Protein AF-A0A0D2A4B2-F1 (afdb_monomer)

Mean predicted aligned error: 13.34 Å

Secondary structure (DSSP, 8-state):
-----HHHHHHHHHHHHHHH-SGGG-PPPP-S-EEHHHHHHHHHHTT---S-GGGTGGGGTT--TT---EE--TTTTS-HHHHHHHHHHTT------GGGG-TTT-HHHHHHHHHHHS---GGGSHHHHHHHHHHHHHHHHHHHHHHHHHHHHS-EEEETTTTEEEEEPPPHHHHHHHHHHTT-S-SS--HHHHHHHHHHHHHHHHHHH-S-----GGGSGGGHHHHHS-TTT---EEETTEEEEE-STTEEEEEEPP--TT---GGGSTTS-EEE-SS--TTTTS-EEETTTEEEEEE---SS--EEEEEPPHHHHHHHHHHHHTTSEEEEETTBTTSPPP-HHHHHHTTSSTTGGGG-EEEEEEPHHHHHHHHTS-HHHHHHHHT-TT-TTSEEEEEEGGGTEEEEE-TTTS-GGGGG-EEEEEEPP-TT-TTT----EE----TTGGGS--

Organism: NCBI:txid253628

Radius of gyration: 26.8 Å; Cα contacts (8 Å, |Δi|>4): 603; chains: 1; bounding box: 68×49×84 Å

InterPro domains:
  IPR011063 tRNA(Ile)-lysidine/2-thiocytidine synthase, N-terminal [PF01171] (1-113)
  IPR012094 tRNA(Ile)-lysidine synthase [PTHR43033] (1-363)
  IPR014729 Rossmann-like alpha/beta/alpha sandwich fold [G3DSA:3.40.50.620] (1-144)

Solvent-accessible surface area (backbone atoms only — not comparable to full-atom values): 26196 Å² total; per-residue (Å²): 112,47,84,49,26,36,59,55,43,45,39,49,34,55,43,30,55,75,73,58,84,47,78,84,59,36,50,60,77,69,57,62,70,40,43,51,70,60,51,54,58,51,40,57,72,70,71,50,86,66,70,60,77,75,59,64,51,60,76,55,76,73,77,60,88,80,78,76,50,57,50,35,29,87,40,38,87,38,46,66,67,59,52,52,53,50,29,60,77,67,71,50,87,83,80,84,68,70,71,68,73,41,48,84,79,38,71,53,33,36,44,51,48,46,65,75,75,44,91,68,58,71,77,71,30,65,67,46,45,50,52,49,16,51,52,47,44,53,53,52,50,52,38,52,51,49,24,48,53,54,54,72,73,36,60,71,48,75,39,78,50,56,39,29,33,40,33,44,65,81,52,70,68,57,54,53,51,52,41,53,77,68,65,52,95,47,102,63,76,51,70,70,55,52,22,48,29,51,41,52,35,52,43,59,56,18,56,71,28,23,60,54,90,69,67,58,76,83,63,25,64,81,44,49,60,44,73,69,39,58,88,94,55,60,52,65,46,76,50,36,59,11,31,37,35,76,52,74,92,62,24,29,38,35,25,47,46,76,80,51,92,91,53,80,62,74,84,64,67,68,70,46,68,47,78,38,62,29,66,95,45,87,65,48,81,40,72,41,76,45,68,63,43,32,38,36,30,51,49,58,66,37,84,75,43,40,34,35,38,28,65,39,52,75,65,55,52,54,54,51,53,51,38,46,72,71,62,47,32,46,35,30,42,66,80,40,76,87,55,74,69,53,59,63,65,66,54,50,64,69,66,51,66,86,71,43,62,49,51,28,49,27,35,27,42,41,42,61,70,52,56,57,51,42,72,73,43,54,76,68,51,29,56,53,54,74,49,46,91,75,62,84,85,45,61,48,79,45,31,30,60,57,74,41,30,33,53,43,47,50,73,93,70,33,63,76,46,58,82,65,51,46,61,42,38,35,55,61,86,52,88,94,38,64,94,78,56,70,84,64,62,47,62,61,74,58,90,72,71,81,78,76,82,128

pLDDT: mean 71.82, std 18.84, range [23.39, 95.88]

Structure (mmCIF, N/CA/C/O backbone):
data_AF-A0A0D2A4B2-F1
#
_entry.id   AF-A0A0D2A4B2-F1
#
loop_
_atom_site.group_PDB
_atom_site.id
_atom_site.type_symbol
_atom_site.label_atom_id
_atom_site.label_alt_id
_atom_site.label_comp_id
_atom_site.label_asym_id
_atom_site.label_entity_id
_atom_site.label_seq_id
_atom_site.pdbx_PDB_ins_code
_atom_site.Cartn_x
_atom_site.Cartn_y
_atom_site.Cartn_z
_atom_site.occupancy
_atom_site.B_iso_or_equiv
_atom_site.auth_seq_id
_atom_site.auth_comp_id
_atom_site.auth_asym_id
_atom_site.auth_atom_id
_atom_site.pdbx_PDB_model_num
ATOM 1 N N . MET A 1 1 ? -4.769 -6.432 -26.652 1.00 75.56 1 MET A N 1
ATOM 2 C CA . MET A 1 1 ? -3.417 -6.394 -27.272 1.00 75.56 1 MET A CA 1
ATOM 3 C C . MET A 1 1 ? -3.278 -5.084 -28.040 1.00 75.56 1 MET A C 1
ATOM 5 O O . MET A 1 1 ? -4.304 -4.481 -28.311 1.00 75.56 1 MET A O 1
ATOM 9 N N . THR A 1 2 ? -2.067 -4.615 -28.356 1.00 83.19 2 THR A N 1
ATOM 10 C CA . THR A 1 2 ? -1.865 -3.367 -29.131 1.00 83.19 2 THR A CA 1
ATOM 11 C C . THR A 1 2 ? -0.816 -3.545 -30.224 1.00 83.19 2 THR A C 1
ATOM 13 O O . THR A 1 2 ? 0.095 -4.359 -30.070 1.00 83.19 2 THR A O 1
ATOM 16 N N . ALA A 1 3 ? -0.929 -2.749 -31.287 1.00 87.12 3 ALA A N 1
ATOM 17 C CA . ALA A 1 3 ? -0.077 -2.794 -32.476 1.00 87.12 3 ALA A CA 1
ATOM 18 C C . ALA A 1 3 ? 1.183 -1.910 -32.377 1.00 87.12 3 ALA A C 1
ATOM 20 O O . ALA A 1 3 ? 1.708 -1.475 -33.395 1.00 87.12 3 ALA A O 1
ATOM 21 N N . HIS A 1 4 ? 1.669 -1.639 -31.160 1.00 86.75 4 HIS A N 1
ATOM 22 C CA . HIS A 1 4 ? 2.892 -0.856 -30.980 1.00 86.75 4 HIS A CA 1
ATOM 23 C C . HIS A 1 4 ? 4.079 -1.537 -31.670 1.00 86.75 4 HIS A C 1
ATOM 25 O O . HIS A 1 4 ? 4.302 -2.733 -31.459 1.00 86.75 4 HIS A O 1
ATOM 31 N N . HIS A 1 5 ? 4.850 -0.762 -32.426 1.00 89.44 5 HIS A N 1
ATOM 32 C CA . HIS A 1 5 ? 5.982 -1.217 -33.230 1.00 89.44 5 HIS A CA 1
ATOM 33 C C . HIS A 1 5 ? 7.301 -0.534 -32.830 1.00 89.44 5 HIS A C 1
ATOM 35 O O . HIS A 1 5 ? 7.344 0.320 -31.941 1.00 89.44 5 HIS A O 1
ATOM 41 N N . LEU A 1 6 ? 8.405 -0.876 -33.500 1.00 86.00 6 LEU A N 1
ATOM 42 C CA . LEU A 1 6 ? 9.746 -0.377 -33.162 1.00 86.00 6 LEU A CA 1
ATOM 43 C C . LEU A 1 6 ? 9.868 1.155 -33.265 1.00 86.00 6 LEU A C 1
ATOM 45 O O . LEU A 1 6 ? 10.568 1.783 -32.474 1.00 86.00 6 LEU A O 1
ATOM 49 N N . GLY A 1 7 ? 9.163 1.775 -34.216 1.00 85.62 7 GLY A N 1
ATOM 50 C CA . GLY A 1 7 ? 9.056 3.239 -34.302 1.00 85.62 7 GLY A CA 1
ATOM 51 C C . GLY A 1 7 ? 8.417 3.882 -33.061 1.00 85.62 7 GLY A C 1
ATOM 52 O O . GLY A 1 7 ? 8.935 4.873 -32.554 1.00 85.62 7 GLY A O 1
ATOM 53 N N . ASP A 1 8 ? 7.368 3.275 -32.492 1.00 86.12 8 ASP A N 1
ATOM 54 C CA . ASP A 1 8 ? 6.698 3.809 -31.300 1.00 86.12 8 ASP A CA 1
ATOM 55 C C . ASP A 1 8 ? 7.595 3.753 -30.059 1.00 86.12 8 ASP A C 1
ATOM 57 O O . ASP A 1 8 ? 7.512 4.630 -29.195 1.00 86.12 8 ASP A O 1
ATOM 61 N N . GLN A 1 9 ? 8.460 2.733 -29.961 1.00 83.25 9 GLN A N 1
ATOM 62 C CA . GLN A 1 9 ? 9.495 2.647 -28.924 1.00 83.25 9 GLN A CA 1
ATOM 63 C C . GLN A 1 9 ? 10.410 3.867 -28.977 1.00 83.25 9 GLN A C 1
ATOM 65 O O . GLN A 1 9 ? 10.580 4.560 -27.974 1.00 83.25 9 GLN A O 1
ATOM 70 N N . TYR A 1 10 ? 10.962 4.142 -30.158 1.00 87.56 10 TYR A N 1
ATOM 71 C CA . TYR A 1 10 ? 11.892 5.241 -30.375 1.00 87.56 10 TYR A CA 1
ATOM 72 C C . TYR A 1 10 ? 11.258 6.602 -30.074 1.00 87.56 10 TYR A C 1
ATOM 74 O O . TYR A 1 10 ? 11.793 7.365 -29.269 1.00 87.56 10 TYR A O 1
ATOM 82 N N . GLU A 1 11 ? 10.077 6.869 -30.636 1.00 87.81 11 GLU A N 1
ATOM 83 C CA . GLU A 1 11 ? 9.338 8.114 -30.399 1.00 87.81 11 GLU A CA 1
ATOM 84 C C . GLU A 1 11 ? 9.016 8.301 -28.914 1.00 87.81 11 GLU A C 1
ATOM 86 O O . GLU A 1 11 ? 9.139 9.399 -28.377 1.00 87.81 11 GLU A O 1
ATOM 91 N N . THR A 1 12 ? 8.649 7.221 -28.219 1.00 83.31 12 THR A N 1
ATOM 92 C CA . THR A 1 12 ? 8.354 7.264 -26.782 1.00 83.31 12 THR A CA 1
ATOM 93 C C . THR A 1 12 ? 9.599 7.541 -25.950 1.00 83.31 12 THR A C 1
ATOM 95 O O . THR A 1 12 ? 9.526 8.335 -25.015 1.00 83.31 12 THR A O 1
ATOM 98 N N . ILE A 1 13 ? 10.736 6.918 -26.268 1.00 82.19 13 ILE A N 1
ATOM 99 C CA . ILE A 1 13 ? 12.001 7.159 -25.563 1.00 82.19 13 ILE A CA 1
ATOM 100 C C . ILE A 1 13 ? 12.433 8.617 -25.741 1.00 82.19 13 ILE A C 1
ATOM 102 O O . ILE A 1 13 ? 12.726 9.291 -24.755 1.00 82.19 13 ILE A O 1
ATOM 106 N N . LEU A 1 14 ? 12.411 9.118 -26.977 1.00 84.75 14 LEU A N 1
ATOM 107 C CA . LEU A 1 14 ? 12.810 10.487 -27.293 1.00 84.75 14 LEU A CA 1
ATOM 108 C C . LEU A 1 14 ? 11.870 11.522 -26.655 1.00 84.75 14 LEU A C 1
ATOM 110 O O . LEU A 1 14 ? 12.329 12.488 -26.051 1.00 84.75 14 LEU A O 1
ATOM 114 N N . MET A 1 15 ? 10.558 11.277 -26.694 1.00 83.19 15 MET A N 1
ATOM 115 C CA . MET A 1 15 ? 9.564 12.100 -26.001 1.00 83.19 15 MET A CA 1
ATOM 116 C C . MET A 1 15 ? 9.812 12.134 -24.486 1.00 83.19 15 MET A C 1
ATOM 118 O O . MET A 1 15 ? 9.797 13.200 -23.879 1.00 83.19 15 MET A O 1
ATOM 122 N N . ARG A 1 16 ? 10.083 10.983 -23.857 1.00 76.50 16 ARG A N 1
ATOM 123 C CA . ARG A 1 16 ? 10.357 10.916 -22.412 1.00 76.50 16 ARG A CA 1
ATOM 124 C C . ARG A 1 16 ? 11.670 11.596 -22.032 1.00 76.50 16 ARG A C 1
ATOM 126 O O . ARG A 1 16 ? 11.723 12.225 -20.980 1.00 76.50 16 ARG A O 1
ATOM 133 N N . LEU A 1 17 ? 12.697 11.511 -22.877 1.00 77.69 17 LEU A N 1
ATOM 134 C CA . LEU A 1 17 ? 13.942 12.264 -22.703 1.00 77.69 17 LEU A CA 1
ATOM 135 C C . LEU A 1 17 ? 13.684 13.774 -22.710 1.00 77.69 17 LEU A C 1
ATOM 137 O O . LEU A 1 17 ? 14.167 14.471 -21.822 1.00 77.69 17 LEU A O 1
ATOM 141 N N . ALA A 1 18 ? 12.881 14.257 -23.662 1.00 75.56 18 ALA A N 1
ATOM 142 C CA . ALA A 1 18 ? 12.536 15.672 -23.777 1.00 75.56 18 ALA A CA 1
ATOM 143 C C . ALA A 1 18 ? 11.670 16.179 -22.609 1.00 75.56 18 ALA A C 1
ATOM 145 O O . ALA A 1 18 ? 11.812 17.325 -22.195 1.00 75.56 18 ALA A O 1
ATOM 146 N N . MET A 1 19 ? 10.782 15.336 -22.070 1.00 68.94 19 MET A N 1
ATOM 147 C CA . MET A 1 19 ? 9.834 15.738 -21.024 1.00 68.94 19 MET A CA 1
ATOM 148 C C . MET A 1 19 ? 10.351 15.559 -19.591 1.00 68.94 19 MET A C 1
ATOM 150 O O . MET A 1 19 ? 9.946 16.313 -18.713 1.00 68.94 19 MET A O 1
ATOM 154 N N . ALA A 1 20 ? 11.179 14.544 -19.311 1.00 59.41 20 ALA A N 1
ATOM 155 C CA . ALA A 1 20 ? 11.341 14.046 -17.939 1.00 59.41 20 ALA A CA 1
ATOM 156 C C . ALA A 1 20 ? 12.742 14.191 -17.319 1.00 59.41 20 ALA A C 1
ATOM 158 O O . ALA A 1 20 ? 12.931 13.732 -16.190 1.00 59.41 20 ALA A O 1
ATOM 159 N N . GLY A 1 21 ? 13.720 14.788 -18.013 1.00 50.84 21 GLY A N 1
ATOM 160 C CA . GLY A 1 21 ? 15.025 15.206 -17.459 1.00 50.84 21 GLY A CA 1
ATOM 161 C C . GLY A 1 21 ? 15.862 14.143 -16.720 1.00 50.84 21 GLY A C 1
ATOM 162 O O . GLY A 1 21 ? 16.898 14.470 -16.151 1.00 50.84 21 GLY A O 1
ATOM 163 N N . SER A 1 22 ? 15.437 12.876 -16.677 1.00 51.53 22 SER A N 1
ATOM 164 C CA . SER A 1 22 ? 16.025 11.828 -15.840 1.00 51.53 22 SER A CA 1
ATOM 165 C C . SER A 1 22 ? 15.973 10.461 -16.520 1.00 51.53 22 SER A C 1
ATOM 167 O O . SER A 1 22 ? 14.977 10.060 -17.128 1.00 51.53 22 SER A O 1
ATOM 169 N N . SER A 1 23 ? 17.062 9.712 -16.354 1.00 47.91 23 SER A N 1
ATOM 170 C CA . SER A 1 23 ? 17.318 8.383 -16.923 1.00 47.91 23 SER A CA 1
ATOM 171 C C . SER A 1 23 ? 16.309 7.301 -16.509 1.00 47.91 23 SER A C 1
ATOM 173 O O . SER A 1 23 ? 16.189 6.284 -17.189 1.00 47.91 23 SER A O 1
ATOM 175 N N . PHE A 1 24 ? 15.529 7.516 -15.443 1.00 46.38 24 PHE A N 1
ATOM 176 C CA . PHE A 1 24 ? 14.510 6.571 -14.970 1.00 46.38 24 PHE A CA 1
ATOM 177 C C . PHE A 1 24 ? 13.314 6.434 -15.923 1.00 46.38 24 PHE A C 1
ATOM 179 O O . PHE A 1 24 ? 12.699 5.369 -16.003 1.00 46.38 24 PHE A O 1
ATOM 186 N N . HIS A 1 25 ? 13.003 7.495 -16.670 1.00 51.84 25 HIS A N 1
ATOM 187 C CA . HIS A 1 25 ? 11.890 7.513 -17.618 1.00 51.84 25 HIS A CA 1
ATOM 188 C C . HIS A 1 25 ? 12.276 6.938 -18.986 1.00 51.84 25 HIS A C 1
ATOM 190 O O . HIS A 1 25 ? 11.410 6.661 -19.812 1.00 51.84 25 HIS A O 1
ATOM 196 N N . VAL A 1 26 ? 13.557 6.654 -19.222 1.00 57.16 26 VAL A N 1
ATOM 197 C CA . VAL A 1 26 ? 14.047 6.045 -20.466 1.00 57.16 26 VAL A CA 1
ATOM 198 C C . VAL A 1 26 ? 13.942 4.519 -20.394 1.00 57.16 26 VAL A C 1
ATOM 200 O O . VAL A 1 26 ? 14.909 3.784 -20.573 1.00 57.16 26 VAL A O 1
ATOM 203 N N . ARG A 1 27 ? 12.749 4.018 -20.072 1.00 59.28 27 ARG A N 1
ATOM 204 C CA . ARG A 1 27 ? 12.439 2.591 -20.194 1.00 59.28 27 ARG A CA 1
ATOM 205 C C . ARG A 1 27 ? 11.837 2.320 -21.561 1.00 59.28 27 ARG A C 1
ATOM 207 O O . ARG A 1 27 ? 10.981 3.082 -22.016 1.00 59.28 27 ARG A O 1
ATOM 214 N N . GLU A 1 28 ? 12.237 1.207 -22.167 1.00 55.91 28 GLU A N 1
ATOM 215 C CA . GLU A 1 28 ? 11.538 0.656 -23.324 1.00 55.91 28 GLU A CA 1
ATOM 216 C C . GLU A 1 28 ? 10.050 0.467 -23.012 1.00 55.91 28 GLU A C 1
ATOM 218 O O . GLU A 1 28 ? 9.631 0.225 -21.870 1.00 55.91 28 GLU A O 1
ATOM 223 N N . ILE A 1 29 ? 9.236 0.536 -24.058 1.00 56.31 29 ILE A N 1
ATOM 224 C CA . ILE A 1 29 ? 7.890 -0.012 -23.993 1.00 56.31 29 ILE A CA 1
ATOM 225 C C . ILE A 1 29 ? 8.046 -1.522 -23.747 1.00 56.31 29 ILE A C 1
ATOM 227 O O . ILE A 1 29 ? 8.731 -2.219 -24.488 1.00 56.31 29 ILE A O 1
ATOM 231 N N . SER A 1 30 ? 7.444 -2.052 -22.683 1.00 49.69 30 SER A N 1
ATOM 232 C CA . SER A 1 30 ? 7.612 -3.472 -22.354 1.00 49.69 30 SER A CA 1
ATOM 233 C C . SER A 1 30 ? 6.727 -4.368 -23.224 1.00 49.69 30 SER A C 1
ATOM 235 O O . SER A 1 30 ? 5.540 -4.079 -23.419 1.00 49.69 30 SER A O 1
ATOM 237 N N . GLN A 1 31 ? 7.307 -5.468 -23.714 1.00 45.09 31 GLN A N 1
ATOM 238 C CA . GLN A 1 31 ? 6.591 -6.564 -24.385 1.00 45.09 31 GLN A CA 1
ATOM 239 C C . GLN A 1 31 ? 5.907 -7.512 -23.399 1.00 45.09 31 GLN A C 1
ATOM 241 O O . GLN A 1 31 ? 4.945 -8.185 -23.771 1.00 45.09 31 GLN A O 1
ATOM 246 N N . ALA A 1 32 ? 6.394 -7.558 -22.154 1.00 39.66 32 ALA A N 1
ATOM 247 C CA . ALA A 1 32 ? 5.854 -8.431 -21.128 1.00 39.66 32 ALA A CA 1
ATOM 248 C C . ALA A 1 32 ? 4.408 -8.028 -20.785 1.00 39.66 32 ALA A C 1
ATOM 250 O O . ALA A 1 32 ? 4.104 -6.828 -20.753 1.00 39.66 32 ALA A O 1
ATOM 251 N N . PRO A 1 33 ? 3.517 -9.003 -20.520 1.00 33.53 33 PRO A N 1
ATOM 252 C CA . PRO A 1 33 ? 2.171 -8.716 -20.049 1.00 33.53 33 PRO A CA 1
ATOM 253 C C . PRO A 1 33 ? 2.261 -7.907 -18.751 1.00 33.53 33 PRO A C 1
ATOM 255 O O . PRO A 1 33 ? 2.729 -8.400 -17.730 1.00 33.53 33 PRO A O 1
ATOM 258 N N . ARG A 1 34 ? 1.849 -6.638 -18.803 1.00 45.41 34 ARG A N 1
ATOM 259 C CA . ARG A 1 34 ? 1.698 -5.793 -17.613 1.00 45.41 34 ARG A CA 1
ATOM 260 C C . ARG A 1 34 ? 0.231 -5.765 -17.221 1.00 45.41 34 ARG A C 1
ATOM 262 O O . ARG A 1 34 ? -0.619 -5.629 -18.107 1.00 45.41 34 ARG A O 1
ATOM 269 N N . SER A 1 35 ? -0.051 -5.862 -15.922 1.00 41.22 35 SER A N 1
ATOM 270 C CA . SER A 1 35 ? -1.400 -5.616 -15.416 1.00 41.22 35 SER A CA 1
ATOM 271 C C . SER A 1 35 ? -1.818 -4.182 -15.763 1.00 41.22 35 SER A C 1
ATOM 273 O O . SER A 1 35 ? -1.002 -3.253 -15.710 1.00 41.22 35 SER A O 1
ATOM 275 N N . LEU A 1 36 ? -3.081 -3.982 -16.144 1.00 41.16 36 LEU A N 1
ATOM 276 C CA . LEU A 1 36 ? -3.606 -2.653 -16.482 1.00 41.16 36 LEU A CA 1
ATOM 277 C C . LEU A 1 36 ? -3.425 -1.655 -15.328 1.00 41.16 36 LEU A C 1
ATOM 279 O O . LEU A 1 36 ? -3.154 -0.485 -15.573 1.00 41.16 36 LEU A O 1
ATOM 283 N N . ASN A 1 37 ? -3.474 -2.136 -14.082 1.00 39.06 37 ASN A N 1
ATOM 284 C CA . ASN A 1 37 ? -3.226 -1.345 -12.875 1.00 39.06 37 ASN A CA 1
ATOM 285 C C . ASN A 1 37 ? -1.795 -0.787 -12.825 1.00 39.06 37 ASN A C 1
ATOM 287 O O . ASN A 1 37 ? -1.593 0.363 -12.436 1.00 39.06 37 ASN A O 1
ATOM 291 N N . HIS A 1 38 ? -0.799 -1.563 -13.262 1.00 41.84 38 HIS A N 1
ATOM 292 C CA . HIS A 1 38 ? 0.582 -1.091 -13.377 1.00 41.84 38 HIS A CA 1
ATOM 293 C C . HIS A 1 38 ? 0.724 -0.060 -14.507 1.00 41.84 38 HIS A C 1
ATOM 295 O O . HIS A 1 38 ? 1.379 0.965 -14.334 1.00 41.84 38 HIS A O 1
ATOM 301 N N . PHE A 1 39 ? 0.056 -0.291 -15.643 1.00 39.25 39 PHE A N 1
ATOM 302 C CA . PHE A 1 39 ? 0.048 0.638 -16.776 1.00 39.25 39 PHE A CA 1
ATOM 303 C C . PHE A 1 39 ? -0.638 1.975 -16.442 1.00 39.25 39 PHE A C 1
ATOM 305 O O . PHE A 1 39 ? -0.089 3.026 -16.753 1.00 39.25 39 PHE A O 1
ATOM 312 N N . ALA A 1 40 ? -1.790 1.957 -15.765 1.00 38.22 40 ALA A N 1
ATOM 313 C CA . ALA A 1 40 ? -2.512 3.160 -15.349 1.00 38.22 40 ALA A CA 1
ATOM 314 C C . ALA A 1 40 ? -1.688 4.008 -14.365 1.00 38.22 40 ALA A C 1
ATOM 316 O O . ALA A 1 40 ? -1.565 5.220 -14.547 1.00 38.22 40 ALA A O 1
ATOM 317 N N . LYS A 1 41 ? -1.043 3.368 -13.377 1.00 39.59 41 LYS A N 1
ATOM 318 C CA . LYS A 1 41 ? -0.138 4.041 -12.428 1.00 39.59 41 LYS A CA 1
ATOM 319 C C . LYS A 1 41 ? 1.079 4.668 -13.121 1.00 39.59 41 LYS A C 1
ATOM 321 O O . LYS A 1 41 ? 1.511 5.748 -12.735 1.00 39.59 41 LYS A O 1
ATOM 326 N N . GLU A 1 42 ? 1.634 4.026 -14.147 1.00 37.66 42 GLU A N 1
ATOM 327 C CA . GLU A 1 42 ? 2.791 4.536 -14.899 1.00 37.66 42 GLU A CA 1
ATOM 328 C C . GLU A 1 42 ? 2.411 5.673 -15.869 1.00 37.66 42 GLU A C 1
ATOM 330 O O . GLU A 1 42 ? 3.144 6.654 -15.977 1.00 37.66 42 GLU A O 1
ATOM 335 N N . SER A 1 43 ? 1.236 5.606 -16.504 1.00 34.72 43 SER A N 1
ATOM 336 C CA . SER A 1 43 ? 0.701 6.677 -17.360 1.00 34.72 43 SER A CA 1
ATOM 337 C C . SER A 1 43 ? 0.392 7.959 -16.578 1.00 34.72 43 SER A C 1
ATOM 339 O O . SER A 1 43 ? 0.740 9.048 -17.038 1.00 34.72 43 SER A O 1
ATOM 341 N N . LEU A 1 44 ? -0.174 7.835 -15.368 1.00 36.06 44 LEU A N 1
ATOM 342 C CA . LEU A 1 44 ? -0.411 8.966 -14.459 1.00 36.06 44 LEU A CA 1
ATOM 343 C C . LEU A 1 44 ? 0.901 9.653 -14.036 1.00 36.06 44 LEU A C 1
ATOM 345 O O . LEU A 1 44 ? 0.961 10.878 -13.979 1.00 36.06 44 LEU A O 1
ATOM 349 N N . ARG A 1 45 ? 1.981 8.888 -13.806 1.00 36.56 45 ARG A N 1
ATOM 350 C CA . ARG A 1 45 ? 3.312 9.449 -13.489 1.00 36.56 45 ARG A CA 1
ATOM 351 C C . ARG A 1 45 ? 3.938 10.225 -14.641 1.00 36.56 45 ARG A C 1
ATOM 353 O O . ARG A 1 45 ? 4.706 11.147 -14.398 1.00 36.56 45 ARG A O 1
ATOM 360 N N . CYS A 1 46 ? 3.658 9.838 -15.882 1.00 33.91 46 CYS A N 1
ATOM 361 C CA . CYS A 1 46 ? 4.215 10.494 -17.062 1.00 33.91 46 CYS A CA 1
ATOM 362 C C . CYS A 1 46 ? 3.394 11.709 -17.529 1.00 33.91 46 CYS A C 1
ATOM 364 O O . CYS A 1 46 ? 3.647 12.203 -18.626 1.00 33.91 46 CYS A O 1
ATOM 366 N N . GLY A 1 47 ? 2.416 12.174 -16.740 1.00 26.69 47 GLY A N 1
ATOM 367 C CA . GLY A 1 47 ? 1.613 13.357 -17.064 1.00 26.69 47 GLY A CA 1
ATOM 368 C C . GLY A 1 47 ? 0.668 13.163 -18.251 1.00 26.69 47 GLY A C 1
ATOM 369 O O . GLY A 1 47 ? 0.291 14.138 -18.895 1.00 26.69 47 GLY A O 1
ATOM 370 N N . TRP A 1 48 ? 0.302 11.919 -18.575 1.00 31.00 48 TRP A N 1
ATOM 371 C CA . TRP A 1 48 ? -0.696 11.662 -19.609 1.00 31.00 48 TRP A CA 1
ATOM 372 C C . TRP A 1 48 ? -2.079 11.978 -19.047 1.00 31.00 48 TRP A C 1
ATOM 374 O O . TRP A 1 48 ? -2.434 11.496 -17.970 1.00 31.00 48 TRP A O 1
ATOM 384 N N . SER A 1 49 ? -2.866 12.749 -19.797 1.00 28.86 49 SER A N 1
ATOM 385 C CA . SER A 1 49 ? -4.286 12.973 -19.540 1.00 28.86 49 SER A CA 1
ATOM 386 C C . SER A 1 49 ? -5.034 11.646 -19.686 1.00 28.86 49 SER A C 1
ATOM 388 O O . SER A 1 49 ? -5.528 11.300 -20.756 1.00 28.86 49 SER A O 1
ATOM 390 N N . VAL A 1 50 ? -5.088 10.859 -18.616 1.00 33.69 50 VAL A N 1
ATOM 391 C CA . VAL A 1 50 ? -6.138 9.851 -18.469 1.00 33.69 50 VAL A CA 1
ATOM 392 C C . VAL A 1 50 ? -7.441 10.647 -18.308 1.00 33.69 50 VAL A C 1
ATOM 394 O O . VAL A 1 50 ? -7.415 11.683 -17.629 1.00 33.69 50 VAL A O 1
ATOM 397 N N . PRO A 1 51 ? -8.574 10.242 -18.917 1.00 26.08 51 PRO A N 1
ATOM 398 C CA . PRO A 1 51 ? -9.851 10.866 -18.589 1.00 26.08 51 PRO A CA 1
ATOM 399 C C . PRO A 1 51 ? -10.015 10.825 -17.064 1.00 26.08 51 PRO A C 1
ATOM 401 O O . PRO A 1 51 ? -9.456 9.935 -16.425 1.00 26.08 51 PRO A O 1
ATOM 404 N N . SER A 1 52 ? -10.703 11.811 -16.481 1.00 30.09 52 SER A N 1
ATOM 405 C CA . SER A 1 52 ? -10.778 12.064 -15.028 1.00 30.09 52 SER A CA 1
ATOM 406 C C . SER A 1 52 ? -10.773 10.792 -14.151 1.00 30.09 52 SER A C 1
ATOM 408 O O . SER A 1 52 ? -11.280 9.768 -14.608 1.00 30.09 52 SER A O 1
ATOM 410 N N . PRO A 1 53 ? -10.298 10.832 -12.889 1.00 36.09 53 PRO A N 1
ATOM 411 C CA . PRO A 1 53 ? -10.254 9.672 -11.982 1.00 36.09 53 PRO A CA 1
ATOM 412 C C . PRO A 1 53 ? -11.530 8.797 -11.954 1.00 36.09 53 PRO A C 1
ATOM 414 O O . PRO A 1 53 ? -11.425 7.591 -11.748 1.00 36.09 53 PRO A O 1
ATOM 417 N N . LYS A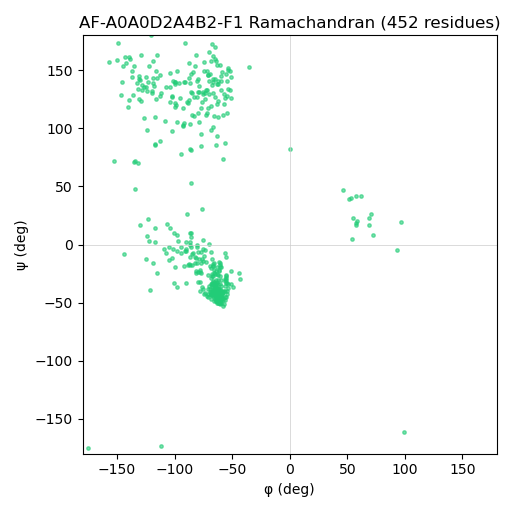 1 54 ? -12.696 9.357 -12.311 1.00 30.86 54 LYS A N 1
ATOM 418 C CA . LYS A 1 54 ? -13.965 8.646 -12.558 1.00 30.86 54 LYS A CA 1
ATOM 419 C C . LYS A 1 54 ? -13.941 7.582 -13.673 1.00 30.86 54 LYS A C 1
ATOM 421 O O . LYS A 1 54 ? -14.808 6.724 -13.717 1.00 30.86 54 LYS A O 1
ATOM 426 N N . SER A 1 55 ? -12.979 7.610 -14.594 1.00 30.69 55 SER A N 1
ATOM 427 C CA . SER A 1 55 ? -12.846 6.621 -15.680 1.00 30.69 55 SER A CA 1
ATOM 428 C C . SER A 1 55 ? -11.935 5.444 -15.319 1.00 30.69 55 SER A C 1
ATOM 430 O O . SER A 1 55 ? -12.024 4.379 -15.926 1.00 30.69 55 SER A O 1
ATOM 432 N N . VAL A 1 56 ? -11.095 5.600 -14.289 1.00 36.22 56 VAL A N 1
ATOM 433 C CA . VAL A 1 56 ? -10.342 4.487 -13.688 1.00 36.22 56 VAL A CA 1
ATOM 434 C C . VAL A 1 56 ? -11.235 3.721 -12.701 1.00 36.22 56 VAL A C 1
ATOM 436 O O . VAL A 1 56 ? -11.074 2.512 -12.546 1.00 36.22 56 VAL A O 1
ATOM 439 N N . GLU A 1 57 ? -12.264 4.377 -12.146 1.00 33.81 57 GLU A N 1
ATOM 440 C CA . GLU A 1 57 ? -13.380 3.715 -11.450 1.00 33.81 57 GLU A CA 1
ATOM 441 C C . GLU A 1 57 ? -14.180 2.769 -12.369 1.00 33.81 57 GLU A C 1
ATOM 443 O O . GLU A 1 57 ? -14.763 1.799 -11.884 1.00 33.81 57 GLU A O 1
ATOM 448 N N . CYS A 1 58 ? -14.144 2.946 -13.699 1.00 30.30 58 CYS A N 1
ATOM 449 C CA . CYS A 1 58 ? -14.842 2.052 -14.632 1.00 30.30 58 CYS A CA 1
ATOM 450 C C . CYS A 1 58 ? -14.268 0.623 -14.689 1.00 30.30 58 CYS A C 1
ATOM 452 O O . CYS A 1 58 ? -14.932 -0.269 -15.209 1.00 30.30 58 CYS A O 1
ATOM 454 N N . PHE A 1 59 ? -13.086 0.351 -14.126 1.00 35.28 59 PHE A N 1
ATOM 455 C CA . PHE A 1 59 ? -12.595 -1.030 -13.986 1.00 35.28 59 PHE A CA 1
ATOM 456 C C . PHE A 1 59 ? -13.007 -1.693 -12.662 1.00 35.28 59 PHE A C 1
ATOM 458 O O . PHE A 1 59 ? -12.803 -2.893 -12.494 1.00 35.28 59 PHE A O 1
ATOM 465 N N . GLY A 1 60 ? -13.672 -0.950 -11.771 1.00 32.88 60 GLY A N 1
ATOM 466 C CA . GLY A 1 60 ? -14.418 -1.485 -10.629 1.00 32.88 60 GLY A CA 1
ATOM 467 C C . GLY A 1 60 ? -15.821 -1.999 -10.986 1.00 32.88 60 GLY A C 1
ATOM 468 O O . GLY A 1 60 ? -16.512 -2.510 -10.110 1.00 32.88 60 GLY A O 1
ATOM 469 N N . VAL A 1 61 ? -16.244 -1.912 -12.258 1.00 33.84 61 VAL A N 1
ATOM 470 C CA . VAL A 1 61 ? -17.612 -2.247 -12.718 1.00 33.84 61 VAL A CA 1
ATOM 471 C C . VAL A 1 61 ? -18.012 -3.711 -12.476 1.00 33.84 61 VAL A C 1
ATOM 473 O O . VAL A 1 61 ? -19.200 -4.013 -12.481 1.00 33.84 61 VAL A O 1
ATOM 476 N N . LEU A 1 62 ? -17.074 -4.617 -12.183 1.00 35.59 62 LEU A N 1
ATOM 477 C CA . LEU A 1 62 ? -17.405 -6.019 -11.896 1.00 35.59 62 LEU A CA 1
ATOM 478 C C . LEU A 1 62 ? -17.276 -6.432 -10.426 1.00 35.59 62 LEU A C 1
ATOM 480 O O . LEU A 1 62 ? -17.665 -7.545 -10.100 1.00 35.59 62 LEU A O 1
ATOM 484 N N . GLY A 1 63 ? -16.746 -5.592 -9.528 1.00 36.47 63 GLY A N 1
ATOM 485 C CA . GLY A 1 63 ? -16.587 -5.984 -8.118 1.00 36.47 63 GLY A CA 1
ATOM 486 C C . GLY A 1 63 ? -15.738 -7.248 -7.899 1.00 36.47 63 GLY A C 1
ATOM 487 O O . GLY A 1 63 ? -15.824 -7.851 -6.835 1.00 36.47 63 GLY A O 1
ATOM 488 N N . ILE A 1 64 ? -14.932 -7.657 -8.889 1.00 36.56 64 ILE A N 1
ATOM 489 C CA . ILE A 1 64 ? -14.062 -8.834 -8.810 1.00 36.56 64 ILE A CA 1
ATOM 490 C C . ILE A 1 64 ? -12.684 -8.371 -8.324 1.00 36.56 64 ILE A C 1
ATOM 492 O O . ILE A 1 64 ? -11.912 -7.826 -9.126 1.00 36.56 64 ILE A O 1
ATOM 496 N N . PRO A 1 65 ? -12.330 -8.574 -7.042 1.00 35.34 65 PRO A N 1
ATOM 497 C CA . PRO A 1 65 ? -10.934 -8.505 -6.643 1.00 35.34 65 PRO A CA 1
ATOM 498 C C . PRO A 1 65 ? -10.163 -9.515 -7.507 1.00 35.34 65 PRO A C 1
ATOM 500 O O . PRO A 1 65 ? -10.544 -10.678 -7.581 1.00 35.34 65 PRO A O 1
ATOM 503 N N . ASN A 1 66 ? -9.099 -9.059 -8.183 1.00 42.72 66 ASN A N 1
ATOM 504 C CA . ASN A 1 66 ? -8.143 -9.861 -8.978 1.00 42.72 66 ASN A CA 1
ATOM 505 C C . ASN A 1 66 ? -8.346 -9.976 -10.508 1.00 42.72 66 ASN A C 1
ATOM 507 O O . ASN A 1 66 ? -7.718 -10.837 -11.128 1.00 42.72 66 ASN A O 1
ATOM 511 N N . LEU A 1 67 ? -9.103 -9.094 -11.179 1.00 41.72 67 LEU A N 1
ATOM 512 C CA . LEU A 1 67 ? -9.107 -9.087 -12.655 1.00 41.72 67 LEU A CA 1
ATOM 513 C C . LEU A 1 67 ? -7.733 -8.662 -13.231 1.00 41.72 67 LEU A C 1
ATOM 515 O O . LEU A 1 67 ? -7.392 -7.479 -13.309 1.00 41.72 67 LEU A O 1
ATOM 519 N N . ARG A 1 68 ? -6.932 -9.638 -13.680 1.00 49.38 68 ARG A N 1
ATOM 520 C CA . ARG A 1 68 ? -5.607 -9.423 -14.290 1.00 49.38 68 ARG A CA 1
ATOM 521 C C . ARG A 1 68 ? -5.714 -9.167 -15.796 1.00 49.38 68 ARG A C 1
ATOM 523 O O . ARG A 1 68 ? -5.485 -10.059 -16.610 1.00 49.38 68 ARG A O 1
ATOM 530 N N . ILE A 1 69 ? -6.005 -7.930 -16.203 1.00 57.81 69 ILE A N 1
ATOM 531 C CA . ILE A 1 69 ? -5.936 -7.561 -17.630 1.00 57.81 69 ILE A CA 1
ATOM 532 C C . ILE A 1 69 ? -4.471 -7.356 -18.033 1.00 57.81 69 ILE A C 1
ATOM 534 O O . ILE A 1 69 ? -3.802 -6.457 -17.526 1.00 57.81 69 ILE A O 1
ATOM 538 N N . SER A 1 70 ? -3.987 -8.176 -18.966 1.00 57.72 70 SER A N 1
ATOM 539 C CA . SER A 1 70 ? -2.610 -8.135 -19.471 1.00 57.72 70 SER A CA 1
ATOM 540 C C . SER A 1 70 ? -2.503 -7.411 -20.815 1.00 57.72 70 SER A C 1
ATOM 542 O O . SER A 1 70 ? -3.027 -7.871 -21.833 1.00 57.72 70 SER A O 1
ATOM 544 N N . LEU A 1 71 ? -1.754 -6.308 -20.860 1.00 66.88 71 LEU A N 1
ATOM 545 C CA . LEU A 1 71 ? -1.489 -5.586 -22.107 1.00 66.88 71 LEU A CA 1
ATOM 546 C C . LEU A 1 71 ? -0.293 -6.198 -22.857 1.00 66.88 71 LEU A C 1
ATOM 548 O O . LEU A 1 71 ? 0.844 -6.080 -22.407 1.00 66.88 71 LEU A O 1
ATOM 552 N N . ARG A 1 72 ? -0.541 -6.824 -24.017 1.00 74.38 72 ARG A N 1
ATOM 553 C CA . ARG A 1 72 ? 0.504 -7.409 -24.887 1.00 74.38 72 ARG A CA 1
ATOM 554 C C . ARG A 1 72 ? 0.804 -6.558 -26.125 1.00 74.38 72 ARG A C 1
ATOM 556 O O . ARG A 1 72 ? -0.103 -5.916 -26.668 1.00 74.38 72 ARG A O 1
ATOM 563 N N . ARG A 1 73 ? 2.070 -6.588 -26.570 1.00 82.06 73 ARG A N 1
ATOM 564 C CA . ARG A 1 73 ? 2.627 -5.800 -27.692 1.00 82.06 73 ARG A CA 1
ATOM 565 C C . ARG A 1 73 ? 3.497 -6.665 -28.625 1.00 82.06 73 ARG A C 1
ATOM 567 O O . ARG A 1 73 ? 4.718 -6.542 -28.594 1.00 82.06 73 ARG A O 1
ATOM 574 N N . PRO A 1 74 ? 2.899 -7.567 -29.420 1.00 87.31 74 PRO A N 1
ATOM 575 C CA . PRO A 1 74 ? 3.655 -8.528 -30.230 1.00 87.31 74 PRO A CA 1
ATOM 576 C C . PRO A 1 74 ? 4.459 -7.880 -31.368 1.00 87.31 74 PRO A C 1
ATOM 578 O O . PRO A 1 74 ? 5.477 -8.425 -31.779 1.00 87.31 74 PRO A O 1
ATOM 581 N N . LEU A 1 75 ? 4.042 -6.706 -31.858 1.00 90.50 75 LEU A N 1
ATOM 582 C CA . LEU A 1 75 ? 4.658 -6.064 -33.026 1.00 90.50 75 LEU A CA 1
ATOM 583 C C . LEU A 1 75 ? 5.878 -5.188 -32.695 1.00 90.50 75 LEU A C 1
ATOM 585 O O . LEU A 1 75 ? 6.480 -4.587 -33.581 1.00 90.50 75 LEU A O 1
ATOM 589 N N . LEU A 1 76 ? 6.281 -5.133 -31.426 1.00 85.56 76 LEU A N 1
ATOM 590 C CA . LEU A 1 76 ? 7.195 -4.112 -30.916 1.00 85.56 76 LEU A CA 1
ATOM 591 C C . LEU A 1 76 ? 8.633 -4.217 -31.449 1.00 85.56 76 LEU A C 1
ATOM 593 O O . LEU A 1 76 ? 9.371 -3.236 -31.409 1.00 85.56 76 LEU A O 1
ATOM 597 N N . ASN A 1 77 ? 9.022 -5.393 -31.946 1.00 86.12 77 ASN A N 1
ATOM 598 C CA . ASN A 1 77 ? 10.335 -5.646 -32.548 1.00 86.12 77 ASN A CA 1
ATOM 599 C C . ASN A 1 77 ? 10.379 -5.387 -34.061 1.00 86.12 77 ASN A C 1
ATOM 601 O O . ASN A 1 77 ? 11.450 -5.483 -34.654 1.00 86.12 77 ASN A O 1
ATOM 605 N N . PHE A 1 78 ? 9.246 -5.081 -34.695 1.00 91.06 78 PHE A N 1
ATOM 606 C CA . PHE A 1 78 ? 9.167 -4.907 -36.143 1.00 91.06 78 PHE A CA 1
ATOM 607 C C . PHE A 1 78 ? 9.142 -3.424 -36.508 1.00 91.06 78 PHE A C 1
ATOM 609 O O . PHE A 1 78 ? 8.519 -2.613 -35.820 1.00 91.06 78 PHE A O 1
ATOM 616 N N . SER A 1 79 ? 9.831 -3.058 -37.588 1.00 90.44 79 SER A N 1
ATOM 617 C CA . SER A 1 79 ? 9.750 -1.706 -38.142 1.00 90.44 79 SER A CA 1
ATOM 618 C C . SER A 1 79 ? 8.417 -1.501 -38.866 1.00 90.44 79 SER A C 1
ATOM 620 O O . SER A 1 79 ? 7.790 -2.470 -39.308 1.00 90.44 79 SER A O 1
ATOM 622 N N . LYS A 1 80 ? 7.982 -0.244 -39.014 1.00 89.62 80 LYS A N 1
ATOM 623 C CA . LYS A 1 80 ? 6.740 0.070 -39.736 1.00 89.62 80 LYS A CA 1
ATOM 624 C C . LYS A 1 80 ? 6.829 -0.405 -41.190 1.00 89.62 80 LYS A C 1
ATOM 626 O O . LYS A 1 80 ? 5.880 -0.976 -41.711 1.00 89.62 80 LYS A O 1
ATOM 631 N N . GLU A 1 81 ? 7.994 -0.248 -41.807 1.00 91.00 81 GLU A N 1
ATOM 632 C CA . GLU A 1 81 ? 8.279 -0.642 -43.188 1.00 91.00 81 GLU A CA 1
ATOM 633 C C . GLU A 1 81 ? 8.146 -2.157 -43.363 1.00 91.00 81 GLU A C 1
ATOM 635 O O . GLU A 1 81 ? 7.526 -2.617 -44.318 1.00 91.00 81 GLU A O 1
ATOM 640 N N . ARG A 1 82 ? 8.654 -2.951 -42.407 1.00 93.62 82 ARG A N 1
ATOM 641 C CA . ARG A 1 82 ? 8.492 -4.410 -42.437 1.00 93.62 82 ARG A CA 1
ATOM 642 C C . ARG A 1 82 ? 7.028 -4.824 -42.284 1.00 93.62 82 ARG A C 1
ATOM 644 O O . ARG A 1 82 ? 6.604 -5.772 -42.946 1.00 93.62 82 ARG A O 1
ATOM 651 N N . LEU A 1 83 ? 6.270 -4.140 -41.426 1.00 93.69 83 LEU A N 1
ATOM 652 C CA . LEU A 1 83 ? 4.838 -4.400 -41.249 1.00 93.69 83 LEU A CA 1
ATOM 653 C C . LEU A 1 83 ? 4.060 -4.080 -42.534 1.00 93.69 83 LEU A C 1
ATOM 655 O O . LEU A 1 83 ? 3.311 -4.931 -43.002 1.00 93.69 83 LEU A O 1
ATOM 659 N N . ILE A 1 84 ? 4.318 -2.927 -43.160 1.00 91.75 84 ILE A N 1
ATOM 660 C CA . ILE A 1 84 ? 3.724 -2.540 -44.451 1.00 91.75 84 ILE A CA 1
ATOM 661 C C . ILE A 1 84 ? 4.076 -3.557 -45.545 1.00 91.75 84 ILE A C 1
ATOM 663 O O . ILE A 1 84 ? 3.190 -4.032 -46.250 1.00 91.75 84 ILE A O 1
ATOM 667 N N . ALA A 1 85 ? 5.347 -3.957 -45.655 1.00 93.38 85 ALA A N 1
ATOM 668 C CA . ALA A 1 85 ? 5.780 -4.966 -46.622 1.00 93.38 85 ALA A CA 1
ATOM 669 C C . ALA A 1 85 ? 5.073 -6.317 -46.414 1.00 93.38 85 ALA A C 1
ATOM 671 O O . ALA A 1 85 ? 4.748 -7.004 -47.379 1.00 93.38 85 ALA A O 1
ATOM 672 N N . THR A 1 86 ? 4.802 -6.683 -45.158 1.00 94.69 86 THR A N 1
ATOM 673 C CA . THR A 1 86 ? 4.047 -7.898 -44.822 1.00 94.69 86 THR A CA 1
ATOM 674 C C . THR A 1 86 ? 2.585 -7.774 -45.254 1.00 94.69 86 THR A C 1
ATOM 676 O O . THR A 1 86 ? 2.058 -8.710 -45.851 1.00 94.69 86 THR A O 1
ATOM 679 N N . CYS A 1 87 ? 1.945 -6.621 -45.026 1.00 93.94 87 CYS A N 1
ATOM 680 C CA . CYS A 1 87 ? 0.586 -6.360 -45.506 1.00 93.94 87 CYS A CA 1
ATOM 681 C C . CYS A 1 87 ? 0.503 -6.430 -47.035 1.00 93.94 87 CYS A C 1
ATOM 683 O O . CYS A 1 87 ? -0.379 -7.103 -47.557 1.00 93.94 87 CYS A O 1
ATOM 685 N N . HIS A 1 88 ? 1.453 -5.821 -47.751 1.00 94.50 88 HIS A N 1
ATOM 686 C CA . HIS A 1 88 ? 1.527 -5.914 -49.210 1.00 94.50 88 HIS A CA 1
ATOM 687 C C . HIS A 1 88 ? 1.677 -7.354 -49.703 1.00 94.50 88 HIS A C 1
ATOM 689 O O . HIS A 1 88 ? 0.931 -7.775 -50.582 1.00 94.50 88 HIS A O 1
ATOM 695 N N . ALA A 1 89 ? 2.611 -8.120 -49.130 1.00 95.88 89 ALA A N 1
ATOM 696 C CA . ALA A 1 89 ? 2.852 -9.506 -49.528 1.00 95.88 89 ALA A CA 1
ATOM 697 C C . ALA A 1 89 ? 1.637 -10.415 -49.270 1.00 95.88 89 ALA A C 1
ATOM 699 O O . ALA A 1 89 ? 1.398 -11.353 -50.024 1.00 95.88 89 ALA A O 1
ATOM 700 N N . ALA A 1 90 ? 0.866 -10.126 -48.221 1.00 95.62 90 ALA A N 1
ATOM 701 C CA . ALA A 1 90 ? -0.355 -10.848 -47.876 1.00 95.62 90 ALA A CA 1
ATOM 702 C C . ALA A 1 90 ? -1.624 -10.265 -48.531 1.00 95.62 90 ALA A C 1
ATOM 704 O O . ALA A 1 90 ? -2.719 -10.753 -48.262 1.00 95.62 90 ALA A O 1
ATOM 705 N N . ASN A 1 91 ? -1.493 -9.224 -49.361 1.00 95.75 91 ASN A N 1
ATOM 706 C CA . ASN A 1 91 ? -2.600 -8.472 -49.956 1.00 95.75 91 ASN A CA 1
ATOM 707 C C . ASN A 1 91 ? -3.648 -7.992 -48.925 1.00 95.75 91 ASN A C 1
ATOM 709 O O . ASN A 1 91 ? -4.855 -8.038 -49.160 1.00 95.75 91 ASN A O 1
ATOM 713 N N . ILE A 1 92 ? -3.176 -7.554 -47.754 1.00 95.50 92 ILE A N 1
ATOM 714 C CA . ILE A 1 92 ? -4.007 -7.033 -46.667 1.00 95.50 92 ILE A CA 1
ATOM 715 C C . ILE A 1 92 ? -4.111 -5.510 -46.822 1.00 95.50 92 ILE A C 1
ATOM 717 O O . ILE A 1 92 ? -3.087 -4.826 -46.723 1.00 95.50 92 ILE A O 1
ATOM 721 N N . PRO A 1 93 ? -5.316 -4.949 -47.030 1.00 90.62 93 PRO A N 1
ATOM 722 C CA . PRO A 1 93 ? -5.500 -3.504 -47.076 1.00 90.62 93 PRO A CA 1
ATOM 723 C C . PRO A 1 93 ? -5.284 -2.885 -45.689 1.00 90.62 93 PRO A C 1
ATOM 725 O O . PRO A 1 93 ? -5.627 -3.479 -44.665 1.00 90.62 93 PRO A O 1
ATOM 728 N N . TRP A 1 94 ? -4.749 -1.665 -45.645 1.00 85.69 94 TRP A N 1
ATOM 729 C CA . TRP A 1 94 ? -4.648 -0.878 -44.415 1.00 85.69 94 TRP A CA 1
ATOM 730 C C . TRP A 1 94 ? -4.989 0.590 -44.685 1.00 85.69 94 TRP A C 1
ATOM 732 O O . TRP A 1 94 ? -4.928 1.058 -45.819 1.00 85.69 94 TRP A O 1
ATOM 742 N N . VAL A 1 95 ? -5.340 1.311 -43.621 1.00 87.56 95 VAL A N 1
ATOM 743 C CA . VAL A 1 95 ? -5.649 2.745 -43.649 1.00 87.56 95 VAL A CA 1
ATOM 744 C C . VAL A 1 95 ? -4.644 3.469 -42.760 1.00 87.56 95 VAL A C 1
ATOM 746 O O . VAL A 1 95 ? -4.325 2.992 -41.668 1.00 87.56 95 VAL A O 1
ATOM 749 N N . GLU A 1 96 ? -4.122 4.605 -43.222 1.00 83.50 96 GLU A N 1
ATOM 750 C CA . GLU A 1 96 ? -3.365 5.509 -42.356 1.00 83.50 96 GLU A CA 1
ATOM 751 C C . GLU A 1 96 ? -4.321 6.480 -41.663 1.00 83.50 96 GLU A C 1
ATOM 753 O O . GLU A 1 96 ? -5.083 7.188 -42.311 1.00 83.50 96 GLU A O 1
ATOM 758 N N . ASP A 1 97 ? -4.277 6.507 -40.334 1.00 83.25 97 ASP A N 1
ATOM 759 C CA . ASP A 1 97 ? -5.061 7.445 -39.534 1.00 83.25 97 ASP A CA 1
ATOM 760 C C . ASP A 1 97 ? -4.541 8.879 -39.740 1.00 83.25 97 ASP A C 1
ATOM 762 O O . ASP A 1 97 ? -3.376 9.180 -39.448 1.00 83.25 97 ASP A O 1
ATOM 766 N N . GLU A 1 98 ? -5.417 9.750 -40.245 1.00 81.62 98 GLU A N 1
ATOM 767 C CA . GLU A 1 98 ? -5.143 11.146 -40.601 1.00 81.62 98 GLU A CA 1
ATOM 768 C C . GLU A 1 98 ? -4.685 11.988 -39.401 1.00 81.62 98 GLU A C 1
ATOM 770 O O . GLU A 1 98 ? -3.892 12.921 -39.558 1.00 81.62 98 GLU A O 1
ATOM 775 N N . SER A 1 99 ? -5.089 11.622 -38.178 1.00 80.50 99 SER A N 1
ATOM 776 C CA . SER A 1 99 ? -4.677 12.312 -36.949 1.00 80.50 99 SER A CA 1
ATOM 777 C C . SER A 1 99 ? -3.163 12.238 -36.698 1.00 80.50 99 SER A C 1
ATOM 779 O O . SER A 1 99 ? -2.596 13.082 -35.999 1.00 80.50 99 SER A O 1
ATOM 781 N N . ASN A 1 100 ? -2.463 11.282 -37.324 1.00 76.25 100 ASN A N 1
ATOM 782 C CA . ASN A 1 100 ? -1.003 11.176 -37.261 1.00 76.25 100 ASN A CA 1
ATOM 783 C C . ASN A 1 100 ? -0.275 12.336 -37.960 1.00 76.25 100 ASN A C 1
ATOM 785 O O . ASN A 1 100 ? 0.920 12.530 -37.714 1.00 76.25 100 ASN A O 1
ATOM 789 N N . ALA A 1 101 ? -0.955 13.076 -38.842 1.00 75.88 101 ALA A N 1
ATOM 790 C CA . ALA A 1 101 ? -0.390 14.228 -39.538 1.00 75.88 101 ALA A CA 1
ATOM 791 C C . ALA A 1 101 ? -0.408 15.506 -38.681 1.00 75.88 101 ALA A C 1
ATOM 793 O O . ALA A 1 101 ? 0.412 16.404 -38.902 1.00 75.88 101 ALA A O 1
ATOM 794 N N . ASP A 1 102 ? -1.293 15.592 -37.681 1.00 85.94 102 ASP A N 1
ATOM 795 C CA . ASP A 1 102 ? -1.388 16.770 -36.822 1.00 85.94 102 ASP A CA 1
ATOM 796 C C . ASP A 1 102 ? -0.287 16.780 -35.751 1.00 85.94 102 ASP A C 1
ATOM 798 O O . ASP A 1 102 ? -0.336 16.081 -34.734 1.00 85.94 102 ASP A O 1
ATOM 802 N N . ARG A 1 103 ? 0.714 17.640 -35.966 1.00 83.81 103 ARG A N 1
ATOM 803 C CA . ARG A 1 103 ? 1.842 17.861 -35.048 1.00 83.81 103 ARG A CA 1
ATOM 804 C C . ARG A 1 103 ? 1.450 18.487 -33.706 1.00 83.81 103 ARG A C 1
ATOM 806 O O . ARG A 1 103 ? 2.234 18.389 -32.768 1.00 83.81 103 ARG A O 1
ATOM 813 N N . LYS A 1 104 ? 0.303 19.168 -33.615 1.00 84.81 104 LYS A N 1
ATOM 814 C CA . LYS A 1 104 ? -0.150 19.849 -32.389 1.00 84.81 104 LYS A CA 1
ATOM 815 C C . LYS A 1 104 ? -0.959 18.928 -31.480 1.00 84.81 104 LYS A C 1
ATOM 817 O O . LYS A 1 104 ? -1.104 19.233 -30.301 1.00 84.81 104 LYS A O 1
ATOM 822 N N . LEU A 1 105 ? -1.451 17.810 -32.016 1.00 81.69 105 LEU A N 1
ATOM 823 C CA . LEU A 1 105 ? -2.366 16.918 -31.314 1.00 81.69 105 LEU A CA 1
ATOM 824 C C . LEU A 1 105 ? -1.714 16.208 -30.121 1.00 81.69 105 LEU A C 1
ATOM 826 O O . LEU A 1 105 ? -2.325 16.093 -29.063 1.00 81.69 105 LEU A O 1
ATOM 830 N N . THR A 1 106 ? -0.472 15.729 -30.265 1.00 80.50 106 THR A N 1
ATOM 831 C CA . THR A 1 106 ? 0.250 15.053 -29.174 1.00 80.50 106 THR A CA 1
ATOM 832 C C . THR A 1 106 ? 1.752 15.358 -29.190 1.00 80.50 106 THR A C 1
ATOM 834 O O . THR A 1 106 ? 2.327 15.558 -30.266 1.00 80.50 106 THR A O 1
ATOM 837 N N . PRO A 1 107 ? 2.443 15.296 -28.029 1.00 79.62 107 PRO A N 1
ATOM 838 C CA . PRO A 1 107 ? 3.906 15.378 -27.980 1.00 79.62 107 PRO A CA 1
ATOM 839 C C . PRO A 1 107 ? 4.591 14.325 -28.862 1.00 79.62 107 PRO A C 1
ATOM 841 O O . PRO A 1 107 ? 5.634 14.590 -29.454 1.00 79.62 107 PRO A O 1
ATOM 844 N N . ARG A 1 108 ? 3.987 13.137 -29.003 1.00 79.06 108 ARG A N 1
ATOM 845 C CA . ARG A 1 108 ? 4.502 12.064 -29.862 1.00 79.06 108 ARG A CA 1
ATOM 846 C C . ARG A 1 108 ? 4.439 12.439 -31.348 1.00 79.06 108 ARG A C 1
ATOM 848 O O . ARG A 1 108 ? 5.421 12.218 -32.051 1.00 79.06 108 ARG A O 1
ATOM 855 N N . ASN A 1 109 ? 3.350 13.056 -31.815 1.00 84.81 109 ASN A N 1
ATOM 856 C CA . ASN A 1 109 ? 3.246 13.536 -33.200 1.00 84.81 109 ASN A CA 1
ATOM 857 C C . ASN A 1 109 ? 4.271 14.640 -33.490 1.00 84.81 109 ASN A C 1
ATOM 859 O O . ASN A 1 109 ? 4.897 14.638 -34.552 1.00 84.81 109 ASN A O 1
ATOM 863 N N . ALA A 1 110 ? 4.500 15.542 -32.530 1.00 85.62 110 ALA A N 1
ATOM 864 C CA . ALA A 1 110 ? 5.553 16.550 -32.631 1.00 85.62 110 ALA A CA 1
ATOM 865 C C . ALA A 1 110 ? 6.947 15.905 -32.754 1.00 85.62 110 ALA A C 1
ATOM 867 O O . ALA A 1 110 ? 7.705 16.246 -33.662 1.00 85.62 110 ALA A O 1
ATOM 868 N N . VAL A 1 111 ? 7.264 14.917 -31.908 1.00 86.00 111 VAL A N 1
ATOM 869 C CA . VAL A 1 111 ? 8.526 14.158 -31.976 1.00 86.00 111 VAL A CA 1
ATOM 870 C C . VAL A 1 111 ? 8.678 13.438 -33.318 1.00 86.00 111 VAL A C 1
ATOM 872 O O . VAL A 1 111 ? 9.722 13.555 -33.956 1.00 86.00 111 VAL A O 1
ATOM 875 N N . ARG A 1 112 ? 7.634 12.750 -33.794 1.00 86.69 112 ARG A N 1
ATOM 876 C CA . ARG A 1 112 ? 7.624 12.066 -35.097 1.00 86.69 112 ARG A CA 1
ATOM 877 C C . ARG A 1 112 ? 7.896 13.031 -36.252 1.00 86.69 112 ARG A C 1
ATOM 879 O O . ARG A 1 112 ? 8.636 12.694 -37.175 1.00 86.69 112 ARG A O 1
ATOM 886 N N . HIS A 1 113 ? 7.324 14.234 -36.203 1.00 87.88 113 HIS A N 1
ATOM 887 C CA . HIS A 1 113 ? 7.594 15.279 -37.188 1.00 87.88 113 HIS A CA 1
ATOM 888 C C . HIS A 1 113 ? 9.062 15.723 -37.153 1.00 87.88 113 HIS A C 1
ATOM 890 O O . HIS A 1 113 ? 9.694 15.797 -38.206 1.00 87.88 113 HIS A O 1
ATOM 896 N N . ILE A 1 114 ? 9.615 15.952 -35.956 1.00 87.31 114 ILE A N 1
ATOM 897 C CA . ILE A 1 114 ? 11.010 16.377 -35.779 1.00 87.31 114 ILE A CA 1
ATOM 898 C C . ILE A 1 114 ? 11.974 15.334 -36.345 1.00 87.31 114 ILE A C 1
ATOM 900 O O . ILE A 1 114 ? 12.826 15.671 -37.161 1.00 87.31 114 ILE A O 1
ATOM 904 N N . VAL A 1 115 ? 11.791 14.067 -35.967 1.00 86.56 115 VAL A N 1
ATOM 905 C CA . VAL A 1 115 ? 12.611 12.935 -36.426 1.00 86.56 115 VAL A CA 1
ATOM 906 C C . VAL A 1 115 ? 12.629 12.826 -37.952 1.00 86.56 115 VAL A C 1
ATOM 908 O O . VAL A 1 115 ? 13.661 12.518 -38.535 1.00 86.56 115 VAL A O 1
ATOM 911 N N . ARG A 1 116 ? 11.488 13.062 -38.613 1.00 86.06 116 ARG A N 1
ATOM 912 C CA . ARG A 1 116 ? 11.378 12.952 -40.077 1.00 86.06 116 ARG A CA 1
ATOM 913 C C . ARG A 1 116 ? 11.957 14.149 -40.824 1.00 86.06 116 ARG A C 1
ATOM 915 O O . ARG A 1 116 ? 12.385 13.992 -41.962 1.00 86.06 116 ARG A O 1
ATOM 922 N N . LYS A 1 117 ? 11.876 15.351 -40.245 1.00 87.69 117 LYS A N 1
ATOM 923 C CA . LYS A 1 117 ? 12.223 16.608 -40.928 1.00 87.69 117 LYS A CA 1
ATOM 924 C C . LYS A 1 117 ? 13.613 17.134 -40.588 1.00 87.69 117 LYS A C 1
ATOM 926 O O . LYS A 1 117 ? 14.137 17.935 -41.355 1.00 87.69 117 LYS A O 1
ATOM 931 N N . HIS A 1 118 ? 14.210 16.692 -39.485 1.00 86.69 118 HIS A N 1
ATOM 932 C CA . HIS A 1 118 ? 15.512 17.165 -39.031 1.00 86.69 118 HIS A CA 1
ATOM 933 C C . HIS A 1 118 ? 16.498 16.012 -38.868 1.00 86.69 118 HIS A C 1
ATOM 935 O O . HIS A 1 118 ? 16.161 14.951 -38.347 1.00 86.69 118 HIS A O 1
ATOM 941 N N . ALA A 1 119 ? 17.747 16.251 -39.267 1.00 85.38 119 ALA A N 1
ATOM 942 C CA . ALA A 1 119 ? 18.848 15.356 -38.951 1.00 85.38 119 ALA A CA 1
ATOM 943 C C . ALA A 1 119 ? 19.184 15.493 -37.461 1.00 85.38 119 ALA A C 1
ATOM 945 O O . ALA A 1 119 ? 19.656 16.538 -37.010 1.00 85.38 119 ALA A O 1
ATOM 946 N N . LEU A 1 120 ? 18.907 14.444 -36.692 1.00 87.12 120 LEU A N 1
ATOM 947 C CA . LEU A 1 120 ? 19.253 14.398 -35.277 1.00 87.12 120 LEU A CA 1
ATOM 948 C C . LEU A 1 120 ? 20.712 13.945 -35.096 1.00 87.12 120 LEU A C 1
ATOM 950 O O . LEU A 1 120 ? 21.200 13.133 -35.885 1.00 87.12 120 LEU A O 1
ATOM 954 N N . PRO A 1 121 ? 21.413 14.422 -34.049 1.00 89.81 121 PRO A N 1
ATOM 955 C CA . PRO A 1 121 ? 22.740 13.924 -33.702 1.00 89.81 121 PRO A CA 1
ATOM 956 C C . PRO A 1 121 ? 22.747 12.402 -33.528 1.00 89.81 121 PRO A C 1
ATOM 958 O O . PRO A 1 121 ? 21.767 11.829 -33.049 1.00 89.81 121 PRO A O 1
ATOM 961 N N . GLY A 1 122 ? 23.877 11.750 -33.821 1.00 88.69 122 GLY A N 1
ATOM 962 C CA . GLY A 1 122 ? 24.006 10.288 -33.732 1.00 88.69 122 GLY A CA 1
ATOM 963 C C . GLY A 1 122 ? 23.596 9.703 -32.373 1.00 88.69 122 GLY A C 1
ATOM 964 O O . GLY A 1 122 ? 22.972 8.647 -32.327 1.00 88.69 122 GLY A O 1
ATOM 965 N N . ALA A 1 123 ? 23.830 10.430 -31.275 1.00 86.88 123 ALA A N 1
ATOM 966 C CA . ALA A 1 123 ? 23.411 10.034 -29.927 1.00 86.88 123 ALA A CA 1
ATOM 967 C C . ALA A 1 123 ? 21.880 9.923 -29.747 1.00 86.88 123 ALA A C 1
ATOM 969 O O . ALA A 1 123 ? 21.414 9.182 -28.885 1.00 86.88 123 ALA A O 1
ATOM 970 N N . LEU A 1 124 ? 21.098 10.639 -30.561 1.00 88.06 124 LEU A N 1
ATOM 971 C CA . LEU A 1 124 ? 19.632 10.597 -30.584 1.00 88.06 124 LEU A CA 1
ATOM 972 C C . LEU A 1 124 ? 19.090 9.722 -31.724 1.00 88.06 124 LEU A C 1
ATOM 974 O O . LEU A 1 124 ? 17.886 9.729 -31.986 1.00 88.06 124 LEU A O 1
ATOM 978 N N . SER A 1 125 ? 19.956 8.968 -32.405 1.00 89.25 125 SER A N 1
ATOM 979 C CA . SER A 1 125 ? 19.542 8.010 -33.427 1.00 89.25 125 SER A CA 1
ATOM 980 C C . SER A 1 125 ? 18.702 6.876 -32.831 1.00 89.25 125 SER A C 1
ATOM 982 O O . SER A 1 125 ? 18.766 6.571 -31.634 1.00 89.25 125 SER A O 1
ATOM 984 N N . GLN A 1 126 ? 17.913 6.217 -33.681 1.00 86.81 126 GLN A N 1
ATOM 985 C CA . GLN A 1 126 ? 17.075 5.097 -33.261 1.00 86.81 126 GLN A CA 1
ATOM 986 C C . GLN A 1 126 ? 17.891 3.949 -32.657 1.00 86.81 126 GLN A C 1
ATOM 988 O O . GLN A 1 126 ? 17.495 3.406 -31.628 1.00 86.81 126 GLN A O 1
ATOM 993 N N . SER A 1 127 ? 19.039 3.601 -33.244 1.00 87.06 127 SER A N 1
ATOM 994 C CA . SER A 1 127 ? 19.913 2.544 -32.727 1.00 87.06 127 SER A CA 1
ATOM 995 C C . SER A 1 127 ? 20.479 2.897 -31.352 1.00 87.06 127 SER A C 1
ATOM 997 O O . SER A 1 127 ? 20.335 2.095 -30.429 1.00 87.06 127 SER A O 1
ATOM 999 N N . SER A 1 128 ? 21.032 4.104 -31.182 1.00 88.25 128 SER A N 1
ATOM 1000 C CA . SER A 1 128 ? 21.623 4.544 -29.912 1.00 88.25 128 SER A CA 1
ATOM 1001 C C . SER A 1 128 ? 20.598 4.613 -28.779 1.00 88.25 128 SER A C 1
ATOM 1003 O O . SER A 1 128 ? 20.861 4.121 -27.681 1.00 88.25 128 SER A O 1
ATOM 1005 N N . LEU A 1 129 ? 19.404 5.165 -29.031 1.00 85.38 129 LEU A N 1
ATOM 1006 C CA . LEU A 1 129 ? 18.368 5.264 -27.998 1.00 85.38 129 LEU A CA 1
ATOM 1007 C C . LEU A 1 129 ? 17.791 3.902 -27.609 1.00 85.38 129 LEU A C 1
ATOM 1009 O O . LEU A 1 129 ? 17.538 3.668 -26.427 1.00 85.38 129 LEU A O 1
ATOM 1013 N N . LEU A 1 130 ? 17.599 2.997 -28.573 1.00 85.38 130 LEU A N 1
ATOM 1014 C CA . LEU A 1 130 ? 17.148 1.637 -28.281 1.00 85.38 130 LEU A CA 1
ATOM 1015 C C . LEU A 1 130 ? 18.218 0.852 -27.519 1.00 85.38 130 LEU A C 1
ATOM 1017 O O . LEU A 1 130 ? 17.900 0.179 -26.545 1.00 85.38 130 LEU A O 1
ATOM 1021 N N . GLU A 1 131 ? 19.491 0.950 -27.904 1.00 85.75 131 GLU A N 1
ATOM 1022 C CA . GLU A 1 131 ? 20.585 0.304 -27.173 1.00 85.75 131 GLU A CA 1
ATOM 1023 C C . GLU A 1 131 ? 20.691 0.818 -25.732 1.00 85.75 131 GLU A C 1
ATOM 1025 O O . GLU A 1 131 ? 20.747 0.019 -24.791 1.00 85.75 131 GLU A O 1
ATOM 1030 N N . MET A 1 132 ? 20.610 2.137 -25.542 1.00 83.31 132 MET A N 1
ATOM 1031 C CA . MET A 1 132 ? 20.551 2.754 -24.219 1.00 83.31 132 MET A CA 1
ATOM 1032 C C . MET A 1 132 ? 19.353 2.239 -23.413 1.00 83.31 132 MET A C 1
ATOM 1034 O O . MET A 1 132 ? 19.514 1.836 -22.260 1.00 83.31 132 MET A O 1
ATOM 1038 N N . ALA A 1 133 ? 18.157 2.206 -24.003 1.00 79.69 133 ALA A N 1
ATOM 1039 C CA . ALA A 1 133 ? 16.952 1.749 -23.319 1.00 79.69 133 ALA A CA 1
ATOM 1040 C C . ALA A 1 133 ? 17.031 0.259 -22.939 1.00 79.69 133 ALA A C 1
ATOM 1042 O O . ALA A 1 133 ? 16.639 -0.106 -21.826 1.00 79.69 133 ALA A O 1
ATOM 1043 N N . ARG A 1 134 ? 17.627 -0.594 -23.786 1.00 81.94 134 ARG A N 1
ATOM 1044 C CA . ARG A 1 134 ? 17.942 -1.995 -23.446 1.00 81.94 134 ARG A CA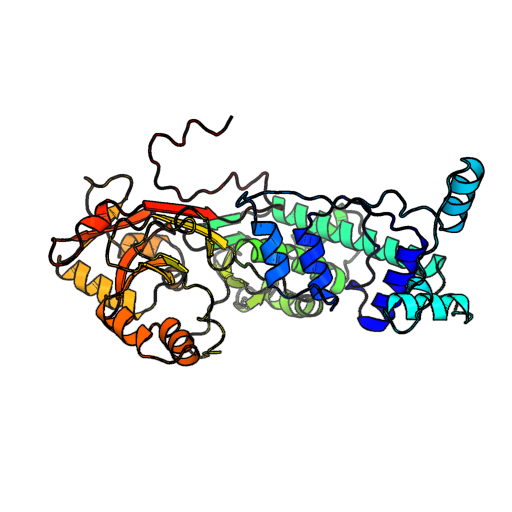 1
ATOM 1045 C C . ARG A 1 134 ? 18.922 -2.084 -22.288 1.00 81.94 134 ARG A C 1
ATOM 1047 O O . ARG A 1 134 ? 18.707 -2.879 -21.376 1.00 81.94 134 ARG A O 1
ATOM 1054 N N . HIS A 1 135 ? 19.984 -1.280 -22.296 1.00 80.31 135 HIS A N 1
ATOM 1055 C CA . HIS A 1 135 ? 20.968 -1.258 -21.215 1.00 80.31 135 HIS A CA 1
ATOM 1056 C C . HIS A 1 135 ? 20.322 -0.852 -19.878 1.00 80.31 135 HIS A C 1
ATOM 1058 O O . HIS A 1 135 ? 20.472 -1.551 -18.872 1.00 80.31 135 HIS A O 1
ATOM 1064 N N . VAL A 1 136 ? 19.519 0.218 -19.876 1.00 76.12 136 VAL A N 1
ATOM 1065 C CA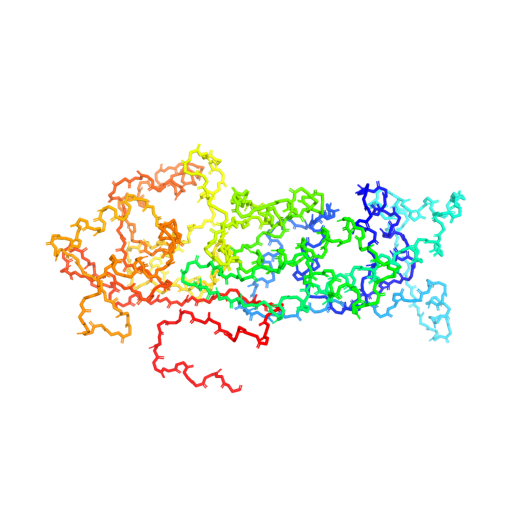 . VAL A 1 136 ? 18.733 0.665 -18.711 1.00 76.12 136 VAL A CA 1
ATOM 1066 C C . VAL A 1 136 ? 17.734 -0.410 -18.270 1.00 76.12 136 VAL A C 1
ATOM 1068 O O . VAL A 1 136 ? 17.582 -0.655 -17.069 1.00 76.12 136 VAL A O 1
ATOM 1071 N N . GLY A 1 137 ? 17.084 -1.087 -19.219 1.00 76.25 137 GLY A N 1
ATOM 1072 C CA . GLY A 1 137 ? 16.161 -2.193 -18.974 1.00 76.25 137 GLY A CA 1
ATOM 1073 C C . GLY A 1 137 ? 16.831 -3.375 -18.273 1.00 76.25 137 GLY A C 1
ATOM 1074 O O . GLY A 1 137 ? 16.362 -3.796 -17.215 1.00 76.25 137 GLY A O 1
ATOM 1075 N N . ARG A 1 138 ? 17.970 -3.856 -18.793 1.00 79.00 138 ARG A N 1
ATOM 1076 C CA . ARG A 1 138 ? 18.763 -4.935 -18.173 1.00 79.00 138 ARG A CA 1
ATOM 1077 C C . ARG A 1 138 ? 19.211 -4.559 -16.766 1.00 79.00 138 ARG A C 1
ATOM 1079 O O . ARG A 1 138 ? 19.024 -5.342 -15.839 1.00 79.00 138 ARG A O 1
ATOM 1086 N N . ARG A 1 139 ? 19.734 -3.341 -16.581 1.00 76.81 139 ARG A N 1
ATOM 1087 C CA . ARG A 1 139 ? 20.172 -2.857 -15.264 1.00 76.81 139 ARG A CA 1
ATOM 1088 C C . ARG A 1 139 ? 19.011 -2.779 -14.272 1.00 76.81 139 ARG A C 1
ATOM 1090 O O . ARG A 1 139 ? 19.148 -3.213 -13.133 1.00 76.81 139 ARG A O 1
ATOM 1097 N N . THR A 1 140 ? 17.855 -2.286 -14.716 1.00 76.81 140 THR A N 1
ATOM 1098 C CA . THR A 1 140 ? 16.627 -2.244 -13.908 1.00 76.81 140 THR A CA 1
ATOM 1099 C C . THR A 1 140 ? 16.183 -3.646 -13.501 1.00 76.81 140 THR A C 1
ATOM 1101 O O . THR A 1 140 ? 15.868 -3.861 -12.332 1.00 76.81 140 THR A O 1
ATOM 1104 N N . ALA A 1 141 ? 16.156 -4.593 -14.441 1.00 77.44 141 ALA A N 1
ATOM 1105 C CA . ALA A 1 141 ? 15.760 -5.973 -14.178 1.00 77.44 141 ALA A CA 1
ATOM 1106 C C . ALA A 1 141 ? 16.713 -6.659 -13.189 1.00 77.44 141 ALA A C 1
ATOM 1108 O O . ALA A 1 141 ? 16.255 -7.312 -12.255 1.00 77.44 141 ALA A O 1
ATOM 1109 N N . ALA A 1 142 ? 18.022 -6.442 -13.336 1.00 80.94 142 ALA A N 1
ATOM 1110 C CA . ALA A 1 142 ? 19.025 -6.967 -12.417 1.00 80.94 142 ALA A CA 1
ATOM 1111 C C . ALA A 1 142 ? 18.842 -6.407 -10.995 1.00 80.94 142 ALA A C 1
ATOM 1113 O O . ALA A 1 142 ? 18.819 -7.171 -10.034 1.00 80.94 142 ALA A O 1
ATOM 1114 N N . VAL A 1 143 ? 18.604 -5.096 -10.853 1.00 80.56 143 VAL A N 1
ATOM 1115 C CA . VAL A 1 143 ? 18.302 -4.472 -9.552 1.00 80.56 143 VAL A CA 1
ATOM 1116 C C . VAL A 1 143 ? 17.040 -5.059 -8.914 1.00 80.56 143 VAL A C 1
ATOM 1118 O O . VAL A 1 143 ? 17.059 -5.382 -7.728 1.00 80.56 143 VAL A O 1
ATOM 1121 N N . HIS A 1 144 ? 15.957 -5.237 -9.680 1.00 81.38 144 HIS A N 1
ATOM 1122 C CA . HIS A 1 144 ? 14.731 -5.853 -9.155 1.00 81.38 144 HIS A CA 1
ATOM 1123 C C . HIS A 1 144 ? 14.961 -7.310 -8.749 1.00 81.38 144 HIS A C 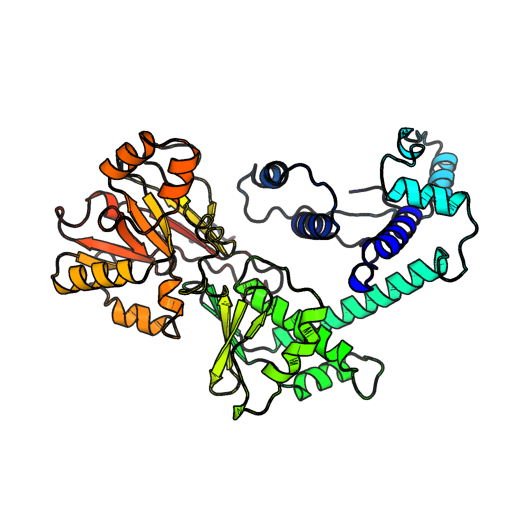1
ATOM 1125 O O . HIS A 1 144 ? 14.489 -7.724 -7.695 1.00 81.38 144 HIS A O 1
ATOM 1131 N N . SER A 1 145 ? 15.713 -8.078 -9.541 1.00 83.31 145 SER A N 1
ATOM 1132 C CA . SER A 1 145 ? 16.043 -9.470 -9.222 1.00 83.31 145 SER A CA 1
ATOM 1133 C C . SER A 1 145 ? 16.835 -9.580 -7.916 1.00 83.31 145 SER A C 1
ATOM 1135 O O . SER A 1 145 ? 16.479 -10.378 -7.053 1.00 83.31 145 SER A O 1
ATOM 1137 N N . ILE A 1 146 ? 17.851 -8.735 -7.722 1.00 86.31 146 ILE A N 1
ATOM 1138 C CA . ILE A 1 146 ? 18.641 -8.698 -6.483 1.00 86.31 146 ILE A CA 1
ATOM 1139 C C . ILE A 1 146 ? 17.771 -8.279 -5.298 1.00 86.31 146 ILE A C 1
ATOM 1141 O O . ILE A 1 146 ? 17.760 -8.957 -4.275 1.00 86.31 146 ILE A O 1
ATOM 1145 N N . SER A 1 147 ? 16.995 -7.203 -5.452 1.00 86.00 147 SER A N 1
ATOM 1146 C CA . SER A 1 147 ? 16.044 -6.748 -4.434 1.00 86.00 147 SER A CA 1
ATOM 1147 C C . SER A 1 147 ? 15.076 -7.863 -4.028 1.00 86.00 147 SER A C 1
ATOM 1149 O O . SER A 1 147 ? 14.826 -8.051 -2.840 1.00 86.00 147 SER A O 1
ATOM 1151 N N . LYS A 1 148 ? 14.566 -8.636 -4.996 1.00 84.25 148 LYS A N 1
ATOM 1152 C CA . LYS A 1 148 ? 13.678 -9.777 -4.747 1.00 84.25 148 LYS A CA 1
ATOM 1153 C C . LYS A 1 148 ? 14.384 -10.887 -3.964 1.00 84.25 148 LYS A C 1
ATOM 1155 O O . LYS A 1 148 ? 13.811 -11.384 -3.003 1.00 84.25 148 LYS A O 1
ATOM 1160 N N . LYS A 1 149 ? 15.630 -11.233 -4.307 1.00 86.88 149 LYS A N 1
ATOM 1161 C CA . LYS A 1 149 ? 16.426 -12.224 -3.554 1.00 86.88 149 LYS A CA 1
ATOM 1162 C C . LYS A 1 149 ? 16.663 -11.792 -2.103 1.00 86.88 149 LYS A C 1
ATOM 1164 O O . LYS A 1 149 ? 16.477 -12.588 -1.189 1.00 86.88 149 LYS A O 1
ATOM 1169 N N . ILE A 1 150 ? 17.017 -10.522 -1.884 1.00 88.44 150 ILE A N 1
ATOM 1170 C CA . ILE A 1 150 ? 17.193 -9.955 -0.535 1.00 88.44 150 ILE A CA 1
ATOM 1171 C C . ILE A 1 150 ? 15.880 -10.038 0.254 1.00 88.44 150 ILE A C 1
ATOM 1173 O O . ILE A 1 150 ? 15.866 -10.446 1.414 1.00 88.44 150 ILE A O 1
ATOM 1177 N N . LEU A 1 151 ? 14.761 -9.692 -0.383 1.00 86.38 151 LEU A N 1
ATOM 1178 C CA . LEU A 1 151 ? 13.434 -9.754 0.223 1.00 86.38 151 LEU A CA 1
ATOM 1179 C C . LEU A 1 151 ? 13.009 -11.185 0.580 1.00 86.38 151 LEU A C 1
ATOM 1181 O O . LEU A 1 151 ? 12.446 -11.407 1.649 1.00 86.38 151 LEU A O 1
ATOM 1185 N N . GLN A 1 152 ? 13.322 -12.164 -0.269 1.00 84.38 152 GLN A N 1
ATOM 1186 C CA . GLN A 1 152 ? 13.075 -13.584 0.003 1.00 84.38 152 GLN A CA 1
ATOM 1187 C C . GLN A 1 152 ? 13.884 -14.095 1.206 1.00 84.38 152 GLN A C 1
ATOM 1189 O O . GLN A 1 152 ? 13.361 -14.875 1.995 1.00 84.38 152 GLN A O 1
ATOM 1194 N N . GLY A 1 153 ? 15.119 -13.614 1.385 1.00 86.00 153 GLY A N 1
ATOM 1195 C CA . GLY A 1 153 ? 15.954 -13.922 2.553 1.00 86.00 153 GLY A CA 1
ATOM 1196 C C . GLY A 1 153 ? 15.629 -13.109 3.813 1.00 86.00 153 GLY A C 1
ATOM 1197 O O . GLY A 1 153 ? 16.190 -13.374 4.871 1.00 86.00 153 GLY A O 1
ATOM 1198 N N . THR A 1 154 ? 14.740 -12.115 3.725 1.00 88.00 154 THR A N 1
ATOM 1199 C CA . THR A 1 154 ? 14.362 -11.269 4.865 1.00 88.00 154 THR A CA 1
ATOM 1200 C C . THR A 1 154 ? 13.363 -12.003 5.764 1.00 88.00 154 THR A C 1
ATOM 1202 O O . THR A 1 154 ? 12.346 -12.511 5.278 1.00 88.00 154 THR A O 1
ATOM 1205 N N . ASP A 1 155 ? 13.623 -12.016 7.075 1.00 88.75 155 ASP A N 1
ATOM 1206 C CA . ASP A 1 155 ? 12.611 -12.341 8.086 1.00 88.75 155 ASP A CA 1
ATOM 1207 C C . ASP A 1 155 ? 11.615 -11.182 8.175 1.00 88.75 155 ASP A C 1
ATOM 1209 O O . ASP A 1 155 ? 11.986 -10.061 8.540 1.00 88.75 155 ASP A O 1
ATOM 1213 N N . LEU A 1 156 ? 10.373 -11.445 7.776 1.00 87.38 156 LEU A N 1
ATOM 1214 C CA . LEU A 1 156 ? 9.323 -10.450 7.626 1.00 87.38 156 LEU A CA 1
ATOM 1215 C C . LEU A 1 156 ? 8.024 -10.981 8.224 1.00 87.38 156 LEU A C 1
ATOM 1217 O O . LEU A 1 156 ? 7.555 -12.057 7.862 1.00 87.38 156 LEU A O 1
ATOM 1221 N N . LYS A 1 157 ? 7.407 -10.183 9.097 1.00 87.62 157 LYS A N 1
ATOM 1222 C CA . LYS A 1 157 ? 6.123 -10.485 9.729 1.00 87.62 157 LYS A CA 1
ATOM 1223 C C . LYS A 1 157 ? 5.147 -9.334 9.521 1.00 87.62 157 LYS A C 1
ATOM 1225 O O . LYS A 1 157 ? 5.308 -8.271 10.120 1.00 87.62 157 LYS A O 1
ATOM 1230 N N . LEU A 1 158 ? 4.140 -9.560 8.681 1.00 85.81 158 LEU A N 1
ATOM 1231 C CA . LEU A 1 158 ? 3.031 -8.634 8.456 1.00 85.81 158 LEU A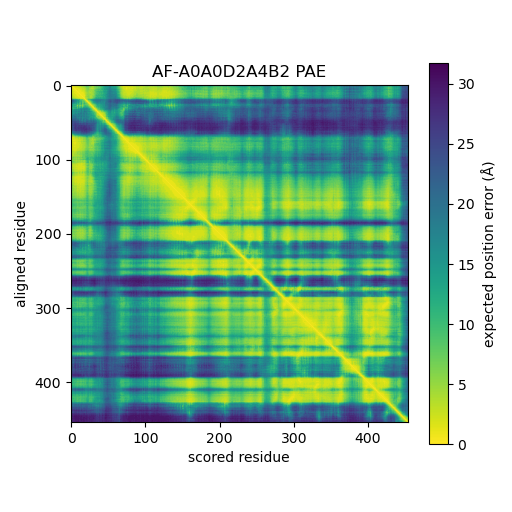 CA 1
ATOM 1232 C C . LEU A 1 158 ? 1.967 -8.820 9.546 1.00 85.81 158 LEU A C 1
ATOM 1234 O O . LEU A 1 158 ? 1.473 -9.925 9.762 1.00 85.81 158 LEU A O 1
ATOM 1238 N N . ASP A 1 159 ? 1.591 -7.732 10.209 1.00 85.31 159 ASP A N 1
ATOM 1239 C CA . ASP A 1 159 ? 0.411 -7.666 11.061 1.00 85.31 159 ASP A CA 1
ATOM 1240 C C . ASP A 1 159 ? -0.714 -6.950 10.307 1.00 85.31 159 ASP A C 1
ATOM 1242 O O . ASP A 1 159 ? -0.786 -5.719 10.256 1.00 85.31 159 ASP A O 1
ATOM 1246 N N . VAL A 1 160 ? -1.615 -7.736 9.719 1.00 83.81 160 VAL A N 1
ATOM 1247 C CA . VAL A 1 160 ? -2.777 -7.228 8.970 1.00 83.81 160 VAL A CA 1
ATOM 1248 C C . VAL A 1 160 ? -3.785 -6.490 9.847 1.00 83.81 160 VAL A C 1
ATOM 1250 O O . VAL A 1 160 ? -4.605 -5.738 9.319 1.00 83.81 160 VAL A O 1
ATOM 1253 N N . ARG A 1 161 ? -3.717 -6.653 11.177 1.00 84.19 161 ARG A N 1
ATOM 1254 C CA . ARG A 1 161 ? -4.644 -6.002 12.111 1.00 84.19 161 ARG A CA 1
ATOM 1255 C C . ARG A 1 161 ? -4.379 -4.502 12.198 1.00 84.19 161 ARG A C 1
ATOM 1257 O O . ARG A 1 161 ? -5.309 -3.703 12.276 1.00 84.19 161 ARG A O 1
ATOM 1264 N N . THR A 1 162 ? -3.098 -4.138 12.168 1.00 82.44 162 THR A N 1
ATOM 1265 C CA . THR A 1 162 ? -2.598 -2.753 12.213 1.00 82.44 162 THR A CA 1
ATOM 1266 C C . THR A 1 162 ? -2.101 -2.262 10.849 1.00 82.44 162 THR A C 1
ATOM 1268 O O . THR A 1 162 ? -1.884 -1.065 10.642 1.00 82.44 162 THR A O 1
ATOM 1271 N N . GLY A 1 163 ? -1.915 -3.182 9.900 1.00 83.19 163 GLY A N 1
ATOM 1272 C CA . GLY A 1 163 ? -1.309 -2.914 8.603 1.00 83.19 163 GLY A CA 1
ATOM 1273 C C . GLY A 1 163 ? 0.135 -2.437 8.748 1.00 83.19 163 GLY A C 1
ATOM 1274 O O . GLY A 1 163 ? 0.524 -1.477 8.080 1.00 83.19 163 GLY A O 1
ATOM 1275 N N . SER A 1 164 ? 0.884 -3.072 9.652 1.00 86.81 164 SER A N 1
ATOM 1276 C CA . SER A 1 164 ? 2.304 -2.823 9.911 1.00 86.81 164 SER A CA 1
ATOM 1277 C C . SER A 1 164 ? 3.126 -4.078 9.644 1.00 86.81 164 SER A C 1
ATOM 1279 O O . SER A 1 164 ? 2.605 -5.189 9.651 1.00 86.81 164 SER A O 1
ATOM 1281 N N . VAL A 1 165 ? 4.420 -3.915 9.401 1.00 88.94 165 VAL A N 1
ATOM 1282 C CA . VAL A 1 165 ? 5.333 -5.021 9.128 1.00 88.94 165 VAL A CA 1
ATOM 1283 C C . VAL A 1 165 ? 6.577 -4.878 9.978 1.00 88.94 165 VAL A C 1
ATOM 1285 O O . VAL A 1 165 ? 7.154 -3.798 10.064 1.00 88.94 165 VAL A O 1
ATOM 1288 N N . VAL A 1 166 ? 7.002 -5.971 10.601 1.00 89.75 166 VAL A N 1
ATOM 1289 C CA . VAL A 1 166 ? 8.305 -6.052 11.256 1.00 89.75 166 VAL A CA 1
ATOM 1290 C C . VAL A 1 166 ? 9.240 -6.834 10.351 1.00 89.75 166 VAL A C 1
ATOM 1292 O O . VAL A 1 166 ? 8.906 -7.945 9.950 1.00 89.75 166 VAL A O 1
ATOM 1295 N N . ALA A 1 167 ? 10.397 -6.264 10.032 1.00 90.62 167 ALA A N 1
ATOM 1296 C CA . ALA A 1 167 ? 11.390 -6.892 9.174 1.00 90.62 167 ALA A CA 1
ATOM 1297 C C . ALA A 1 167 ? 12.803 -6.716 9.731 1.00 90.62 167 ALA A C 1
ATOM 1299 O O . ALA A 1 167 ? 13.136 -5.667 10.285 1.00 90.62 167 ALA A O 1
ATOM 1300 N N . THR A 1 168 ? 13.646 -7.729 9.556 1.00 90.62 168 THR A N 1
ATOM 1301 C CA . THR A 1 168 ? 15.089 -7.613 9.801 1.00 90.62 168 THR A CA 1
ATOM 1302 C C . THR A 1 168 ? 15.745 -7.087 8.531 1.00 90.62 168 THR A C 1
ATOM 1304 O O . THR A 1 168 ? 15.861 -7.817 7.549 1.00 90.62 168 THR A O 1
ATOM 1307 N N . LEU A 1 169 ? 16.118 -5.805 8.513 1.00 88.31 169 LEU A N 1
ATOM 1308 C CA . LEU A 1 169 ? 16.669 -5.190 7.303 1.00 88.31 169 LEU A CA 1
ATOM 1309 C C . LEU A 1 169 ? 18.083 -5.735 7.020 1.00 88.31 169 LEU A C 1
ATOM 1311 O O . LEU A 1 169 ? 18.824 -6.024 7.964 1.00 88.31 169 LEU A O 1
ATOM 1315 N N . PRO A 1 170 ? 18.476 -5.892 5.741 1.00 87.62 170 PRO A N 1
ATOM 1316 C CA . PRO A 1 170 ? 19.783 -6.428 5.376 1.00 87.62 170 PRO A CA 1
ATOM 1317 C C . PRO A 1 170 ? 20.900 -5.514 5.878 1.00 87.62 170 PRO A C 1
ATOM 1319 O O . PRO A 1 170 ? 20.702 -4.309 6.013 1.00 87.62 170 PRO A O 1
ATOM 1322 N N . THR A 1 171 ? 22.087 -6.074 6.101 1.00 86.50 171 THR A N 1
ATOM 1323 C CA . THR A 1 171 ? 23.308 -5.287 6.319 1.00 86.50 171 THR A CA 1
ATOM 1324 C C . THR A 1 171 ? 23.903 -4.837 4.985 1.00 86.50 171 THR A C 1
ATOM 1326 O O . THR A 1 171 ? 23.587 -5.407 3.937 1.00 86.50 171 THR A O 1
ATOM 1329 N N . LEU A 1 172 ? 24.797 -3.844 5.011 1.00 83.75 172 LEU A N 1
ATOM 1330 C CA . LEU A 1 172 ? 25.525 -3.416 3.812 1.00 83.75 172 LEU A CA 1
ATOM 1331 C C . LEU A 1 172 ? 26.277 -4.593 3.164 1.00 83.75 172 LEU A C 1
ATOM 1333 O O . LEU A 1 172 ? 26.116 -4.834 1.971 1.00 83.75 172 LEU A O 1
ATOM 1337 N N . GLU A 1 173 ? 26.967 -5.393 3.978 1.00 84.81 173 GLU A N 1
ATOM 1338 C CA . GLU A 1 173 ? 27.683 -6.605 3.558 1.00 84.81 173 GLU A CA 1
ATOM 1339 C C . GLU A 1 173 ? 26.766 -7.620 2.852 1.00 84.81 173 GLU A C 1
ATOM 1341 O O . GLU A 1 173 ? 27.135 -8.204 1.831 1.00 84.81 173 GLU A O 1
ATOM 1346 N N . THR A 1 174 ? 25.530 -7.788 3.340 1.00 86.00 174 THR A N 1
ATOM 1347 C CA . THR A 1 174 ? 24.538 -8.671 2.703 1.00 86.00 174 THR A CA 1
ATOM 1348 C C . THR A 1 174 ? 24.198 -8.183 1.292 1.00 86.00 174 THR A C 1
ATOM 1350 O O . THR A 1 174 ? 24.122 -8.975 0.350 1.00 86.00 174 THR A O 1
ATOM 1353 N N . VAL A 1 175 ? 23.992 -6.872 1.128 1.00 86.88 175 VAL A N 1
ATOM 1354 C CA . VAL A 1 175 ? 23.648 -6.269 -0.169 1.00 86.88 175 VAL A CA 1
ATOM 1355 C C . VAL A 1 175 ? 24.829 -6.350 -1.138 1.00 86.88 175 VAL A C 1
ATOM 1357 O O . VAL A 1 175 ? 24.638 -6.706 -2.302 1.00 86.88 175 VAL A O 1
ATOM 1360 N N . GLU A 1 176 ? 26.042 -6.059 -0.668 1.00 85.19 176 GLU A N 1
ATOM 1361 C CA . GLU A 1 176 ? 27.277 -6.142 -1.456 1.00 85.19 176 GLU A CA 1
ATOM 1362 C C . GLU A 1 176 ? 27.543 -7.572 -1.929 1.00 85.19 176 GLU A C 1
ATOM 1364 O O . GLU A 1 176 ? 27.738 -7.801 -3.124 1.00 85.19 176 GLU A O 1
ATOM 1369 N N . THR A 1 177 ? 27.427 -8.556 -1.035 1.00 86.25 177 THR A N 1
ATOM 1370 C CA . THR A 1 177 ? 27.569 -9.980 -1.376 1.00 86.25 177 THR A CA 1
ATOM 1371 C C . THR A 1 177 ? 26.586 -10.391 -2.476 1.00 86.25 177 THR A C 1
ATOM 1373 O O . THR A 1 177 ? 26.971 -11.021 -3.463 1.00 86.25 177 THR A O 1
ATOM 1376 N N . MET A 1 178 ? 25.318 -9.980 -2.374 1.00 85.12 178 MET A N 1
ATOM 1377 C CA . MET A 1 178 ? 24.297 -10.286 -3.386 1.00 85.12 178 MET A CA 1
ATOM 1378 C C . MET A 1 178 ? 24.570 -9.622 -4.743 1.00 85.12 178 MET A C 1
ATOM 1380 O O . MET A 1 178 ? 24.249 -10.199 -5.790 1.00 85.12 178 MET A O 1
ATOM 1384 N N . LEU A 1 179 ? 25.163 -8.424 -4.739 1.00 82.88 179 LEU A N 1
ATOM 1385 C CA . LEU A 1 179 ? 25.600 -7.727 -5.949 1.00 82.88 179 LEU A CA 1
ATOM 1386 C C . LEU A 1 179 ? 26.752 -8.468 -6.636 1.00 82.88 179 LEU A C 1
ATOM 1388 O O . LEU A 1 179 ? 26.687 -8.673 -7.850 1.00 82.88 179 LEU A O 1
ATOM 1392 N N . HIS A 1 180 ? 27.741 -8.934 -5.869 1.00 81.06 180 HIS A N 1
ATOM 1393 C CA . HIS A 1 180 ? 28.860 -9.725 -6.385 1.00 81.06 180 HIS A CA 1
ATOM 1394 C C . HIS A 1 180 ? 28.399 -11.052 -6.996 1.00 81.06 180 HIS A C 1
ATOM 1396 O O . HIS A 1 180 ? 28.716 -11.344 -8.149 1.00 81.06 180 HIS A O 1
ATOM 1402 N N . VAL A 1 181 ? 27.584 -11.822 -6.268 1.00 80.62 181 VAL A N 1
ATOM 1403 C CA . VAL A 1 181 ? 27.073 -13.125 -6.733 1.00 80.62 181 VAL A CA 1
ATOM 1404 C C . VAL A 1 181 ? 26.209 -12.989 -7.992 1.00 80.62 181 VAL A C 1
ATOM 1406 O O . VAL A 1 181 ? 26.173 -13.889 -8.826 1.00 80.62 181 VAL A O 1
ATOM 1409 N N . SER A 1 182 ? 25.519 -11.860 -8.169 1.00 75.25 182 SER A N 1
ATOM 1410 C CA . SER A 1 182 ? 24.640 -11.633 -9.324 1.00 75.25 182 SER A CA 1
ATOM 1411 C C . SER A 1 182 ? 25.365 -11.085 -10.564 1.00 75.25 182 SER A C 1
ATOM 1413 O O . SER A 1 182 ? 24.699 -10.693 -11.522 1.00 75.25 182 SER A O 1
ATOM 1415 N N . GLY A 1 183 ? 26.704 -11.052 -10.566 1.00 66.81 183 GLY A N 1
ATOM 1416 C CA . GLY A 1 183 ? 27.503 -10.682 -11.737 1.00 66.81 183 GLY A CA 1
ATOM 1417 C C . GLY A 1 183 ? 27.431 -9.198 -12.106 1.00 66.81 183 GLY A C 1
ATOM 1418 O O . GLY A 1 183 ? 27.609 -8.850 -13.274 1.00 66.81 183 GLY A O 1
ATOM 1419 N N . PHE A 1 184 ? 27.152 -8.308 -11.142 1.00 67.88 184 PHE A N 1
ATOM 1420 C CA . PHE A 1 184 ? 27.302 -6.874 -11.391 1.00 67.88 184 PHE A CA 1
ATOM 1421 C C . PHE A 1 184 ? 28.792 -6.559 -11.628 1.00 67.88 184 PHE A C 1
ATOM 1423 O O . PHE A 1 184 ? 29.623 -6.922 -10.797 1.00 67.88 184 PHE A O 1
ATOM 1430 N N . PRO A 1 185 ? 29.156 -5.895 -12.742 1.00 52.19 185 PRO A N 1
ATOM 1431 C CA . PRO A 1 185 ? 30.532 -5.846 -13.248 1.00 52.19 185 PRO A CA 1
ATOM 1432 C C . PRO A 1 185 ? 31.479 -4.897 -12.485 1.00 52.19 185 PRO A C 1
ATOM 1434 O O . PRO A 1 185 ? 32.407 -4.358 -13.080 1.00 52.19 185 PRO A O 1
ATOM 1437 N N . SER A 1 186 ? 31.289 -4.667 -11.183 1.00 55.31 186 SER A N 1
ATOM 1438 C CA . SER A 1 186 ? 32.232 -3.875 -10.387 1.00 55.31 186 SER A CA 1
ATOM 1439 C C . SER A 1 186 ? 32.670 -4.594 -9.108 1.00 55.31 186 SER A C 1
ATOM 1441 O O . SER A 1 186 ? 31.852 -5.094 -8.343 1.00 55.31 186 SER A O 1
ATOM 1443 N N . LEU A 1 187 ? 33.988 -4.591 -8.860 1.00 46.22 187 LEU A N 1
ATOM 1444 C CA . LEU A 1 187 ? 34.629 -5.043 -7.611 1.00 46.22 187 LEU A CA 1
ATOM 1445 C C . LEU A 1 187 ? 34.167 -4.245 -6.378 1.00 46.22 187 LEU A C 1
ATOM 1447 O O . LEU A 1 187 ? 34.379 -4.688 -5.257 1.00 46.22 187 LEU A O 1
ATOM 1451 N N . GLN A 1 188 ? 33.537 -3.085 -6.590 1.00 58.19 188 GLN A N 1
ATOM 1452 C CA . GLN A 1 188 ? 32.865 -2.268 -5.583 1.00 58.19 188 GLN A CA 1
ATOM 1453 C C . GLN A 1 188 ? 31.580 -1.702 -6.206 1.00 58.19 188 GLN A C 1
ATOM 1455 O O . GLN A 1 188 ? 31.659 -1.006 -7.229 1.00 58.19 188 GLN A O 1
ATOM 1460 N N . PRO A 1 189 ? 30.380 -2.010 -5.694 1.00 62.56 189 PRO A N 1
ATOM 1461 C CA . PRO A 1 189 ? 29.156 -1.440 -6.235 1.00 62.56 189 PRO A CA 1
ATOM 1462 C C . PRO A 1 189 ? 29.123 0.069 -5.976 1.00 62.56 189 PRO A C 1
ATOM 1464 O O . PRO A 1 189 ? 29.328 0.531 -4.858 1.00 62.56 189 PRO A O 1
ATOM 1467 N N . SER A 1 190 ? 28.852 0.868 -7.014 1.00 74.50 190 SER A N 1
ATOM 1468 C CA . SER A 1 190 ? 28.751 2.319 -6.830 1.00 74.50 190 SER A CA 1
ATOM 1469 C C . SER A 1 190 ? 27.653 2.664 -5.820 1.00 74.50 190 SER A C 1
ATOM 1471 O O . SER A 1 190 ? 26.609 2.004 -5.784 1.00 74.50 190 SER A O 1
ATOM 1473 N N . THR A 1 191 ? 27.824 3.751 -5.061 1.00 74.38 191 THR A N 1
ATOM 1474 C CA . THR A 1 191 ? 26.820 4.245 -4.097 1.00 74.38 191 THR A CA 1
ATOM 1475 C C . THR A 1 191 ? 25.432 4.381 -4.730 1.00 74.38 191 THR A C 1
ATOM 1477 O O . THR A 1 191 ? 24.420 4.097 -4.092 1.00 74.38 191 THR A O 1
ATOM 1480 N N . ALA A 1 192 ? 25.368 4.745 -6.014 1.00 75.50 192 ALA A N 1
ATOM 1481 C CA . ALA A 1 192 ? 24.126 4.825 -6.779 1.00 75.50 192 ALA A CA 1
ATOM 1482 C C . ALA A 1 192 ? 23.458 3.453 -7.000 1.00 75.50 192 ALA A C 1
ATOM 1484 O O . ALA A 1 192 ? 22.235 3.345 -6.930 1.00 75.50 192 ALA A O 1
ATOM 1485 N N . THR A 1 193 ? 24.243 2.401 -7.249 1.00 79.00 193 THR A N 1
ATOM 1486 C CA . THR A 1 193 ? 23.727 1.036 -7.441 1.00 79.00 193 THR A CA 1
ATOM 1487 C C . THR A 1 193 ? 23.214 0.462 -6.123 1.00 79.00 193 THR A C 1
ATOM 1489 O O . THR A 1 193 ? 22.088 -0.033 -6.088 1.00 79.00 193 THR A O 1
ATOM 1492 N N . LEU A 1 194 ? 23.975 0.625 -5.034 1.00 80.06 194 LEU A N 1
ATOM 1493 C CA . LEU A 1 194 ? 23.538 0.264 -3.680 1.00 80.06 194 LEU A CA 1
ATOM 1494 C C . LEU A 1 194 ? 22.238 0.983 -3.305 1.00 80.06 194 LEU A C 1
ATOM 1496 O O . LEU A 1 194 ? 21.251 0.340 -2.948 1.00 80.06 194 LEU A O 1
ATOM 1500 N N . SER A 1 195 ? 22.202 2.309 -3.484 1.00 79.00 195 SER A N 1
ATOM 1501 C CA . SER A 1 195 ? 21.008 3.132 -3.237 1.00 79.00 195 SER A CA 1
ATOM 1502 C C . SER A 1 195 ? 19.794 2.617 -4.002 1.00 79.00 195 SER A C 1
ATOM 1504 O O . SER A 1 195 ? 18.685 2.601 -3.477 1.00 79.00 195 SER A O 1
ATOM 1506 N N . TRP A 1 196 ? 19.979 2.184 -5.249 1.00 80.19 196 TRP A N 1
ATOM 1507 C CA . TRP A 1 196 ? 18.871 1.718 -6.070 1.00 80.19 196 TRP A CA 1
ATOM 1508 C C . TRP A 1 196 ? 18.360 0.336 -5.648 1.00 80.19 196 TRP A C 1
ATOM 1510 O O . TRP A 1 196 ? 17.144 0.151 -5.561 1.00 80.19 196 TRP A O 1
ATOM 1520 N N . VAL A 1 197 ? 19.246 -0.613 -5.335 1.00 84.31 197 VAL A N 1
ATOM 1521 C CA . VAL A 1 197 ? 18.842 -1.925 -4.796 1.00 84.31 197 VAL A CA 1
ATOM 1522 C C . VAL A 1 197 ? 18.074 -1.745 -3.494 1.00 84.31 197 VAL A C 1
ATOM 1524 O O . VAL A 1 197 ? 16.948 -2.222 -3.375 1.00 84.31 197 VAL A O 1
ATOM 1527 N N . ILE A 1 198 ? 18.627 -0.973 -2.562 1.00 85.31 198 ILE A N 1
ATOM 1528 C CA . ILE A 1 198 ? 18.017 -0.744 -1.251 1.00 85.31 198 ILE A CA 1
ATOM 1529 C C . ILE A 1 198 ? 16.718 0.044 -1.377 1.00 85.31 198 ILE A C 1
ATOM 1531 O O . ILE A 1 198 ? 15.722 -0.322 -0.768 1.00 85.31 198 ILE A O 1
ATOM 1535 N N . GLY A 1 199 ? 16.673 1.078 -2.217 1.00 83.25 199 GLY A N 1
ATOM 1536 C CA . GLY A 1 199 ? 15.442 1.819 -2.481 1.00 83.25 199 GLY A CA 1
ATOM 1537 C C . GLY A 1 199 ? 14.340 0.935 -3.074 1.00 83.25 199 GLY A C 1
ATOM 1538 O O . GLY A 1 199 ? 13.176 1.065 -2.701 1.00 83.25 199 GLY A O 1
ATOM 1539 N N . THR A 1 200 ? 14.691 -0.003 -3.957 1.00 81.62 200 THR A N 1
ATOM 1540 C CA . THR A 1 200 ? 13.731 -0.970 -4.523 1.00 81.62 200 THR A CA 1
ATOM 1541 C C . THR A 1 200 ? 13.247 -1.959 -3.458 1.00 81.62 200 THR A C 1
ATOM 1543 O O . THR A 1 200 ? 12.047 -2.226 -3.358 1.00 81.62 200 THR A O 1
ATOM 1546 N N . TYR A 1 201 ? 14.149 -2.421 -2.594 1.00 86.62 201 TYR A N 1
ATOM 1547 C CA . TYR A 1 201 ? 13.834 -3.301 -1.471 1.00 86.62 201 TYR A CA 1
ATOM 1548 C C . TYR A 1 201 ? 12.908 -2.625 -0.449 1.00 86.62 201 TYR A C 1
ATOM 1550 O O . TYR A 1 201 ? 11.835 -3.141 -0.142 1.00 86.62 201 TYR A O 1
ATOM 1558 N N . LEU A 1 202 ? 13.247 -1.414 0.002 1.00 86.38 202 LEU A N 1
ATOM 1559 C CA . LEU A 1 202 ? 12.419 -0.634 0.925 1.00 86.38 202 LEU A CA 1
ATOM 1560 C C . LEU A 1 202 ? 11.064 -0.281 0.321 1.00 86.38 202 LEU A C 1
ATOM 1562 O O . LEU A 1 202 ? 10.076 -0.233 1.046 1.00 86.38 202 LEU A O 1
ATOM 1566 N N . ARG A 1 203 ? 10.993 -0.045 -0.997 1.00 83.06 203 ARG A N 1
ATOM 1567 C CA . ARG A 1 203 ? 9.712 0.158 -1.687 1.00 83.06 203 ARG A CA 1
ATOM 1568 C C . ARG A 1 203 ? 8.846 -1.091 -1.589 1.00 83.06 203 ARG A C 1
ATOM 1570 O O . ARG A 1 203 ? 7.653 -0.948 -1.360 1.00 83.06 203 ARG A O 1
ATOM 1577 N N . SER A 1 204 ? 9.441 -2.274 -1.708 1.00 83.19 204 SER A N 1
ATOM 1578 C CA . SER A 1 204 ? 8.723 -3.549 -1.581 1.00 83.19 204 SER A CA 1
ATOM 1579 C C . SER A 1 204 ? 8.186 -3.760 -0.160 1.00 83.19 204 SER A C 1
ATOM 1581 O O . SER A 1 204 ? 7.085 -4.261 0.014 1.00 83.19 204 SER A O 1
ATOM 1583 N N . ILE A 1 205 ? 8.910 -3.318 0.875 1.00 86.00 205 ILE A N 1
ATOM 1584 C CA . ILE A 1 205 ? 8.390 -3.324 2.256 1.00 86.00 205 ILE A CA 1
ATOM 1585 C C . ILE A 1 205 ? 7.310 -2.251 2.441 1.00 86.00 205 ILE A C 1
ATOM 1587 O O . ILE A 1 205 ? 6.259 -2.508 3.022 1.00 86.00 205 ILE A O 1
ATOM 1591 N N . ALA A 1 206 ? 7.536 -1.037 1.939 1.00 85.00 206 ALA A N 1
ATOM 1592 C CA . ALA A 1 206 ? 6.585 0.062 2.063 1.00 85.00 206 ALA A CA 1
ATOM 1593 C C . ALA A 1 206 ? 5.270 -0.223 1.324 1.00 85.00 206 ALA A C 1
ATOM 1595 O O . ALA A 1 206 ? 4.207 0.167 1.805 1.00 85.00 206 ALA A O 1
ATOM 1596 N N . SER A 1 207 ? 5.318 -0.940 0.197 1.00 80.19 207 SER A N 1
ATOM 1597 C CA . SER A 1 207 ? 4.131 -1.351 -0.553 1.00 80.19 207 SER A CA 1
ATOM 1598 C C . SER A 1 207 ? 3.272 -2.356 0.207 1.00 80.19 207 SER A C 1
ATOM 1600 O O . SER A 1 207 ? 2.098 -2.468 -0.127 1.00 80.19 207 SER A O 1
ATOM 1602 N N . LEU A 1 208 ? 3.784 -3.019 1.254 1.00 80.69 208 LEU A N 1
ATOM 1603 C CA . LEU A 1 208 ? 2.967 -3.806 2.181 1.00 80.69 208 LEU A CA 1
ATOM 1604 C C . LEU A 1 208 ? 2.066 -2.888 3.005 1.00 80.69 208 LEU A C 1
ATOM 1606 O O . LEU A 1 208 ? 0.863 -3.093 3.073 1.00 80.69 208 LEU A O 1
ATOM 1610 N N . VAL A 1 209 ? 2.624 -1.810 3.554 1.00 83.25 209 VAL A N 1
ATOM 1611 C CA . VAL A 1 209 ? 1.971 -0.990 4.589 1.00 83.25 209 VAL A CA 1
ATOM 1612 C C . VAL A 1 209 ? 1.428 0.349 4.092 1.00 83.25 209 VAL A C 1
ATOM 1614 O O . VAL A 1 209 ? 0.812 1.080 4.861 1.00 83.25 209 VAL A O 1
ATOM 1617 N N . SER A 1 210 ? 1.626 0.683 2.816 1.00 77.31 210 SER A N 1
ATOM 1618 C CA . SER A 1 210 ? 1.119 1.906 2.191 1.00 77.31 210 SER A CA 1
ATOM 1619 C C . SER A 1 210 ? 0.537 1.635 0.805 1.00 77.31 210 SER A C 1
ATOM 1621 O O . SER A 1 210 ? 0.979 0.733 0.092 1.00 77.31 210 SER A O 1
ATOM 1623 N N . HIS A 1 211 ? -0.466 2.418 0.412 1.00 66.00 211 HIS A N 1
ATOM 1624 C CA . HIS A 1 211 ? -1.062 2.369 -0.926 1.00 66.00 211 HIS A CA 1
ATOM 1625 C C . HIS A 1 211 ? -0.325 3.243 -1.953 1.00 66.00 211 HIS A C 1
ATOM 1627 O O . HIS A 1 211 ? -0.492 3.079 -3.164 1.00 66.00 211 HIS A O 1
ATOM 1633 N N . LYS A 1 212 ? 0.498 4.187 -1.482 1.00 60.31 212 LYS A N 1
ATOM 1634 C CA . LYS A 1 212 ? 1.116 5.206 -2.331 1.00 60.31 212 LYS A CA 1
ATOM 1635 C C . LYS A 1 212 ? 2.537 4.830 -2.720 1.00 60.31 212 LYS A C 1
ATOM 1637 O O . LYS A 1 212 ? 3.483 4.978 -1.952 1.00 60.31 212 LYS A O 1
ATOM 1642 N N . ASP A 1 213 ? 2.693 4.414 -3.967 1.00 54.59 213 ASP A N 1
ATOM 1643 C CA . ASP A 1 213 ? 3.999 4.239 -4.588 1.00 54.59 213 ASP A CA 1
ATOM 1644 C C . ASP A 1 213 ? 4.449 5.587 -5.177 1.00 54.59 213 ASP A C 1
ATOM 1646 O O . ASP A 1 213 ? 4.240 5.849 -6.349 1.00 54.59 213 ASP A O 1
ATOM 1650 N N . GLU A 1 214 ? 5.001 6.513 -4.393 1.00 54.16 214 GLU A N 1
ATOM 1651 C CA . GLU A 1 214 ? 5.404 7.847 -4.904 1.00 54.16 214 GLU A CA 1
ATOM 1652 C C . GLU A 1 214 ? 6.891 8.176 -4.699 1.00 54.16 214 GLU A C 1
ATOM 1654 O O . GLU A 1 214 ? 7.345 9.252 -5.082 1.00 54.16 214 GLU A O 1
ATOM 1659 N N . ALA A 1 215 ? 7.709 7.269 -4.151 1.00 52.66 215 ALA A N 1
ATOM 1660 C CA . ALA A 1 215 ? 9.115 7.611 -3.935 1.00 52.66 215 ALA A CA 1
ATOM 1661 C C . ALA A 1 215 ? 9.899 7.694 -5.252 1.00 52.66 215 ALA A C 1
ATOM 1663 O O . ALA A 1 215 ? 10.086 6.694 -5.948 1.00 52.66 215 ALA A O 1
ATOM 1664 N N . HIS A 1 216 ? 10.420 8.883 -5.550 1.00 53.38 216 HIS A N 1
ATOM 1665 C CA . HIS A 1 216 ? 11.400 9.112 -6.607 1.00 53.38 216 HIS A CA 1
ATOM 1666 C C . HIS A 1 216 ? 12.794 8.605 -6.199 1.00 53.38 216 HIS A C 1
ATOM 1668 O O . HIS A 1 216 ? 13.171 8.660 -5.029 1.00 53.38 216 HIS A O 1
ATOM 1674 N N . GLN A 1 217 ? 13.589 8.166 -7.182 1.00 50.81 217 GLN A N 1
ATOM 1675 C CA . GLN A 1 217 ? 14.944 7.628 -6.977 1.00 50.81 217 GLN A CA 1
ATOM 1676 C C . GLN A 1 217 ? 15.905 8.573 -6.242 1.00 50.81 217 GLN A C 1
ATOM 1678 O O . GLN A 1 217 ? 16.776 8.108 -5.511 1.00 50.81 217 GLN A O 1
ATOM 1683 N N . ALA A 1 218 ? 15.726 9.889 -6.383 1.00 47.59 218 ALA A N 1
ATOM 1684 C CA . ALA A 1 218 ? 16.542 10.891 -5.697 1.00 47.59 218 ALA A CA 1
ATOM 1685 C C . ALA A 1 218 ? 16.446 10.804 -4.159 1.00 47.59 218 ALA A C 1
ATOM 1687 O O . ALA A 1 218 ? 17.357 11.232 -3.460 1.00 47.59 218 ALA A O 1
ATOM 1688 N N . VAL A 1 219 ? 15.379 10.200 -3.622 1.00 56.59 219 VAL A N 1
ATOM 1689 C CA . VAL A 1 219 ? 15.191 10.006 -2.175 1.00 56.59 219 VAL A CA 1
ATOM 1690 C C . VAL A 1 219 ? 16.076 8.871 -1.631 1.00 56.59 219 VAL A C 1
ATOM 1692 O O . VAL A 1 219 ? 16.250 8.757 -0.421 1.00 56.59 219 VAL A O 1
ATOM 1695 N N . TYR A 1 220 ? 16.658 8.026 -2.491 1.00 65.06 220 TYR A N 1
ATOM 1696 C CA . TYR A 1 220 ? 17.320 6.784 -2.070 1.00 65.06 220 TYR A CA 1
ATOM 1697 C C . TYR A 1 220 ? 18.714 6.983 -1.478 1.00 65.06 220 TYR A C 1
ATOM 1699 O O . TYR A 1 220 ? 19.046 6.337 -0.487 1.00 65.06 220 TYR A O 1
ATOM 1707 N N . SER A 1 221 ? 19.517 7.888 -2.041 1.00 60.75 221 SER A N 1
ATOM 1708 C CA . SER A 1 221 ? 20.912 8.084 -1.620 1.00 60.75 221 SER A CA 1
ATOM 1709 C C . SER A 1 221 ? 21.024 8.661 -0.209 1.00 60.75 221 SER A C 1
ATOM 1711 O O . SER A 1 221 ? 21.858 8.216 0.575 1.00 60.75 221 SER A O 1
ATOM 1713 N N . GLY A 1 222 ? 20.128 9.581 0.160 1.00 63.31 222 GLY A N 1
ATOM 1714 C CA . GLY A 1 222 ? 20.101 10.194 1.492 1.00 63.31 222 GLY A CA 1
ATOM 1715 C C . GLY A 1 222 ? 19.580 9.284 2.611 1.00 63.31 222 GLY A C 1
ATOM 1716 O O . GLY A 1 222 ? 19.576 9.699 3.766 1.00 63.31 222 GLY A O 1
ATOM 1717 N N . LYS A 1 223 ? 19.100 8.070 2.297 1.00 67.88 223 LYS A N 1
ATOM 1718 C CA . LYS A 1 223 ? 18.549 7.126 3.287 1.00 67.88 223 LYS A CA 1
ATOM 1719 C C . LYS A 1 223 ? 19.494 5.996 3.678 1.00 67.88 223 LYS A C 1
ATOM 1721 O O . LYS A 1 223 ? 19.246 5.350 4.689 1.00 67.88 223 LYS A O 1
ATOM 1726 N N . LEU A 1 224 ? 20.600 5.812 2.958 1.00 67.25 224 LEU A N 1
ATOM 1727 C CA . LEU A 1 224 ? 21.601 4.796 3.291 1.00 67.25 224 LEU A CA 1
ATOM 1728 C C . LEU A 1 224 ? 22.230 5.017 4.673 1.00 67.25 224 LEU A C 1
ATOM 1730 O O . LEU A 1 224 ? 22.376 4.067 5.435 1.00 67.25 224 LEU A O 1
ATOM 1734 N N . SER A 1 225 ? 22.514 6.270 5.036 1.00 67.81 225 SER A N 1
ATOM 1735 C CA . SER A 1 225 ? 23.066 6.621 6.352 1.00 67.81 225 SER A CA 1
ATOM 1736 C C . SER A 1 225 ? 22.113 6.320 7.513 1.00 67.81 225 SER A C 1
ATOM 1738 O O . SER A 1 225 ? 22.564 6.079 8.625 1.00 67.81 225 SER A O 1
ATOM 1740 N N . HIS A 1 226 ? 20.799 6.288 7.267 1.00 68.44 226 HIS A N 1
ATOM 1741 C CA . HIS A 1 226 ? 19.809 5.917 8.281 1.00 68.44 226 HIS A CA 1
ATOM 1742 C C . HIS A 1 226 ? 19.718 4.404 8.512 1.00 68.44 226 HIS A C 1
ATOM 1744 O O . HIS A 1 226 ? 19.229 3.993 9.559 1.00 68.44 226 HIS A O 1
ATOM 1750 N N . LEU A 1 227 ? 20.143 3.596 7.538 1.00 70.44 227 LEU A N 1
ATOM 1751 C CA . LEU A 1 227 ? 20.049 2.134 7.577 1.00 70.44 227 LEU A CA 1
ATOM 1752 C C . LEU A 1 227 ? 21.352 1.476 8.012 1.00 70.44 227 LEU A C 1
ATOM 1754 O O . LEU A 1 227 ? 21.321 0.476 8.719 1.00 70.44 227 LEU A O 1
ATOM 1758 N N . PHE A 1 228 ? 22.482 2.045 7.597 1.00 72.62 228 PHE A N 1
ATOM 1759 C CA . PHE A 1 228 ? 23.814 1.498 7.857 1.00 72.62 228 PHE A CA 1
ATOM 1760 C C . PHE A 1 228 ? 24.685 2.417 8.717 1.00 72.62 228 PHE A C 1
ATOM 1762 O O . PHE A 1 228 ? 25.898 2.235 8.774 1.00 72.62 228 PHE A O 1
ATOM 1769 N N . GLY A 1 229 ? 24.084 3.424 9.357 1.00 65.38 229 GLY A N 1
ATOM 1770 C CA . GLY A 1 229 ? 24.760 4.221 10.378 1.00 65.38 229 GLY A CA 1
ATOM 1771 C C . GLY A 1 229 ? 25.109 3.380 11.607 1.00 65.38 229 GLY A C 1
ATOM 1772 O O . GLY A 1 229 ? 24.652 2.243 11.757 1.00 65.38 229 GLY A O 1
ATOM 1773 N N . SER A 1 230 ? 25.908 3.936 12.519 1.00 62.91 230 SER A N 1
ATOM 1774 C CA . SER A 1 230 ? 26.207 3.234 13.770 1.00 62.91 230 SER A CA 1
ATOM 1775 C C . SER A 1 230 ? 24.915 2.982 14.578 1.00 62.91 230 SER A C 1
ATOM 1777 O O . SER A 1 230 ? 23.955 3.747 14.456 1.00 62.91 230 SER A O 1
ATOM 1779 N N . PRO A 1 231 ? 24.842 1.954 15.448 1.00 61.72 231 PRO A N 1
ATOM 1780 C CA . PRO A 1 231 ? 23.626 1.646 16.214 1.00 61.72 231 PRO A CA 1
ATOM 1781 C C . PRO A 1 231 ? 23.079 2.819 17.047 1.00 61.72 231 PRO A C 1
ATOM 1783 O O . PRO A 1 231 ? 21.879 2.896 17.295 1.00 61.72 231 PRO A O 1
ATOM 1786 N N . LYS A 1 232 ? 23.948 3.757 17.455 1.00 61.03 232 LYS A N 1
ATOM 1787 C CA . LYS A 1 232 ? 23.579 4.985 18.185 1.00 61.03 232 LYS A CA 1
ATOM 1788 C C . LYS A 1 232 ? 22.956 6.069 17.290 1.00 61.03 232 LYS A C 1
ATOM 1790 O O . LYS A 1 232 ? 22.404 7.039 17.801 1.00 61.03 232 LYS A O 1
ATOM 1795 N N . GLU A 1 233 ? 23.035 5.914 15.973 1.00 66.19 233 GLU A N 1
ATOM 1796 C CA . GLU A 1 233 ? 22.584 6.882 14.968 1.00 66.19 233 GLU A CA 1
ATOM 1797 C C . GLU A 1 233 ? 21.331 6.430 14.210 1.00 66.19 233 GLU A C 1
ATOM 1799 O O . GLU A 1 233 ? 20.792 7.207 13.415 1.00 66.19 233 GLU A O 1
ATOM 1804 N N . LEU A 1 234 ? 20.836 5.210 14.462 1.00 75.06 234 LEU A N 1
ATOM 1805 C CA . LEU A 1 234 ? 19.612 4.712 13.840 1.00 75.06 234 LEU A CA 1
ATOM 1806 C C . LEU A 1 234 ? 18.428 5.592 14.248 1.00 75.06 234 LEU A C 1
ATOM 1808 O O . LEU A 1 234 ? 17.974 5.603 15.392 1.00 75.06 234 LEU A O 1
ATOM 1812 N N . LYS A 1 235 ? 17.924 6.356 13.280 1.00 81.06 235 LYS A N 1
ATOM 1813 C CA . LYS A 1 235 ? 16.783 7.260 13.439 1.00 81.06 235 LYS A CA 1
ATOM 1814 C C . LYS A 1 235 ? 15.640 6.785 12.566 1.00 81.06 235 LYS A C 1
ATOM 1816 O O . LYS A 1 235 ? 15.853 6.372 11.427 1.00 81.06 235 LYS A O 1
ATOM 1821 N N . SER A 1 236 ? 14.421 6.933 13.076 1.00 85.25 236 SER A N 1
ATOM 1822 C CA . SER A 1 236 ? 13.213 6.715 12.287 1.00 85.25 236 SER A CA 1
ATOM 1823 C C . SER A 1 236 ? 13.229 7.571 11.021 1.00 85.25 236 SER A C 1
ATOM 1825 O O . SER A 1 236 ? 13.607 8.747 11.070 1.00 85.25 236 SER A O 1
ATOM 1827 N N . PHE A 1 237 ? 12.762 7.028 9.905 1.00 84.56 237 PHE A N 1
ATOM 1828 C CA . PHE A 1 237 ? 12.672 7.761 8.648 1.00 84.56 237 PHE A CA 1
ATOM 1829 C C . PHE A 1 237 ? 11.405 7.388 7.885 1.00 84.56 237 PHE A C 1
ATOM 1831 O O . PHE A 1 237 ? 10.838 6.317 8.057 1.00 84.56 237 PHE A O 1
ATOM 1838 N N . THR A 1 238 ? 10.948 8.283 7.014 1.00 81.88 238 THR A N 1
ATOM 1839 C CA . THR A 1 238 ? 9.845 7.986 6.096 1.00 81.88 238 THR A CA 1
ATOM 1840 C C . THR A 1 238 ? 10.387 7.630 4.718 1.00 81.88 238 THR A C 1
ATOM 1842 O O . THR A 1 238 ? 11.314 8.280 4.225 1.00 81.88 238 THR A O 1
ATOM 1845 N N . PHE A 1 239 ? 9.776 6.630 4.091 1.00 80.25 239 PHE A N 1
ATOM 1846 C CA . PHE A 1 239 ? 10.059 6.193 2.734 1.00 80.25 239 PHE A CA 1
ATOM 1847 C C . PHE A 1 239 ? 8.779 5.680 2.064 1.00 80.25 239 PHE A C 1
ATOM 1849 O O . PHE A 1 239 ? 8.096 4.840 2.633 1.00 80.25 239 PHE A O 1
ATOM 1856 N N . SER A 1 240 ? 8.445 6.168 0.861 1.00 77.31 240 SER A N 1
ATOM 1857 C CA . SER A 1 240 ? 7.219 5.779 0.125 1.00 77.31 240 SER A CA 1
ATOM 1858 C C . SER A 1 240 ? 5.954 5.779 0.999 1.00 77.31 240 SER A C 1
ATOM 1860 O O . SER A 1 240 ? 5.211 4.806 1.022 1.00 77.31 240 SER A O 1
ATOM 1862 N N . HIS A 1 241 ? 5.749 6.845 1.783 1.00 77.06 241 HIS A N 1
ATOM 1863 C CA . HIS A 1 241 ? 4.632 6.967 2.734 1.00 77.06 241 HIS A CA 1
ATOM 1864 C C . HIS A 1 241 ? 4.540 5.867 3.801 1.00 77.06 241 HIS A C 1
ATOM 1866 O O . HIS A 1 241 ? 3.510 5.753 4.459 1.00 77.06 241 HIS A O 1
ATOM 1872 N N . ALA A 1 242 ? 5.609 5.109 4.022 1.00 83.06 242 ALA A N 1
ATOM 1873 C CA . ALA A 1 242 ? 5.777 4.262 5.187 1.00 83.06 242 ALA A CA 1
ATOM 1874 C C . ALA A 1 242 ? 6.761 4.920 6.162 1.00 83.06 242 ALA A C 1
ATOM 1876 O O . ALA A 1 242 ? 7.792 5.464 5.756 1.00 83.06 242 ALA A O 1
ATOM 1877 N N . LEU A 1 243 ? 6.436 4.911 7.450 1.00 85.94 243 LEU A N 1
ATOM 1878 C CA . LEU A 1 243 ? 7.352 5.257 8.528 1.00 85.94 243 LEU A CA 1
ATOM 1879 C C . LEU A 1 243 ? 8.093 3.992 8.954 1.00 85.94 243 LEU A C 1
ATOM 1881 O O . LEU A 1 243 ? 7.456 3.030 9.367 1.00 85.94 243 LEU A O 1
ATOM 1885 N N . PHE A 1 244 ? 9.418 4.029 8.866 1.00 88.12 244 PHE A N 1
ATOM 1886 C CA . PHE A 1 244 ? 10.328 3.008 9.364 1.00 88.12 244 PHE A CA 1
ATOM 1887 C C . PHE A 1 244 ? 10.886 3.464 10.709 1.00 88.12 244 PHE A C 1
ATOM 1889 O O . PHE A 1 244 ? 11.499 4.531 10.801 1.00 88.12 244 PHE A O 1
ATOM 1896 N N . GLU A 1 245 ? 10.680 2.661 11.744 1.00 87.94 245 GLU A N 1
ATOM 1897 C CA . GLU A 1 245 ? 11.188 2.889 13.094 1.00 87.94 245 GLU A CA 1
ATOM 1898 C C . GLU A 1 245 ? 12.103 1.723 13.494 1.00 87.94 245 GLU A C 1
ATOM 1900 O O . GLU A 1 245 ? 11.723 0.560 13.314 1.00 87.94 245 GLU A O 1
ATOM 1905 N N . PRO A 1 246 ? 13.313 2.004 14.008 1.00 88.00 246 PRO A N 1
ATOM 1906 C CA . PRO A 1 246 ? 14.206 0.953 14.465 1.00 88.00 246 PRO A CA 1
ATOM 1907 C C . PRO A 1 246 ? 13.652 0.304 15.739 1.00 88.00 246 PRO A C 1
ATOM 1909 O O . PRO A 1 246 ? 13.121 0.974 16.626 1.00 88.00 246 PRO A O 1
ATOM 1912 N N . LEU A 1 247 ? 13.803 -1.012 15.827 1.00 85.50 247 LEU A N 1
ATOM 1913 C CA . LEU A 1 247 ? 13.600 -1.833 17.017 1.00 85.50 247 LEU A CA 1
ATOM 1914 C C . LEU A 1 247 ? 14.964 -2.386 17.482 1.00 85.50 247 LEU A C 1
ATOM 1916 O O . LEU A 1 247 ? 16.018 -2.028 16.953 1.00 85.50 247 LEU A O 1
ATOM 1920 N N . SER A 1 248 ? 14.969 -3.271 18.480 1.00 82.31 248 SER A N 1
ATOM 1921 C CA . SER A 1 248 ? 16.180 -3.987 18.895 1.00 82.31 248 SER A CA 1
ATOM 1922 C C . SER A 1 248 ? 16.654 -4.995 17.834 1.00 82.31 248 SER A C 1
ATOM 1924 O O . SER A 1 248 ? 15.878 -5.459 16.997 1.00 82.31 248 SER A O 1
ATOM 1926 N N . ASN A 1 249 ? 17.940 -5.362 17.886 1.00 79.81 249 ASN A N 1
ATOM 1927 C CA . ASN A 1 249 ? 18.544 -6.433 17.078 1.0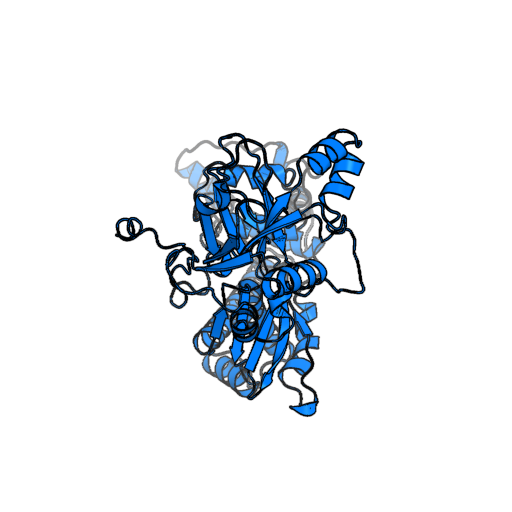0 79.81 249 ASN A CA 1
ATOM 1928 C C . ASN A 1 249 ? 18.399 -6.255 15.554 1.00 79.81 249 ASN A C 1
ATOM 1930 O O . ASN A 1 249 ? 18.098 -7.212 14.847 1.00 79.81 249 ASN A O 1
ATOM 1934 N N . ASN A 1 250 ? 18.585 -5.030 15.045 1.00 79.12 250 ASN A N 1
ATOM 1935 C CA . ASN A 1 250 ? 18.466 -4.700 13.614 1.00 79.12 250 ASN A CA 1
ATOM 1936 C C . ASN A 1 250 ? 17.081 -5.015 13.003 1.00 79.12 250 ASN A C 1
ATOM 1938 O O . ASN A 1 250 ? 16.915 -5.133 11.785 1.00 79.12 250 ASN A O 1
ATOM 1942 N N . ARG A 1 251 ? 16.060 -5.143 13.853 1.00 88.75 251 ARG A N 1
ATOM 1943 C CA . ARG A 1 251 ? 14.671 -5.235 13.418 1.00 88.75 251 ARG A CA 1
ATOM 1944 C C . ARG A 1 251 ? 14.119 -3.838 13.237 1.00 88.75 251 ARG A C 1
ATOM 1946 O O . ARG A 1 251 ? 14.470 -2.916 13.963 1.00 88.75 251 ARG A O 1
ATOM 1953 N N . TRP A 1 252 ? 13.227 -3.695 12.280 1.00 90.81 252 TRP A N 1
ATOM 1954 C CA . TRP A 1 252 ? 12.558 -2.447 11.973 1.00 90.81 252 TRP A CA 1
ATOM 1955 C C . TRP A 1 252 ? 11.075 -2.707 11.870 1.00 90.81 252 TRP A C 1
ATOM 1957 O O . TRP A 1 252 ? 10.658 -3.743 11.353 1.00 90.81 252 TRP A O 1
ATOM 1967 N N . ILE A 1 253 ? 10.284 -1.757 12.342 1.00 89.69 253 ILE A N 1
ATOM 1968 C CA . ILE A 1 253 ? 8.858 -1.737 12.069 1.00 89.69 253 ILE A CA 1
ATOM 1969 C C . ILE A 1 253 ? 8.579 -0.700 10.994 1.00 89.69 253 ILE A C 1
ATOM 1971 O O . ILE A 1 253 ? 9.006 0.447 11.105 1.00 89.69 253 ILE A O 1
ATOM 1975 N N . ALA A 1 254 ? 7.880 -1.111 9.942 1.00 89.44 254 ALA A N 1
ATOM 1976 C CA . ALA A 1 254 ? 7.319 -0.206 8.961 1.00 89.44 254 ALA A CA 1
ATOM 1977 C C . ALA A 1 254 ? 5.800 -0.152 9.132 1.00 89.44 254 ALA A C 1
ATOM 1979 O O . ALA A 1 254 ? 5.130 -1.170 9.298 1.00 89.44 254 ALA A O 1
ATOM 1980 N N . SER A 1 255 ? 5.245 1.048 9.100 1.00 86.62 255 SER A N 1
ATOM 1981 C CA . SER A 1 255 ? 3.804 1.296 9.167 1.00 86.62 255 SER A CA 1
ATOM 1982 C C . SER A 1 255 ? 3.434 2.405 8.193 1.00 86.62 255 SER A C 1
ATOM 1984 O O . SER A 1 255 ? 4.313 3.149 7.755 1.00 86.62 255 SER A O 1
ATOM 1986 N N . SER A 1 256 ? 2.156 2.529 7.826 1.00 81.25 256 SER A N 1
ATOM 1987 C CA . SER A 1 256 ? 1.703 3.708 7.077 1.00 81.25 256 SER A CA 1
ATOM 1988 C C . SER A 1 256 ? 2.121 4.973 7.834 1.00 81.25 256 SER A C 1
ATOM 1990 O O . SER A 1 256 ? 2.003 5.035 9.059 1.00 81.25 256 SER A O 1
ATOM 1992 N N . GLN A 1 257 ? 2.679 5.958 7.129 1.00 72.00 257 GLN A N 1
ATOM 1993 C CA . GLN A 1 257 ? 3.213 7.163 7.754 1.00 72.00 257 GLN A CA 1
ATOM 1994 C C . GLN A 1 257 ? 2.127 7.822 8.619 1.00 72.00 257 GLN A C 1
ATOM 1996 O O . GLN A 1 257 ? 1.054 8.130 8.092 1.00 72.00 257 GLN A O 1
ATOM 2001 N N . PRO A 1 258 ? 2.409 8.122 9.904 1.00 57.03 258 PRO A N 1
ATOM 2002 C CA . PRO A 1 258 ? 1.452 8.802 10.749 1.00 57.03 258 PRO A CA 1
ATOM 2003 C C . PRO A 1 258 ? 1.044 10.128 10.120 1.00 57.03 258 PRO A C 1
ATOM 2005 O O . PRO A 1 258 ? 1.893 10.964 9.784 1.00 57.03 258 PRO A O 1
ATOM 2008 N N . MET A 1 259 ? -0.259 10.361 10.022 1.00 48.91 259 MET A N 1
ATOM 2009 C CA . MET A 1 259 ? -0.787 11.716 9.973 1.00 48.91 259 MET A CA 1
ATOM 2010 C C . MET A 1 259 ? -0.243 12.457 11.197 1.00 48.91 259 MET A C 1
ATOM 2012 O O . MET A 1 259 ? -0.519 12.075 12.333 1.00 48.91 259 MET A O 1
ATOM 2016 N N . ARG A 1 260 ? 0.622 13.456 10.991 1.00 43.03 260 ARG A N 1
ATOM 2017 C CA . ARG A 1 260 ? 1.236 14.187 12.105 1.00 43.03 260 ARG A CA 1
ATOM 2018 C C . ARG A 1 260 ? 0.132 14.785 12.979 1.00 43.03 260 ARG A C 1
ATOM 2020 O O . ARG A 1 260 ? -0.619 15.631 12.507 1.00 43.03 260 ARG A O 1
ATOM 2027 N N . ALA A 1 261 ? 0.110 14.416 14.261 1.00 37.81 261 ALA A N 1
ATOM 2028 C CA . ALA A 1 261 ? -0.807 14.978 15.255 1.00 37.81 261 ALA A CA 1
ATOM 2029 C C . ALA A 1 261 ? -0.718 16.519 15.358 1.00 37.81 261 ALA A C 1
ATOM 2031 O O . ALA A 1 261 ? -1.709 17.168 15.666 1.00 37.81 261 ALA A O 1
ATOM 2032 N N . ASN A 1 262 ? 0.439 17.107 15.016 1.00 33.09 262 ASN A N 1
ATOM 2033 C CA . ASN A 1 262 ? 0.692 18.556 15.074 1.00 33.09 262 ASN A CA 1
ATOM 2034 C C . ASN A 1 262 ? 0.740 19.243 13.696 1.00 33.09 262 ASN A C 1
ATOM 2036 O O . ASN A 1 262 ? 1.288 20.332 13.566 1.00 33.09 262 ASN A O 1
ATOM 2040 N N . GLY A 1 263 ? 0.217 18.612 12.645 1.00 32.84 263 GLY A N 1
ATOM 2041 C CA . GLY A 1 263 ? 0.272 19.160 11.292 1.00 32.84 263 GLY A CA 1
ATOM 2042 C C . GLY A 1 263 ? -0.891 18.670 10.455 1.00 32.84 263 GLY A C 1
ATOM 2043 O O . GLY A 1 263 ? -0.707 17.849 9.558 1.00 32.84 263 GLY A O 1
ATOM 2044 N N . LEU A 1 264 ? -2.080 19.184 10.769 1.00 34.06 264 LEU A N 1
ATOM 2045 C CA . LEU A 1 264 ? -3.247 19.174 9.894 1.00 34.06 264 LEU A CA 1
ATOM 2046 C C . LEU A 1 264 ? -2.881 19.843 8.559 1.00 34.06 264 LEU A C 1
ATOM 2048 O O . LEU A 1 264 ? -3.154 21.020 8.342 1.00 34.06 264 LEU A O 1
ATOM 2052 N N . HIS A 1 265 ? -2.345 19.081 7.608 1.00 33.12 265 HIS A N 1
ATOM 2053 C CA . HIS A 1 265 ? -2.874 19.250 6.263 1.00 33.12 265 HIS A CA 1
ATOM 2054 C C . HIS A 1 265 ? -4.305 18.715 6.325 1.00 33.12 265 HIS A C 1
ATOM 2056 O O . HIS A 1 265 ? -4.525 17.503 6.323 1.00 33.12 265 HIS A O 1
ATOM 2062 N N . LYS A 1 266 ? -5.254 19.652 6.469 1.00 37.31 266 LYS A N 1
ATOM 2063 C CA . LYS A 1 266 ? -6.710 19.433 6.489 1.00 37.31 266 LYS A CA 1
ATOM 2064 C C . LYS A 1 266 ? -7.181 18.449 5.405 1.00 37.31 266 LYS A C 1
ATOM 2066 O O . LYS A 1 266 ? -8.070 17.658 5.659 1.00 37.31 266 LYS A O 1
ATOM 2071 N N . THR A 1 267 ? -6.479 18.381 4.280 1.00 37.94 267 THR A N 1
ATOM 2072 C CA . THR A 1 267 ? -6.814 17.585 3.089 1.00 37.94 267 THR A CA 1
ATOM 2073 C C . THR A 1 267 ? -6.698 16.061 3.218 1.00 37.94 267 THR A C 1
ATOM 2075 O O . THR A 1 267 ? -6.848 15.346 2.228 1.00 37.94 267 THR A O 1
ATOM 2078 N N . ARG A 1 268 ? -6.322 15.519 4.384 1.00 41.59 268 ARG A N 1
ATOM 2079 C CA . ARG A 1 268 ? -5.816 14.136 4.448 1.00 41.59 268 ARG A CA 1
ATOM 2080 C C . ARG A 1 268 ? -6.552 13.216 5.430 1.00 41.59 268 ARG A C 1
ATOM 2082 O O . ARG A 1 268 ? -6.393 12.007 5.320 1.00 41.59 268 ARG A O 1
ATOM 2089 N N . LEU A 1 269 ? -7.389 13.764 6.322 1.00 41.44 269 LEU A N 1
ATOM 2090 C CA . LEU A 1 269 ? -8.397 12.994 7.077 1.00 41.44 269 LEU A CA 1
ATOM 2091 C C . LEU A 1 269 ? -9.676 12.771 6.247 1.00 41.44 269 LEU A C 1
ATOM 2093 O O . LEU A 1 269 ? -10.504 11.941 6.601 1.00 41.44 269 LEU A O 1
ATOM 2097 N N . GLU A 1 270 ? -9.797 13.463 5.111 1.00 43.09 270 GLU A N 1
ATOM 2098 C CA . GLU A 1 270 ? -10.966 13.459 4.224 1.00 43.09 270 GLU A CA 1
ATOM 2099 C C . GLU A 1 270 ? -11.200 12.119 3.486 1.00 43.09 270 GLU A C 1
ATOM 2101 O O . GLU A 1 270 ? -12.235 11.960 2.851 1.00 43.09 270 GLU A O 1
ATOM 2106 N N . HIS A 1 271 ? -10.296 11.128 3.574 1.00 45.28 271 HIS A N 1
ATOM 2107 C CA . HIS A 1 271 ? -10.290 9.986 2.638 1.00 45.28 271 HIS A CA 1
ATOM 2108 C C . HIS A 1 271 ? -10.370 8.566 3.231 1.00 45.28 271 HIS A C 1
ATOM 2110 O O . HIS A 1 271 ? -10.281 7.606 2.474 1.00 45.28 271 HIS A O 1
ATOM 2116 N N . ALA A 1 272 ? -10.580 8.379 4.535 1.00 56.19 272 ALA A N 1
ATOM 2117 C CA . ALA A 1 272 ? -10.823 7.035 5.085 1.00 56.19 272 ALA A CA 1
ATOM 2118 C C . ALA A 1 272 ? -12.001 7.030 6.066 1.00 56.19 272 ALA A C 1
ATOM 2120 O O . ALA A 1 272 ? -11.899 6.525 7.178 1.00 56.19 272 ALA A O 1
ATOM 2121 N N . CYS A 1 273 ? -13.113 7.645 5.662 1.00 66.50 273 CYS A N 1
ATOM 2122 C CA . CYS A 1 273 ? -14.406 7.469 6.309 1.00 66.50 273 CYS A CA 1
ATOM 2123 C C . CYS A 1 273 ? -15.354 6.844 5.287 1.00 66.50 273 CYS A C 1
ATOM 2125 O O . CYS A 1 273 ? -15.726 7.486 4.305 1.00 66.50 273 CYS A O 1
ATOM 2127 N N . ILE A 1 274 ? -15.712 5.579 5.491 1.00 67.06 274 ILE A N 1
ATOM 2128 C CA . ILE A 1 274 ? -16.630 4.865 4.606 1.00 67.06 274 ILE A CA 1
ATOM 2129 C C . ILE A 1 274 ? -17.987 4.778 5.282 1.00 67.06 274 ILE A C 1
ATOM 2131 O O . ILE A 1 274 ? -18.099 4.225 6.373 1.00 67.06 274 ILE A O 1
ATOM 2135 N N . ARG A 1 275 ? -19.017 5.295 4.613 1.00 75.31 275 ARG A N 1
ATOM 2136 C CA . ARG A 1 275 ? -20.391 5.276 5.117 1.00 75.31 275 ARG A CA 1
ATOM 2137 C C . ARG A 1 275 ? -21.147 4.039 4.651 1.00 75.31 275 ARG A C 1
ATOM 2139 O O . ARG A 1 275 ? -21.044 3.643 3.484 1.00 75.31 275 ARG A O 1
ATOM 2146 N N . TYR A 1 276 ? -21.942 3.489 5.558 1.00 73.00 276 TYR A N 1
ATOM 2147 C CA . TYR A 1 276 ? -22.869 2.392 5.311 1.00 73.00 276 TYR A CA 1
ATOM 2148 C C . TYR A 1 276 ? -24.272 2.850 5.744 1.00 73.00 276 TYR A C 1
ATOM 2150 O O . TYR A 1 276 ? -24.557 2.866 6.944 1.00 73.00 276 TYR A O 1
ATOM 2158 N N . PRO A 1 277 ? -25.119 3.300 4.796 1.00 70.19 277 PRO A N 1
ATOM 2159 C CA . PRO A 1 277 ? -26.482 3.744 5.099 1.00 70.19 277 PRO A CA 1
ATOM 2160 C C . PRO A 1 277 ? -27.347 2.568 5.577 1.00 70.19 277 PRO A C 1
ATOM 2162 O O . PRO A 1 277 ? -26.985 1.418 5.346 1.00 70.19 277 PRO A O 1
ATOM 2165 N N . TYR A 1 278 ? -28.472 2.858 6.229 1.00 62.31 278 TYR A N 1
ATOM 2166 C CA . TYR A 1 278 ? -29.419 1.879 6.790 1.00 62.31 278 TYR A CA 1
ATOM 2167 C C . TYR A 1 278 ? -30.336 1.212 5.740 1.00 62.31 278 TYR A C 1
ATOM 2169 O O . TYR A 1 278 ? -30.916 0.163 5.982 1.00 62.31 278 TYR A O 1
ATOM 2177 N N . VAL A 1 279 ? -30.442 1.774 4.530 1.00 57.41 279 VAL A N 1
ATOM 2178 C CA . VAL A 1 279 ? -31.243 1.192 3.438 1.00 57.41 279 VAL A CA 1
ATOM 2179 C C . VAL A 1 279 ? -30.409 0.167 2.661 1.00 57.41 279 VAL A C 1
ATOM 2181 O O . VAL A 1 279 ? -29.295 0.496 2.243 1.00 57.41 279 VAL A O 1
ATOM 2184 N N . LEU A 1 280 ? -30.969 -1.031 2.419 1.00 53.00 280 LEU A N 1
ATOM 2185 C CA . LEU A 1 280 ? -30.460 -2.084 1.518 1.00 53.00 280 LEU A CA 1
ATOM 2186 C C . LEU A 1 280 ? -30.308 -1.556 0.079 1.00 53.00 280 LEU A C 1
ATOM 2188 O O . LEU A 1 280 ? -31.100 -1.850 -0.815 1.00 53.00 280 LEU A O 1
ATOM 2192 N N . SER A 1 281 ? -29.297 -0.728 -0.160 1.00 53.09 281 SER A N 1
ATOM 2193 C CA . SER A 1 281 ? -28.868 -0.362 -1.500 1.00 53.09 281 SER A CA 1
ATOM 2194 C C . SER A 1 281 ? -27.947 -1.459 -2.051 1.00 53.09 281 SER A C 1
ATOM 2196 O O . SER A 1 281 ? -27.235 -2.111 -1.280 1.00 53.09 281 SER A O 1
ATOM 2198 N N . PRO A 1 282 ? -27.860 -1.635 -3.382 1.00 52.94 282 PRO A N 1
ATOM 2199 C CA . PRO A 1 282 ? -26.865 -2.511 -4.012 1.00 52.94 282 PRO A CA 1
ATOM 2200 C C . PRO A 1 282 ? -25.402 -2.194 -3.628 1.00 52.94 282 PRO A C 1
ATOM 2202 O O . PRO A 1 282 ? -24.499 -2.963 -3.956 1.00 52.94 282 PRO A O 1
ATOM 2205 N N . ASP A 1 283 ? -25.149 -1.061 -2.959 1.00 53.31 283 ASP A N 1
ATOM 2206 C CA . ASP A 1 283 ? -23.835 -0.651 -2.458 1.00 53.31 283 ASP A CA 1
ATOM 2207 C C . ASP A 1 283 ? -23.478 -1.242 -1.083 1.00 53.31 283 ASP A C 1
ATOM 2209 O O . ASP A 1 283 ? -22.295 -1.255 -0.737 1.00 53.31 283 ASP A O 1
ATOM 2213 N N . GLN A 1 284 ? -24.439 -1.752 -0.297 1.00 54.88 284 GLN A N 1
ATOM 2214 C CA . GLN A 1 284 ? -24.133 -2.458 0.960 1.00 54.88 284 GLN A CA 1
ATOM 2215 C C . GLN A 1 284 ? -23.410 -3.796 0.709 1.00 54.88 284 GLN A C 1
ATOM 2217 O O . GLN A 1 284 ? -22.617 -4.244 1.536 1.00 54.88 284 GLN A O 1
ATOM 2222 N N . SER A 1 285 ? -23.623 -4.420 -0.454 1.00 57.66 285 SER A N 1
ATOM 2223 C CA . SER A 1 285 ? -22.981 -5.685 -0.834 1.00 57.66 285 SER A CA 1
ATOM 2224 C C . SER A 1 285 ? -21.600 -5.519 -1.478 1.00 57.66 285 SER A C 1
ATOM 2226 O O . SER A 1 285 ? -20.970 -6.518 -1.820 1.00 57.66 285 SER A O 1
ATOM 2228 N N . ARG A 1 286 ? -21.111 -4.288 -1.678 1.00 71.12 286 ARG A N 1
ATOM 2229 C CA . ARG A 1 286 ? -19.838 -4.035 -2.371 1.00 71.12 286 ARG A CA 1
ATOM 2230 C C . ARG A 1 286 ? -18.688 -3.858 -1.389 1.00 71.12 286 ARG A C 1
ATOM 2232 O O . ARG A 1 286 ? -18.811 -3.151 -0.391 1.00 71.12 286 ARG A O 1
ATOM 2239 N N . TYR A 1 287 ? -17.541 -4.441 -1.727 1.00 76.12 287 TYR A N 1
ATOM 2240 C CA . TYR A 1 287 ? -16.289 -4.106 -1.061 1.00 76.12 287 TYR A CA 1
ATOM 2241 C C . TYR A 1 287 ? -15.883 -2.675 -1.387 1.00 76.12 287 TYR A C 1
ATOM 2243 O O . TYR A 1 287 ? -15.934 -2.241 -2.540 1.00 76.12 287 TYR A O 1
ATOM 2251 N N . LYS A 1 288 ? -15.430 -1.961 -0.363 1.00 77.75 288 LYS A N 1
ATOM 2252 C CA . LYS A 1 288 ? -14.907 -0.604 -0.466 1.00 77.75 288 LYS A CA 1
ATOM 2253 C C . LYS A 1 288 ? -13.456 -0.594 0.001 1.00 77.75 288 LYS A C 1
ATOM 2255 O O . LYS A 1 288 ? -13.114 -1.264 0.975 1.00 77.75 288 LYS A O 1
ATOM 2260 N N . ASP A 1 289 ? -12.610 0.144 -0.706 1.00 74.25 289 ASP A N 1
ATOM 2261 C CA . ASP A 1 289 ? -11.201 0.291 -0.350 1.00 74.25 289 ASP A CA 1
ATOM 2262 C C . ASP A 1 289 ? -11.044 1.247 0.842 1.00 74.25 289 ASP A C 1
ATOM 2264 O O . ASP A 1 289 ? -11.484 2.396 0.802 1.00 74.25 289 ASP A O 1
ATOM 2268 N N . PHE A 1 290 ? -10.419 0.762 1.909 1.00 77.94 290 PHE A N 1
ATOM 2269 C CA . PHE A 1 290 ? -10.111 1.501 3.121 1.00 77.94 290 PHE A CA 1
ATOM 2270 C C . PHE A 1 290 ? -8.603 1.758 3.189 1.00 77.94 290 PHE A C 1
ATOM 2272 O O . PHE A 1 290 ? -7.797 0.856 3.454 1.00 77.94 290 PHE A O 1
ATOM 2279 N N . ASP A 1 291 ? -8.231 3.016 2.928 1.00 73.69 291 ASP A N 1
ATOM 2280 C CA . ASP A 1 291 ? -6.847 3.519 2.931 1.00 73.69 291 ASP A CA 1
ATOM 2281 C C . ASP A 1 291 ? -5.896 2.735 1.998 1.00 73.69 291 ASP A C 1
ATOM 2283 O O . ASP A 1 291 ? -4.676 2.707 2.194 1.00 73.69 291 ASP A O 1
ATOM 2287 N N . GLY A 1 292 ? -6.441 2.057 0.980 1.00 73.31 292 GLY A N 1
ATOM 2288 C CA . GLY A 1 292 ? -5.660 1.311 -0.001 1.00 73.31 292 GLY A CA 1
ATOM 2289 C C . GLY A 1 292 ? -4.961 0.069 0.544 1.00 73.31 292 GLY A C 1
ATOM 2290 O O . GLY A 1 292 ? -3.990 -0.420 -0.045 1.00 73.31 292 GLY A O 1
ATOM 2291 N N . ARG A 1 293 ? -5.389 -0.410 1.713 1.00 77.62 293 ARG A N 1
ATOM 2292 C CA . ARG A 1 293 ? -4.827 -1.586 2.391 1.00 77.62 293 ARG A CA 1
ATOM 2293 C C . ARG A 1 293 ? -5.864 -2.658 2.633 1.00 77.62 293 ARG A C 1
ATOM 2295 O O . ARG A 1 293 ? -5.524 -3.830 2.502 1.00 77.62 293 ARG A O 1
ATOM 2302 N N . TRP A 1 294 ? -7.082 -2.267 2.988 1.00 81.12 294 TRP A N 1
ATOM 2303 C CA . TRP A 1 294 ? -8.146 -3.209 3.288 1.00 81.12 294 TRP A CA 1
ATOM 2304 C C . TRP A 1 294 ? -9.321 -3.007 2.348 1.00 81.12 294 TRP A C 1
ATOM 2306 O O . TRP A 1 294 ? -9.818 -1.899 2.211 1.00 81.12 294 TRP A O 1
ATOM 2316 N N . TRP A 1 295 ? -9.818 -4.091 1.775 1.00 81.88 295 TRP A N 1
ATOM 2317 C CA . TRP A 1 295 ? -11.139 -4.136 1.169 1.00 81.88 295 TRP A CA 1
ATOM 2318 C C . TRP A 1 295 ? -12.137 -4.538 2.237 1.00 81.88 295 TRP A C 1
ATOM 2320 O O . TRP A 1 295 ? -11.977 -5.582 2.871 1.00 81.88 295 TRP A O 1
ATOM 2330 N N . VAL A 1 296 ? -13.140 -3.697 2.456 1.00 81.56 296 VAL A N 1
ATOM 2331 C CA . VAL A 1 296 ? -14.075 -3.852 3.567 1.00 81.56 296 VAL A CA 1
ATOM 2332 C C . VAL A 1 296 ? -15.499 -3.896 3.055 1.00 81.56 296 VAL A C 1
ATOM 2334 O O . VAL A 1 296 ? -15.888 -3.094 2.208 1.00 81.56 296 VAL A O 1
ATOM 2337 N N . ARG A 1 297 ? -16.273 -4.831 3.593 1.00 83.44 297 ARG A N 1
ATOM 2338 C CA . ARG A 1 297 ? -17.718 -4.934 3.407 1.00 83.44 297 ARG A CA 1
ATOM 2339 C C . ARG A 1 297 ? -18.354 -4.926 4.788 1.00 83.44 297 ARG A C 1
ATOM 2341 O O . ARG A 1 297 ? -17.877 -5.634 5.670 1.00 83.44 297 ARG A O 1
ATOM 2348 N N . VAL A 1 298 ? -19.382 -4.110 4.995 1.00 85.56 298 VAL A N 1
ATOM 2349 C CA . VAL A 1 298 ? -20.134 -4.046 6.256 1.00 85.56 298 VAL A CA 1
ATOM 2350 C C . VAL A 1 298 ? -21.611 -4.175 5.920 1.00 85.56 298 VAL A C 1
ATOM 2352 O O . VAL A 1 298 ? -22.138 -3.386 5.138 1.00 85.56 298 VAL A O 1
ATOM 2355 N N . GLU A 1 299 ? -22.265 -5.166 6.515 1.00 87.06 299 GLU A N 1
ATOM 2356 C CA . GLU A 1 299 ? -23.712 -5.349 6.444 1.00 87.06 299 GLU A CA 1
ATOM 2357 C C . GLU A 1 299 ? -24.316 -4.623 7.643 1.00 87.06 299 GLU A C 1
ATOM 2359 O O . GLU A 1 299 ? -24.172 -5.081 8.776 1.00 87.06 299 GLU A O 1
ATOM 2364 N N . ASN A 1 300 ? -24.923 -3.459 7.400 1.00 87.75 300 ASN A N 1
ATOM 2365 C CA . ASN A 1 300 ? -25.570 -2.660 8.435 1.00 87.75 300 ASN A CA 1
ATOM 2366 C C . ASN A 1 300 ? -26.995 -3.193 8.688 1.00 87.75 300 ASN A C 1
ATOM 2368 O O . ASN A 1 300 ? -27.832 -3.035 7.803 1.00 87.75 300 ASN A O 1
ATOM 2372 N N . PRO A 1 301 ? -27.284 -3.811 9.851 1.00 86.38 301 PRO A N 1
ATOM 2373 C CA . PRO A 1 301 ? -28.600 -4.375 10.155 1.00 86.38 301 PRO A CA 1
ATOM 2374 C C . PRO A 1 301 ? -29.568 -3.350 10.767 1.00 86.38 301 PRO A C 1
ATOM 2376 O O . PRO A 1 301 ? -30.670 -3.720 11.155 1.00 86.38 301 PRO A O 1
ATOM 2379 N N . SER A 1 302 ? -29.140 -2.099 10.960 1.00 84.50 302 SER A N 1
ATOM 2380 C CA . SER A 1 302 ? -30.003 -1.038 11.476 1.00 84.50 302 SER A CA 1
ATOM 2381 C C . SER A 1 302 ? -30.889 -0.475 10.368 1.00 84.50 302 SER A C 1
ATOM 2383 O O . SER A 1 302 ? -30.415 -0.267 9.253 1.00 84.50 302 SER A O 1
ATOM 2385 N N . ASP A 1 303 ? -32.136 -0.157 10.720 1.00 80.50 303 ASP A N 1
ATOM 2386 C CA . ASP A 1 303 ? -33.128 0.462 9.833 1.00 80.50 303 ASP A CA 1
ATOM 2387 C C . ASP A 1 303 ? -33.120 2.002 9.879 1.00 80.50 303 ASP A C 1
ATOM 2389 O O . ASP A 1 303 ? -33.847 2.646 9.127 1.00 80.50 303 ASP A O 1
ATOM 2393 N N . ASP A 1 304 ? -32.325 2.608 10.764 1.00 78.94 304 ASP A N 1
ATOM 2394 C CA . ASP A 1 304 ? -32.385 4.044 11.072 1.00 78.94 304 ASP A CA 1
ATOM 2395 C C . ASP A 1 304 ? -31.022 4.698 11.354 1.00 78.94 304 ASP A C 1
ATOM 2397 O O . ASP A 1 304 ? -30.924 5.921 11.456 1.00 78.94 304 ASP A O 1
ATOM 2401 N N . THR A 1 305 ? -29.956 3.905 11.464 1.00 81.25 305 THR A N 1
ATOM 2402 C CA . THR A 1 305 ? -28.643 4.364 11.915 1.00 81.25 305 THR A CA 1
ATOM 2403 C C . THR A 1 305 ? -27.608 4.220 10.808 1.00 81.25 305 THR A C 1
ATOM 2405 O O . THR A 1 305 ? -27.365 3.133 10.279 1.00 81.25 305 THR A O 1
ATOM 2408 N N . THR A 1 306 ? -26.928 5.318 10.484 1.00 82.81 306 THR A N 1
ATOM 2409 C CA . THR A 1 306 ? -25.777 5.300 9.575 1.00 82.81 306 THR A CA 1
ATOM 2410 C C . THR A 1 306 ? -24.525 4.823 10.312 1.00 82.81 306 THR A C 1
ATOM 2412 O O . THR A 1 306 ? -24.169 5.355 11.368 1.00 82.81 306 THR A O 1
ATOM 2415 N N . LEU A 1 307 ? -23.801 3.864 9.726 1.00 87.25 307 LEU A N 1
ATOM 2416 C CA . LEU A 1 307 ? -22.483 3.458 10.223 1.00 87.25 307 LEU A CA 1
ATOM 2417 C C . LEU A 1 307 ? -21.362 4.138 9.445 1.00 87.25 307 LEU A C 1
ATOM 2419 O O . LEU A 1 307 ? -21.471 4.386 8.240 1.00 87.25 307 LEU A O 1
ATOM 2423 N N . ALA A 1 308 ? -20.247 4.372 10.129 1.00 86.44 308 ALA A N 1
ATOM 2424 C CA . ALA A 1 308 ? -19.009 4.831 9.525 1.00 86.44 308 ALA A CA 1
ATOM 2425 C C . ALA A 1 308 ? -17.840 3.920 9.914 1.00 86.44 308 ALA A C 1
ATOM 2427 O O . ALA A 1 308 ? -17.675 3.562 11.077 1.00 86.44 308 ALA A O 1
ATOM 2428 N N . LEU A 1 309 ? -17.005 3.568 8.937 1.00 87.00 309 LEU A N 1
ATOM 2429 C CA . LEU A 1 309 ? -15.702 2.946 9.159 1.00 87.00 309 LEU A CA 1
ATOM 2430 C C . LEU A 1 309 ? -14.619 4.020 9.060 1.00 87.00 309 LEU A C 1
ATOM 2432 O O . LEU A 1 309 ? -14.481 4.635 8.002 1.00 87.00 309 LEU A O 1
ATOM 2436 N N . ARG A 1 310 ? -13.847 4.220 10.132 1.00 86.75 310 ARG A N 1
ATOM 2437 C CA . ARG A 1 310 ? -12.744 5.195 10.208 1.00 86.75 310 ARG A CA 1
ATOM 2438 C C . ARG A 1 310 ? -11.637 4.731 11.153 1.00 86.75 310 ARG A C 1
ATOM 2440 O O . ARG A 1 310 ? -11.791 3.727 11.838 1.00 86.75 310 ARG A O 1
ATOM 2447 N N . TYR A 1 311 ? -10.524 5.459 11.216 1.00 85.06 311 TYR A N 1
ATOM 2448 C CA . TYR A 1 311 ? -9.505 5.230 12.246 1.00 85.06 311 TYR A CA 1
ATOM 2449 C C . TYR A 1 311 ? -9.964 5.701 13.629 1.00 85.06 311 TYR A C 1
ATOM 2451 O O . TYR A 1 311 ? -10.724 6.666 13.742 1.00 85.06 311 TYR A O 1
ATOM 2459 N N . MET A 1 312 ? -9.469 5.029 14.669 1.00 83.69 312 MET A N 1
ATOM 2460 C CA . MET A 1 312 ? -9.681 5.402 16.067 1.00 83.69 312 MET A CA 1
ATOM 2461 C C . MET A 1 312 ? -8.819 6.608 16.475 1.00 83.69 312 MET A C 1
ATOM 2463 O O . MET A 1 312 ? -7.599 6.602 16.316 1.00 83.69 312 MET A O 1
ATOM 2467 N N . TYR A 1 313 ? -9.435 7.617 17.083 1.00 78.62 313 TYR A N 1
ATOM 2468 C CA . TYR A 1 313 ? -8.754 8.770 17.671 1.00 78.62 313 TYR A CA 1
ATOM 2469 C C . TYR A 1 313 ? -8.405 8.552 19.148 1.00 78.62 313 TYR A C 1
ATOM 2471 O O . TYR A 1 313 ? -8.789 7.569 19.787 1.00 78.62 313 TYR A O 1
ATOM 2479 N N . LEU A 1 314 ? -7.656 9.498 19.718 1.00 77.12 314 LEU A N 1
ATOM 2480 C CA . LEU A 1 314 ? -7.289 9.468 21.134 1.00 77.12 314 LEU A CA 1
ATOM 2481 C C . LEU A 1 314 ? -8.522 9.593 22.042 1.00 77.12 314 LEU A C 1
ATOM 2483 O O . LEU A 1 314 ? -8.602 8.947 23.087 1.00 77.12 314 LEU A O 1
ATOM 2487 N N . GLU A 1 315 ? -9.478 10.417 21.630 1.00 78.25 315 GLU A N 1
ATOM 2488 C CA . GLU A 1 315 ? -10.726 10.705 22.329 1.00 78.25 315 GLU A CA 1
ATOM 2489 C C . GLU A 1 315 ? -11.644 9.478 22.375 1.00 78.25 315 GLU A C 1
ATOM 2491 O O . GLU A 1 315 ? -12.201 9.174 23.432 1.00 78.25 315 GLU A O 1
ATOM 2496 N N . ASP A 1 316 ? -11.715 8.728 21.270 1.00 83.25 316 ASP A N 1
ATOM 2497 C CA . ASP A 1 316 ? -12.457 7.467 21.172 1.00 83.25 316 ASP A CA 1
ATOM 2498 C C . ASP A 1 316 ? -11.986 6.474 22.239 1.00 83.25 316 ASP A C 1
ATOM 2500 O O . ASP A 1 316 ? -12.795 5.915 22.979 1.00 83.25 316 ASP A O 1
ATOM 2504 N N . LEU A 1 317 ? -10.665 6.296 22.375 1.00 83.81 317 LEU A N 1
ATOM 2505 C CA . LEU A 1 317 ? -10.111 5.371 23.363 1.00 83.81 317 LEU A CA 1
ATOM 2506 C C . LEU A 1 317 ? -10.402 5.827 24.795 1.00 83.81 317 LEU A C 1
ATOM 2508 O O . LEU A 1 317 ? -10.694 4.994 25.649 1.00 83.81 317 LEU A O 1
ATOM 2512 N N . ARG A 1 318 ? -10.329 7.135 25.078 1.00 83.75 318 ARG A N 1
ATOM 2513 C CA . ARG A 1 318 ? -10.647 7.667 26.414 1.00 83.75 318 ARG A CA 1
ATOM 2514 C C . ARG A 1 318 ? -12.098 7.377 26.790 1.00 83.75 318 ARG A C 1
ATOM 2516 O O . ARG A 1 318 ? -12.331 6.834 27.869 1.00 83.75 318 ARG A O 1
ATOM 2523 N N . SER A 1 319 ? -13.037 7.692 25.895 1.00 85.75 319 SER A N 1
ATOM 2524 C CA . SER A 1 319 ? -14.466 7.427 26.097 1.00 85.75 319 SER A CA 1
ATOM 2525 C C . SER A 1 319 ? -14.732 5.928 26.259 1.00 85.75 319 SER A C 1
ATOM 2527 O O . SER A 1 319 ? -15.353 5.499 27.230 1.00 85.75 319 SER A O 1
ATOM 2529 N N . LEU A 1 320 ? -14.167 5.106 25.373 1.00 88.44 320 LEU A N 1
ATOM 2530 C CA . LEU A 1 320 ? -14.330 3.658 25.412 1.00 88.44 320 LEU A CA 1
ATOM 2531 C C . LEU A 1 320 ? -13.793 3.043 26.712 1.00 88.44 320 LEU A C 1
ATOM 2533 O O . LEU A 1 320 ? -14.476 2.237 27.340 1.00 88.44 320 LEU A O 1
ATOM 2537 N N . LEU A 1 321 ? -12.593 3.435 27.153 1.00 88.69 321 LEU A N 1
ATOM 2538 C CA . LEU A 1 321 ? -12.012 2.946 28.406 1.00 88.69 321 LEU A CA 1
ATOM 2539 C C . LEU A 1 321 ? -12.828 3.375 29.628 1.00 88.69 321 LEU A C 1
ATOM 2541 O O . LEU A 1 321 ? -12.902 2.618 30.592 1.00 88.69 321 LEU A O 1
ATOM 2545 N N . GLN A 1 322 ? -13.440 4.561 29.607 1.00 88.69 322 GLN A N 1
ATOM 2546 C CA . GLN A 1 322 ? -14.327 5.007 30.680 1.00 88.69 322 GLN A CA 1
ATOM 2547 C C . GLN A 1 322 ? -15.582 4.127 30.766 1.00 88.69 322 GLN A C 1
ATOM 2549 O O . GLN A 1 322 ? -15.906 3.653 31.853 1.00 88.69 322 GLN A O 1
ATOM 2554 N N . ARG A 1 323 ? -16.224 3.841 29.626 1.00 89.69 323 ARG A N 1
ATOM 2555 C CA . ARG A 1 323 ? -17.419 2.979 29.546 1.00 89.69 323 ARG A CA 1
ATOM 2556 C C . ARG A 1 323 ? -17.123 1.514 29.890 1.00 89.69 323 ARG A C 1
ATOM 2558 O O . ARG A 1 323 ? -17.944 0.831 30.494 1.00 89.69 323 ARG A O 1
ATOM 2565 N N . LEU A 1 324 ? -15.932 1.020 29.542 1.00 90.50 324 LEU A N 1
ATOM 2566 C CA . LEU A 1 324 ? -15.471 -0.310 29.961 1.00 90.50 324 LEU A CA 1
ATOM 2567 C C . LEU A 1 324 ? -15.249 -0.376 31.477 1.00 90.50 324 LEU A C 1
ATOM 2569 O O . LEU A 1 324 ? -15.612 -1.362 32.109 1.00 90.50 324 LEU A O 1
ATOM 2573 N N . LYS A 1 325 ? -14.670 0.675 32.076 1.00 89.69 325 LYS A N 1
ATOM 2574 C CA . LYS A 1 325 ? -14.436 0.747 33.528 1.00 89.69 325 LYS A CA 1
ATOM 2575 C C . LYS A 1 325 ? -15.729 0.856 34.333 1.00 89.69 325 LYS A C 1
ATOM 2577 O O . LYS A 1 325 ? -15.775 0.322 35.435 1.00 89.69 325 LYS A O 1
ATOM 2582 N N . SER A 1 326 ? -16.753 1.531 33.809 1.00 90.06 326 SER A N 1
ATOM 2583 C CA . SER A 1 326 ? -18.069 1.610 34.455 1.00 90.06 326 SER A CA 1
ATOM 2584 C C . SER A 1 326 ? -18.883 0.317 34.332 1.00 90.06 326 SER A C 1
ATOM 2586 O O . SER A 1 326 ? -19.920 0.199 34.977 1.00 90.06 326 SER A O 1
ATOM 2588 N N . GLY A 1 327 ? -18.440 -0.647 33.515 1.00 88.06 327 GLY A N 1
ATOM 2589 C CA . GLY A 1 327 ? -19.189 -1.872 33.222 1.00 88.06 327 GLY A CA 1
ATOM 2590 C C . GLY A 1 327 ? -20.403 -1.651 32.314 1.00 88.06 327 GLY A C 1
ATOM 2591 O O . GLY A 1 327 ? -21.189 -2.572 32.109 1.00 88.06 327 GLY A O 1
ATOM 2592 N N . GLU A 1 328 ? -20.557 -0.447 31.758 1.00 89.69 328 GLU A N 1
ATOM 2593 C CA . GLU A 1 328 ? -21.641 -0.095 30.838 1.00 89.69 328 GLU A CA 1
ATOM 2594 C C . GLU A 1 328 ? -21.567 -0.928 29.549 1.00 89.69 328 GLU A C 1
ATOM 2596 O O . GLU A 1 328 ? -22.582 -1.382 29.014 1.00 89.69 328 GLU A O 1
ATOM 2601 N N . ILE A 1 329 ? -20.339 -1.166 29.084 1.00 92.94 329 ILE A N 1
ATOM 2602 C CA . ILE A 1 329 ? -20.040 -1.970 27.903 1.00 92.94 329 ILE A CA 1
ATOM 2603 C C . ILE A 1 329 ? -18.984 -3.031 28.207 1.00 92.94 329 ILE A C 1
ATOM 2605 O O . ILE A 1 329 ? -18.227 -2.951 29.173 1.00 92.94 329 ILE A O 1
ATOM 2609 N N . HIS A 1 330 ? -18.895 -4.011 27.322 1.00 92.25 330 HIS A N 1
ATOM 2610 C CA . HIS A 1 330 ? -17.889 -5.058 27.314 1.00 92.25 330 HIS A CA 1
ATOM 2611 C C . HIS A 1 330 ? -17.494 -5.386 25.869 1.00 92.25 330 HIS A C 1
ATOM 2613 O O . HIS A 1 330 ? -18.214 -5.0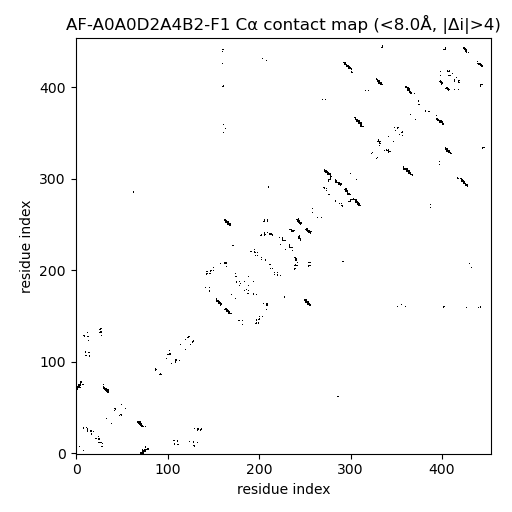67 24.927 1.00 92.25 330 HIS A O 1
ATOM 2619 N N . ILE A 1 331 ? -16.340 -6.021 25.674 1.00 91.81 331 ILE A N 1
ATOM 2620 C CA . ILE A 1 331 ? -15.848 -6.399 24.343 1.00 91.81 331 ILE A CA 1
ATOM 2621 C C . ILE A 1 331 ? -15.877 -7.914 24.212 1.00 91.81 331 ILE A C 1
ATOM 2623 O O . ILE A 1 331 ? -15.353 -8.605 25.085 1.00 91.81 331 ILE A O 1
ATOM 2627 N N . ARG A 1 332 ? -16.451 -8.433 23.124 1.00 89.75 332 ARG A N 1
ATOM 2628 C CA . ARG A 1 332 ? -16.439 -9.871 22.813 1.00 89.75 332 ARG A CA 1
ATOM 2629 C C . ARG A 1 332 ? -15.814 -10.144 21.457 1.00 89.75 332 ARG A C 1
ATOM 2631 O O . ARG A 1 332 ? -15.824 -9.293 20.568 1.00 89.75 332 ARG A O 1
ATOM 2638 N N . ASP A 1 333 ? -15.280 -11.349 21.335 1.00 87.25 333 ASP A N 1
ATOM 2639 C CA . ASP A 1 333 ? -14.879 -11.927 20.059 1.00 87.25 333 ASP A CA 1
ATOM 2640 C C . ASP A 1 333 ? -16.140 -12.287 19.267 1.00 87.25 333 ASP A C 1
ATOM 2642 O O . ASP A 1 333 ? -17.066 -12.884 19.817 1.00 87.25 333 ASP A O 1
ATOM 2646 N N . VAL A 1 334 ? -16.201 -11.920 17.988 1.00 86.00 334 VAL A N 1
ATOM 2647 C CA . VAL A 1 334 ? -17.369 -12.239 17.150 1.00 86.00 334 VAL A CA 1
ATOM 2648 C C . VAL A 1 334 ? -17.535 -13.749 16.977 1.00 86.00 334 VAL A C 1
ATOM 2650 O O . VAL A 1 334 ? -18.662 -14.227 16.863 1.00 86.00 334 VAL A O 1
ATOM 2653 N N . ASN A 1 335 ? -16.435 -14.507 16.998 1.00 83.44 335 ASN A N 1
ATOM 2654 C CA . ASN A 1 335 ? -16.474 -15.964 16.864 1.00 83.44 335 ASN A CA 1
ATOM 2655 C C . ASN A 1 335 ? -16.828 -16.677 18.180 1.00 83.44 335 ASN A C 1
ATOM 2657 O O . ASN A 1 335 ? -17.186 -17.853 18.151 1.00 83.44 335 ASN A O 1
ATOM 2661 N N . ASP A 1 336 ? -16.732 -15.986 19.319 1.00 84.94 336 ASP A N 1
ATOM 2662 C CA . ASP A 1 336 ? -17.072 -16.513 20.643 1.00 84.94 336 ASP A CA 1
ATOM 2663 C C . ASP A 1 336 ? -17.973 -15.525 21.408 1.00 84.94 336 ASP A C 1
ATOM 2665 O O . ASP A 1 336 ? -17.557 -14.883 22.379 1.00 84.94 336 ASP A O 1
ATOM 2669 N N . PRO A 1 337 ? -19.235 -15.366 20.963 1.00 77.12 337 PRO A N 1
ATOM 2670 C CA . PRO A 1 337 ? -20.153 -14.403 21.555 1.00 77.12 337 PRO A CA 1
ATOM 2671 C C . PRO A 1 337 ? -20.586 -14.793 22.972 1.00 77.12 337 PRO A C 1
ATOM 2673 O O . PRO A 1 337 ? -21.062 -13.928 23.704 1.00 77.12 337 PRO A O 1
ATOM 2676 N N . LEU A 1 338 ? -20.439 -16.061 23.373 1.00 81.31 338 LEU A N 1
ATOM 2677 C CA . LEU A 1 338 ? -20.750 -16.554 24.722 1.00 81.31 338 LEU A CA 1
ATOM 2678 C C . LEU A 1 338 ? -19.522 -16.569 25.649 1.00 81.31 338 LEU A C 1
ATOM 2680 O O . LEU A 1 338 ? -19.676 -16.796 26.848 1.00 81.31 338 LEU A O 1
ATOM 2684 N N . GLY A 1 339 ? -18.333 -16.299 25.109 1.00 82.12 339 GLY A N 1
ATOM 2685 C CA . GLY A 1 339 ? -17.079 -16.253 25.841 1.00 82.12 339 GLY A CA 1
ATOM 2686 C C . GLY A 1 339 ? -16.964 -15.100 26.831 1.00 82.12 339 GLY A C 1
ATOM 2687 O O . GLY A 1 339 ? -17.792 -14.183 26.903 1.00 82.12 339 GLY A O 1
ATOM 2688 N N . SER A 1 340 ? -15.882 -15.141 27.608 1.00 84.00 340 SER A N 1
ATOM 2689 C CA . SER A 1 340 ? -15.565 -14.091 28.569 1.00 84.00 340 SER A CA 1
ATOM 2690 C C . SER A 1 340 ? -15.220 -12.771 27.863 1.00 84.00 340 SER A C 1
ATOM 2692 O O . SER A 1 340 ? -14.562 -12.771 26.815 1.00 84.00 340 SER A O 1
ATOM 2694 N N . PRO A 1 341 ? -15.631 -11.619 28.430 1.00 86.56 341 PRO A N 1
ATOM 2695 C CA . PRO A 1 341 ? -15.221 -10.320 27.923 1.00 86.56 341 PRO A CA 1
ATOM 2696 C C . PRO A 1 341 ? -13.703 -10.213 27.773 1.00 86.56 341 PRO A C 1
ATOM 2698 O O . PRO A 1 341 ? -12.941 -10.554 28.681 1.00 86.56 341 PRO A O 1
ATOM 2701 N N . ARG A 1 342 ? -13.253 -9.704 26.628 1.00 86.44 342 ARG A N 1
ATOM 2702 C CA . ARG A 1 342 ? -11.835 -9.478 26.356 1.00 86.44 342 ARG A CA 1
ATOM 2703 C C . ARG A 1 342 ? -11.374 -8.173 27.000 1.00 86.44 342 ARG A C 1
ATOM 2705 O O . ARG A 1 342 ? -12.060 -7.153 26.943 1.00 86.44 342 ARG A O 1
ATOM 2712 N N . ASN A 1 343 ? -10.164 -8.182 27.553 1.00 87.12 343 ASN A N 1
ATOM 2713 C CA . ASN A 1 343 ? -9.526 -6.972 28.057 1.00 87.12 343 ASN A CA 1
ATOM 2714 C C . ASN A 1 343 ? -8.912 -6.176 26.894 1.00 87.12 343 ASN A C 1
ATOM 2716 O O . ASN A 1 343 ? -7.948 -6.622 26.270 1.00 87.12 343 ASN A O 1
ATOM 2720 N N . LEU A 1 344 ? -9.461 -4.987 26.620 1.00 84.94 344 LEU A N 1
ATOM 2721 C CA . LEU A 1 344 ? -8.982 -4.130 25.535 1.00 84.94 344 LEU A CA 1
ATOM 2722 C C . LEU A 1 344 ? -7.511 -3.753 25.697 1.00 84.94 344 LEU A C 1
ATOM 2724 O O . LEU A 1 344 ? -6.784 -3.800 24.715 1.00 84.94 344 LEU A O 1
ATOM 2728 N N . ASN A 1 345 ? -7.056 -3.408 26.904 1.00 84.56 345 ASN A N 1
ATOM 2729 C CA . ASN A 1 345 ? -5.661 -3.015 27.113 1.00 84.56 345 ASN A CA 1
ATOM 2730 C C . ASN A 1 345 ? -4.720 -4.165 26.758 1.00 84.56 345 ASN A C 1
ATOM 2732 O O . ASN A 1 345 ? -3.794 -3.958 25.989 1.00 84.56 345 ASN A O 1
ATOM 2736 N N . THR A 1 346 ? -5.029 -5.391 27.189 1.00 86.19 346 THR A N 1
ATOM 2737 C CA . THR A 1 346 ? -4.245 -6.580 26.821 1.00 86.19 346 THR A CA 1
ATOM 2738 C C . THR A 1 346 ? -4.187 -6.787 25.306 1.00 86.19 346 THR A C 1
ATOM 2740 O O . THR A 1 346 ? -3.131 -7.109 24.762 1.00 86.19 346 THR A O 1
ATOM 2743 N N . ILE A 1 347 ? -5.303 -6.572 24.601 1.00 85.62 347 ILE A N 1
ATOM 2744 C CA . ILE A 1 347 ? -5.331 -6.654 23.137 1.00 85.62 347 ILE A CA 1
ATOM 2745 C C . ILE A 1 347 ? -4.475 -5.544 22.525 1.00 85.62 347 ILE A C 1
ATOM 2747 O O . ILE A 1 347 ? -3.640 -5.832 21.672 1.00 85.62 347 ILE A O 1
ATOM 2751 N N . LEU A 1 348 ? -4.641 -4.296 22.964 1.00 82.94 348 LEU A N 1
ATOM 2752 C CA . LEU A 1 348 ? -3.898 -3.152 22.435 1.00 82.94 348 LEU A CA 1
ATOM 2753 C C . LEU A 1 348 ? -2.393 -3.258 22.699 1.00 82.94 348 LEU A C 1
ATOM 2755 O O . LEU A 1 348 ? -1.606 -2.903 21.824 1.00 82.94 348 LEU A O 1
ATOM 2759 N N . ASP A 1 349 ? -1.997 -3.794 23.851 1.00 81.94 349 ASP A N 1
ATOM 2760 C CA . ASP A 1 349 ? -0.601 -4.054 24.204 1.00 81.94 349 ASP A CA 1
ATOM 2761 C C . ASP A 1 349 ? 0.011 -5.148 23.310 1.00 81.94 349 ASP A C 1
ATOM 2763 O O . ASP A 1 349 ? 1.209 -5.130 23.026 1.00 81.94 349 ASP A O 1
ATOM 2767 N N . SER A 1 350 ? -0.812 -6.064 22.783 1.00 81.44 350 SER A N 1
ATOM 2768 C CA . SER A 1 350 ? -0.374 -7.114 21.851 1.00 81.44 350 SER A CA 1
ATOM 2769 C C . SER A 1 350 ? -0.176 -6.647 20.399 1.00 81.44 350 SER A C 1
ATOM 2771 O O . SER A 1 350 ? 0.388 -7.388 19.590 1.00 81.44 350 SER A O 1
ATOM 2773 N N . LEU A 1 351 ? -0.643 -5.445 20.035 1.00 73.19 351 LEU A N 1
ATOM 2774 C CA . LEU A 1 351 ? -0.635 -4.936 18.651 1.00 73.19 351 LEU A CA 1
ATOM 2775 C C . LEU A 1 351 ? 0.674 -4.244 18.240 1.00 73.19 351 LEU A C 1
ATOM 2777 O O . LEU A 1 351 ? 0.772 -3.700 17.139 1.00 73.19 351 LEU A O 1
ATOM 2781 N N . GLY A 1 352 ? 1.692 -4.280 19.100 1.00 68.69 352 GLY A N 1
ATOM 2782 C CA . GLY A 1 352 ? 3.004 -3.695 18.838 1.00 68.69 352 GLY A CA 1
ATOM 2783 C C . GLY A 1 352 ? 3.186 -2.319 19.492 1.00 68.69 352 GLY A C 1
ATOM 2784 O O . GLY A 1 352 ? 2.491 -1.994 20.454 1.00 68.69 352 GLY A O 1
ATOM 2785 N N . PRO A 1 353 ? 4.159 -1.505 19.039 1.00 68.62 353 PRO A N 1
ATOM 2786 C CA . PRO A 1 353 ? 4.504 -0.247 19.701 1.00 68.62 353 PRO A CA 1
ATOM 2787 C C . PRO A 1 353 ? 3.293 0.682 19.855 1.00 68.62 353 PRO A C 1
ATOM 2789 O O . PRO A 1 353 ? 2.421 0.735 18.987 1.00 68.62 353 PRO A O 1
ATOM 2792 N N . TYR A 1 354 ? 3.269 1.462 20.946 1.00 61.25 354 TYR A N 1
ATOM 2793 C CA . TYR A 1 354 ? 2.085 2.191 21.440 1.00 61.25 354 TYR A CA 1
ATOM 2794 C C . TYR A 1 354 ? 1.357 3.046 20.391 1.00 61.25 354 TYR A C 1
ATOM 2796 O O . TYR A 1 354 ? 0.193 3.391 20.576 1.00 61.25 354 TYR A O 1
ATOM 2804 N N . ARG A 1 355 ? 2.040 3.450 19.317 1.00 66.88 355 ARG A N 1
ATOM 2805 C CA . ARG A 1 355 ? 1.483 4.303 18.266 1.00 66.88 355 ARG A CA 1
ATOM 2806 C C . ARG A 1 355 ? 0.571 3.554 17.307 1.00 66.88 355 ARG A C 1
ATOM 2808 O O . ARG A 1 355 ? -0.298 4.197 16.732 1.00 66.88 355 ARG A O 1
ATOM 2815 N N . LEU A 1 356 ? 0.729 2.238 17.151 1.00 70.88 356 LEU A N 1
ATOM 2816 C CA . LEU A 1 356 ? -0.041 1.451 16.185 1.00 70.88 356 LEU A CA 1
ATOM 2817 C C . LEU A 1 356 ? -1.513 1.289 16.569 1.00 70.88 356 LEU A C 1
ATOM 2819 O O . LEU A 1 356 ? -2.361 1.181 15.688 1.00 70.88 356 LEU A O 1
ATOM 2823 N N . ARG A 1 357 ? -1.837 1.367 17.865 1.00 71.69 357 ARG A N 1
ATOM 2824 C CA . ARG A 1 357 ? -3.222 1.244 18.345 1.00 71.69 357 ARG A CA 1
ATOM 2825 C C . ARG A 1 357 ? -4.158 2.336 17.826 1.00 71.69 357 ARG A C 1
ATOM 2827 O O . ARG A 1 357 ? -5.340 2.073 17.683 1.00 71.69 357 ARG A O 1
ATOM 2834 N N . TRP A 1 358 ? -3.644 3.520 17.485 1.00 70.31 358 TRP A N 1
ATOM 2835 C CA . TRP A 1 358 ? -4.434 4.620 16.901 1.00 70.31 358 TRP A CA 1
ATOM 2836 C C . TRP A 1 358 ? -4.753 4.417 15.413 1.00 70.31 358 TRP A C 1
ATOM 2838 O O . TRP A 1 358 ? -5.498 5.186 14.823 1.00 70.31 358 TRP A O 1
ATOM 2848 N N . TRP A 1 359 ? -4.187 3.381 14.792 1.00 74.31 359 TRP A N 1
ATOM 2849 C CA . TRP A 1 359 ? -4.400 3.050 13.380 1.00 74.31 359 TRP A CA 1
ATOM 2850 C C . TRP A 1 359 ? -5.334 1.861 13.209 1.00 74.31 359 TRP A C 1
ATOM 2852 O O . TRP A 1 359 ? -5.410 1.288 12.126 1.00 74.31 359 TRP A O 1
ATOM 2862 N N . LEU A 1 360 ? -6.039 1.482 14.274 1.00 85.12 360 LEU A N 1
ATOM 2863 C CA . LEU A 1 360 ? -7.083 0.482 14.187 1.00 85.12 360 LEU A CA 1
ATOM 2864 C C . LEU A 1 360 ? -8.305 1.080 13.489 1.00 85.12 360 LEU A C 1
ATOM 2866 O O . LEU A 1 360 ? -8.816 2.111 13.942 1.00 85.12 360 LEU A O 1
ATOM 2870 N N . PRO A 1 361 ? -8.784 0.446 12.408 1.00 88.81 361 PRO A N 1
ATOM 2871 C CA . PRO A 1 361 ? -10.100 0.735 11.876 1.00 88.81 361 PRO A CA 1
ATOM 2872 C C . PRO A 1 361 ? -11.149 0.389 12.933 1.00 88.81 361 PRO A C 1
ATOM 2874 O O . PRO A 1 361 ? -11.057 -0.647 13.595 1.00 88.81 361 PRO A O 1
ATOM 2877 N N . ILE A 1 362 ? -12.144 1.253 13.077 1.00 91.38 362 ILE A N 1
ATOM 2878 C CA . ILE A 1 362 ? -13.299 1.072 13.948 1.00 91.38 362 ILE A CA 1
ATOM 2879 C C . ILE A 1 362 ? -14.575 1.351 13.168 1.00 91.38 362 ILE A C 1
ATOM 2881 O O . ILE A 1 362 ? -14.608 2.229 12.303 1.00 91.38 362 ILE A O 1
ATOM 2885 N N . ILE A 1 363 ? -15.622 0.598 13.490 1.00 92.06 363 ILE A N 1
ATOM 2886 C CA . ILE A 1 363 ? -16.979 0.895 13.041 1.00 92.06 363 ILE A CA 1
ATOM 2887 C C . ILE A 1 363 ? -17.649 1.685 14.156 1.00 92.06 363 ILE A C 1
ATOM 2889 O O . ILE A 1 363 ? -17.677 1.244 15.311 1.00 92.06 363 ILE A O 1
ATOM 2893 N N . VAL A 1 364 ? -18.174 2.850 13.801 1.00 91.00 364 VAL A N 1
ATOM 2894 C CA . VAL A 1 364 ? -18.912 3.731 14.700 1.00 91.00 364 VAL A CA 1
ATOM 2895 C C . VAL A 1 364 ? -20.337 3.911 14.198 1.00 91.00 364 VAL A C 1
ATOM 2897 O O . VAL A 1 364 ? -20.572 3.974 12.990 1.00 91.00 364 VAL A O 1
ATOM 2900 N N . GLN A 1 365 ? -21.284 3.996 15.125 1.00 87.81 365 GLN A N 1
ATOM 2901 C CA . GLN A 1 365 ? -22.638 4.452 14.834 1.00 87.81 365 GLN A CA 1
ATOM 2902 C C . GLN A 1 365 ? -22.671 5.978 14.938 1.00 87.81 365 GLN A C 1
ATOM 2904 O O . GLN A 1 365 ? -22.070 6.533 15.862 1.00 87.81 365 GLN A O 1
ATOM 2909 N N . ARG A 1 366 ? -23.375 6.652 14.027 1.00 78.31 366 ARG A N 1
ATOM 2910 C CA . ARG A 1 366 ? -23.664 8.090 14.127 1.00 78.31 366 ARG A CA 1
ATOM 2911 C C . ARG A 1 366 ? -25.071 8.322 14.657 1.00 78.31 366 ARG A C 1
ATOM 2913 O O . ARG A 1 366 ? -25.993 7.619 14.266 1.00 78.31 366 ARG A O 1
ATOM 2920 N N . SER A 1 367 ? -25.229 9.315 15.530 1.00 69.75 367 SER A N 1
ATOM 2921 C CA . SER A 1 367 ? -26.548 9.751 16.000 1.00 69.75 367 SER A CA 1
ATOM 2922 C C . SER A 1 367 ? -27.393 10.305 14.844 1.00 69.75 367 SER A C 1
ATOM 2924 O O . SER A 1 367 ? -26.899 11.093 14.033 1.00 69.75 367 SER A O 1
ATOM 2926 N N . SER A 1 368 ? -28.680 9.950 14.811 1.00 64.88 368 SER A N 1
ATOM 2927 C CA . SER A 1 368 ? -29.689 10.463 13.870 1.00 64.88 368 SER A CA 1
ATOM 2928 C C . SER A 1 368 ? -29.803 11.994 13.887 1.00 64.88 368 SER A C 1
ATOM 2930 O O . SER A 1 368 ? -30.060 12.625 12.856 1.00 64.88 368 SER A O 1
ATOM 2932 N N . ASP A 1 369 ? -29.540 12.613 15.039 1.00 64.38 369 ASP A N 1
ATOM 2933 C CA . ASP A 1 369 ? -29.533 14.071 15.194 1.00 64.38 369 ASP A CA 1
ATOM 2934 C C . ASP A 1 369 ? -28.397 14.720 14.395 1.00 64.38 369 ASP A C 1
ATOM 2936 O O . ASP A 1 369 ? -28.549 15.820 13.859 1.00 64.38 369 ASP A O 1
ATOM 2940 N N . PHE A 1 370 ? -27.266 14.020 14.261 1.00 64.38 370 PHE A N 1
ATOM 2941 C CA . PHE A 1 370 ? -26.124 14.497 13.488 1.00 64.38 370 PHE A CA 1
ATOM 2942 C C . PHE A 1 370 ? -26.371 14.387 11.982 1.00 64.38 370 PHE A C 1
ATOM 2944 O O . PHE A 1 370 ? -26.023 15.302 11.238 1.00 64.38 370 PHE A O 1
ATOM 2951 N N . ASP A 1 371 ? -27.024 13.318 11.521 1.00 62.38 371 ASP A N 1
ATOM 2952 C CA . ASP A 1 371 ? -27.414 13.190 10.112 1.00 62.38 371 ASP A CA 1
ATOM 2953 C C . ASP A 1 371 ? -28.446 14.266 9.725 1.00 62.38 371 ASP A C 1
ATOM 2955 O O . ASP A 1 371 ? -28.328 14.894 8.670 1.00 62.38 371 ASP A O 1
ATOM 2959 N N . THR A 1 372 ? -29.389 14.569 10.623 1.00 64.56 372 THR A N 1
ATOM 2960 C CA . THR A 1 372 ? -30.353 15.671 10.455 1.00 64.56 372 THR A CA 1
ATOM 2961 C C . THR A 1 372 ? -29.661 17.038 10.437 1.00 64.56 372 THR A C 1
ATOM 2963 O O . THR A 1 372 ? -30.031 17.917 9.659 1.00 64.56 372 THR A O 1
ATOM 2966 N N . TYR A 1 373 ? -28.636 17.230 11.271 1.00 66.94 373 TYR A N 1
ATOM 2967 C CA . TYR A 1 373 ? -27.794 18.426 11.260 1.00 66.94 373 TYR A CA 1
ATOM 2968 C C . TYR A 1 373 ? -27.019 18.572 9.943 1.00 66.94 373 TYR A C 1
ATOM 2970 O O . TYR A 1 373 ? -27.067 19.640 9.335 1.00 66.94 373 TYR A O 1
ATOM 2978 N N . LEU A 1 374 ? -26.379 17.505 9.450 1.00 64.31 374 LEU A N 1
ATOM 2979 C CA . LEU A 1 374 ? -25.663 17.527 8.171 1.00 64.31 374 LEU A CA 1
ATOM 2980 C C . LEU A 1 374 ? -26.597 17.891 7.013 1.00 64.31 374 LEU A C 1
ATOM 2982 O O . LEU A 1 374 ? -26.237 18.715 6.181 1.00 64.31 374 LEU A O 1
ATOM 2986 N N . GLN A 1 375 ? -27.816 17.352 6.975 1.00 65.88 375 GLN A N 1
ATOM 2987 C CA . GLN A 1 375 ? -28.786 17.679 5.921 1.00 65.88 375 GLN A CA 1
ATOM 2988 C C . GLN A 1 375 ? -29.173 19.169 5.871 1.00 65.88 375 GLN A C 1
ATOM 2990 O O . GLN A 1 375 ? -29.642 19.634 4.834 1.00 65.88 375 GLN A O 1
ATOM 2995 N N . ARG A 1 376 ? -28.957 19.929 6.955 1.00 69.56 376 ARG A N 1
ATOM 2996 C CA . ARG A 1 376 ? -29.207 21.382 7.018 1.00 69.56 376 ARG A CA 1
ATOM 2997 C C . ARG A 1 376 ? -28.031 22.231 6.529 1.00 69.56 376 ARG A C 1
ATOM 2999 O O . ARG A 1 376 ? -28.194 23.437 6.367 1.00 69.56 376 ARG A O 1
ATOM 3006 N N . LEU A 1 377 ? -26.863 21.630 6.314 1.00 68.94 377 LEU A N 1
ATOM 3007 C CA . LEU A 1 377 ? -25.661 22.312 5.836 1.00 68.94 377 LEU A CA 1
ATOM 3008 C C . LEU A 1 377 ? -25.619 22.356 4.302 1.00 68.94 377 LEU A C 1
ATOM 3010 O O . LEU A 1 377 ? -26.195 21.496 3.632 1.00 68.94 377 LEU A O 1
ATOM 3014 N N . SER A 1 378 ? -24.899 23.321 3.724 1.00 65.75 378 SER A N 1
ATOM 3015 C CA . SER A 1 378 ? -24.630 23.330 2.278 1.00 65.75 378 SER A CA 1
ATOM 3016 C C . SER A 1 378 ? -23.769 22.124 1.859 1.00 65.75 378 SER A C 1
ATOM 3018 O O . SER A 1 378 ? -23.050 21.578 2.690 1.00 65.75 378 SER A O 1
ATOM 3020 N N . PRO A 1 379 ? -23.747 21.701 0.579 1.00 61.53 379 PRO A N 1
ATOM 3021 C CA . PRO A 1 379 ? -22.953 20.542 0.145 1.00 61.53 379 PRO A CA 1
ATOM 3022 C C . PRO A 1 379 ? -21.455 20.616 0.496 1.00 61.53 379 PRO A C 1
ATOM 3024 O O . PRO A 1 379 ? -20.831 19.596 0.784 1.00 61.53 379 PRO A O 1
ATOM 3027 N N . LEU A 1 380 ? -20.874 21.821 0.503 1.00 51.81 380 LEU A N 1
ATOM 3028 C CA . LEU A 1 380 ? -19.478 22.039 0.888 1.00 51.81 380 LEU A CA 1
ATOM 3029 C C . LEU A 1 380 ? -19.285 21.912 2.408 1.00 51.81 380 LEU A C 1
ATOM 3031 O O . LEU A 1 380 ? -18.329 21.291 2.861 1.00 51.81 380 LEU A O 1
ATOM 3035 N N . GLU A 1 381 ? -20.207 22.456 3.199 1.00 59.12 381 GLU A N 1
ATOM 3036 C CA . GLU A 1 381 ? -20.203 22.341 4.662 1.00 59.12 381 GLU A CA 1
ATOM 3037 C C . GLU A 1 381 ? -20.521 20.919 5.122 1.00 59.12 381 GLU A C 1
ATOM 3039 O O . GLU A 1 381 ? -19.906 20.435 6.063 1.00 59.12 381 GLU A O 1
ATOM 3044 N N . GLN A 1 382 ? -21.402 20.210 4.416 1.00 60.16 382 GLN A N 1
ATOM 3045 C CA . GLN A 1 382 ? -21.636 18.783 4.601 1.00 60.16 382 GLN A CA 1
ATOM 3046 C C . GLN A 1 382 ? -20.351 18.001 4.403 1.00 60.16 382 GLN A C 1
ATOM 3048 O O . GLN A 1 382 ? -20.053 17.154 5.230 1.00 60.16 382 GLN A O 1
ATOM 3053 N N . LEU A 1 383 ? -19.579 18.284 3.349 1.00 54.47 383 LEU A N 1
ATOM 3054 C CA . LEU A 1 383 ? -18.274 17.660 3.120 1.00 54.47 383 LEU A CA 1
ATOM 3055 C C . LEU A 1 383 ? -17.276 17.989 4.238 1.00 54.47 383 LEU A C 1
ATOM 3057 O O . LEU A 1 383 ? -16.571 17.086 4.688 1.00 54.47 383 LEU A O 1
ATOM 3061 N N . LEU A 1 384 ? -17.243 19.235 4.716 1.00 55.75 384 LEU A N 1
ATOM 3062 C CA . LEU A 1 384 ? -16.339 19.691 5.779 1.00 55.75 384 LEU A CA 1
ATOM 3063 C C . LEU A 1 384 ? -16.705 19.123 7.164 1.00 55.75 384 LEU A C 1
ATOM 3065 O O . LEU A 1 384 ? -15.819 18.673 7.883 1.00 55.75 384 LEU A O 1
ATOM 3069 N N . GLU A 1 385 ? -17.988 19.080 7.530 1.00 60.34 385 GLU A N 1
ATOM 3070 C CA . GLU A 1 385 ? -18.455 18.514 8.807 1.00 60.34 385 GLU A CA 1
ATOM 3071 C C . GLU A 1 385 ? -18.532 16.986 8.780 1.00 60.34 385 GLU A C 1
ATOM 3073 O O . GLU A 1 385 ? -18.229 16.315 9.764 1.00 60.34 385 GLU A O 1
ATOM 3078 N N . ALA A 1 386 ? -18.837 16.386 7.626 1.00 52.75 386 ALA A N 1
ATOM 3079 C CA . ALA A 1 386 ? -18.714 14.946 7.412 1.00 52.75 386 ALA A CA 1
ATOM 3080 C C . ALA A 1 386 ? -17.323 14.416 7.755 1.00 52.75 386 ALA A C 1
ATOM 3082 O O . ALA A 1 386 ? -17.208 13.290 8.245 1.00 52.75 386 ALA A O 1
ATOM 3083 N N . SER A 1 387 ? -16.305 15.213 7.436 1.00 49.47 387 SER A N 1
ATOM 3084 C CA . SER A 1 387 ? -14.889 14.900 7.590 1.00 49.47 387 SER A CA 1
ATOM 3085 C C . SER A 1 387 ? -14.287 15.470 8.878 1.00 49.47 387 SER A C 1
ATOM 3087 O O . SER A 1 387 ? -13.100 15.260 9.127 1.00 49.47 387 SER A O 1
ATOM 3089 N N . ASN A 1 388 ? -15.095 16.122 9.726 1.00 55.25 388 ASN A N 1
ATOM 3090 C CA . ASN A 1 388 ? -14.695 16.614 11.036 1.00 55.25 388 ASN A CA 1
ATOM 3091 C C . ASN A 1 388 ? -15.002 15.562 12.123 1.00 55.25 388 ASN A C 1
ATOM 3093 O O . ASN A 1 388 ? -16.145 15.414 12.547 1.00 55.25 388 ASN A O 1
ATOM 3097 N N . PRO A 1 389 ? -14.000 14.817 12.621 1.00 50.91 389 PRO A N 1
ATOM 3098 C CA . PRO A 1 389 ? -14.209 13.778 13.632 1.00 50.91 389 PRO A CA 1
ATOM 3099 C C . PRO A 1 389 ? -14.447 14.321 15.050 1.00 50.91 389 PRO A C 1
ATOM 3101 O O . PRO A 1 389 ? -14.476 13.552 16.008 1.00 50.91 389 PRO A O 1
ATOM 3104 N N . ARG A 1 390 ? -14.517 15.646 15.223 1.00 50.97 390 ARG A N 1
ATOM 3105 C CA . ARG A 1 390 ? -14.419 16.299 16.532 1.00 50.97 390 ARG A CA 1
ATOM 3106 C C . ARG A 1 390 ? -15.743 16.667 17.179 1.00 50.97 390 ARG A C 1
ATOM 3108 O O . ARG A 1 390 ? -15.677 17.337 18.199 1.00 50.97 390 ARG A O 1
ATOM 3115 N N . THR A 1 391 ? -16.902 16.262 16.666 1.00 53.06 391 THR A N 1
ATOM 3116 C CA . THR A 1 391 ? -18.182 16.515 17.350 1.00 53.06 391 THR A CA 1
ATOM 3117 C C . THR A 1 391 ? -18.331 15.518 18.507 1.00 53.06 391 THR A C 1
ATOM 3119 O O . THR A 1 391 ? -18.725 14.369 18.281 1.00 53.06 391 THR A O 1
ATOM 3122 N N . PRO A 1 392 ? -17.956 15.873 19.752 1.00 44.50 392 PRO A N 1
ATOM 3123 C CA . PRO A 1 392 ? -17.861 14.909 20.838 1.00 44.50 392 PRO A CA 1
ATOM 3124 C C . PRO A 1 392 ? -19.278 14.4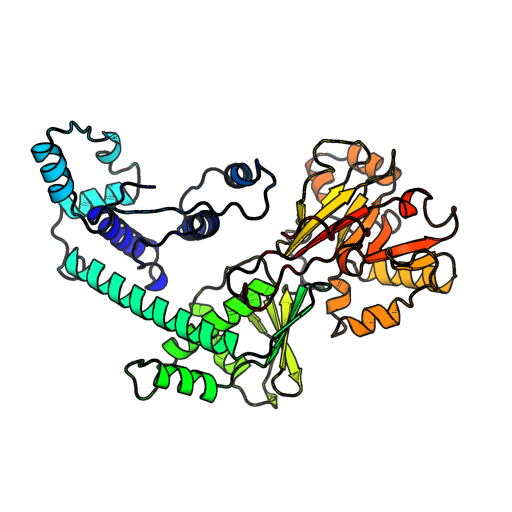66 21.216 1.00 44.50 392 PRO A C 1
ATOM 3126 O O . PRO A 1 392 ? -20.147 15.306 21.431 1.00 44.50 392 PRO A O 1
ATOM 3129 N N . GLY A 1 393 ? -19.514 13.154 21.282 1.00 55.06 393 GLY A N 1
ATOM 3130 C CA . GLY A 1 393 ? -20.817 12.580 21.646 1.00 55.06 393 GLY A CA 1
ATOM 3131 C C . GLY A 1 393 ? -21.749 12.240 20.477 1.00 55.06 393 GLY A C 1
ATOM 3132 O O . GLY A 1 393 ? -22.784 11.627 20.711 1.00 55.06 393 GLY A O 1
ATOM 3133 N N . ALA A 1 394 ? -21.387 12.565 19.229 1.00 66.25 394 ALA A N 1
ATOM 3134 C CA . ALA A 1 394 ? -22.194 12.213 18.052 1.00 66.25 394 ALA A CA 1
ATOM 3135 C C . ALA A 1 394 ? -21.975 10.770 17.556 1.00 66.25 394 ALA A C 1
ATOM 3137 O O . ALA A 1 394 ? -22.775 10.264 16.767 1.00 66.25 394 ALA A O 1
ATOM 3138 N N . GLU A 1 395 ? -20.897 10.115 17.997 1.00 81.44 395 GLU A N 1
ATOM 3139 C CA . GLU A 1 395 ? -20.489 8.789 17.536 1.00 81.44 395 GLU A CA 1
ATOM 3140 C C . GLU A 1 395 ? -20.216 7.839 18.704 1.00 81.44 395 GLU A C 1
ATOM 3142 O O . GLU A 1 395 ? -19.632 8.231 19.717 1.00 81.44 395 GLU A O 1
ATOM 3147 N N . SER A 1 396 ? -20.596 6.569 18.549 1.00 87.56 396 SER A N 1
ATOM 3148 C CA . SER A 1 396 ? -20.250 5.506 19.498 1.00 87.56 396 SER A CA 1
ATOM 3149 C C . SER A 1 396 ? -19.623 4.318 18.768 1.00 87.56 396 SER A C 1
ATOM 3151 O O . SER A 1 396 ? -20.050 3.937 17.678 1.00 87.56 396 SER A O 1
ATOM 3153 N N . ILE A 1 397 ? -18.562 3.747 19.342 1.00 91.62 397 ILE A N 1
ATOM 3154 C CA . ILE A 1 397 ? -17.858 2.602 18.752 1.00 91.62 397 ILE A CA 1
ATOM 3155 C C . ILE A 1 397 ? -18.711 1.349 18.930 1.00 91.62 397 ILE A C 1
ATOM 3157 O O . ILE A 1 397 ? -19.128 1.048 20.048 1.00 91.62 397 ILE A O 1
ATOM 3161 N N . VAL A 1 398 ? -18.908 0.598 17.847 1.00 93.31 398 VAL A N 1
ATOM 3162 C CA . VAL A 1 398 ? -19.670 -0.661 17.856 1.00 93.31 398 VAL A CA 1
ATOM 3163 C C . VAL A 1 398 ? -18.813 -1.883 17.518 1.00 93.31 398 VAL A C 1
ATOM 3165 O O . VAL A 1 398 ? -19.123 -2.985 17.973 1.00 93.31 398 VAL A O 1
ATOM 3168 N N . ALA A 1 399 ? -17.697 -1.719 16.794 1.00 93.81 399 ALA A N 1
ATOM 3169 C CA . ALA A 1 399 ? -16.797 -2.832 16.473 1.00 93.81 399 ALA A CA 1
ATOM 3170 C C . ALA A 1 399 ? -15.354 -2.412 16.136 1.00 93.81 399 ALA A C 1
ATOM 3172 O O . ALA A 1 399 ? -15.104 -1.302 15.662 1.00 93.81 399 ALA A O 1
ATOM 3173 N N . PHE A 1 400 ? -14.424 -3.358 16.309 1.00 93.38 400 PHE A N 1
ATOM 3174 C CA . PHE A 1 400 ? -13.047 -3.324 15.807 1.00 93.38 400 PHE A CA 1
ATOM 3175 C C . PHE A 1 400 ? -12.882 -4.412 14.743 1.00 93.38 400 PHE A C 1
ATOM 3177 O O . PHE A 1 400 ? -12.525 -5.551 15.073 1.00 93.38 400 PHE A O 1
ATOM 3184 N N . PRO A 1 401 ? -13.154 -4.108 13.467 1.00 91.25 401 PRO A N 1
ATOM 3185 C CA . PRO A 1 401 ? -13.274 -5.141 12.455 1.00 91.25 401 PRO A CA 1
ATOM 3186 C C . PRO A 1 401 ? -11.953 -5.874 12.184 1.00 91.25 401 PRO A C 1
ATOM 3188 O O . PRO A 1 401 ? -11.967 -7.093 12.032 1.00 91.25 401 PRO A O 1
ATOM 3191 N N . THR A 1 402 ? -10.800 -5.195 12.265 1.00 89.56 402 THR A N 1
ATOM 3192 C CA . THR A 1 402 ? -9.484 -5.844 12.095 1.00 89.56 402 THR A CA 1
ATOM 3193 C C . THR A 1 402 ? -9.059 -6.721 13.272 1.00 89.56 402 THR A C 1
ATOM 3195 O O . THR A 1 402 ? -8.125 -7.510 13.146 1.00 89.56 402 THR A O 1
ATOM 3198 N N . LEU A 1 403 ? -9.719 -6.584 14.422 1.00 89.62 403 LEU A N 1
ATOM 3199 C CA . LEU A 1 403 ? -9.502 -7.423 15.600 1.00 89.62 403 LEU A CA 1
ATOM 3200 C C . LEU A 1 403 ? -10.579 -8.499 15.746 1.00 89.62 403 LEU A C 1
ATOM 3202 O O . LEU A 1 403 ? -10.492 -9.314 16.658 1.00 89.62 403 LEU A O 1
ATOM 3206 N N . ASN A 1 404 ? -11.585 -8.486 14.867 1.00 89.88 404 ASN A N 1
ATOM 3207 C CA . ASN A 1 404 ? -12.785 -9.302 14.972 1.00 89.88 404 ASN A CA 1
ATOM 3208 C C . ASN A 1 404 ? -13.499 -9.157 16.331 1.00 89.88 404 ASN A C 1
ATOM 3210 O O . ASN A 1 404 ? -13.973 -10.131 16.917 1.00 89.88 404 ASN A O 1
ATOM 3214 N N . LEU A 1 405 ? -13.550 -7.926 16.853 1.00 91.81 405 LEU A N 1
ATOM 3215 C CA . LEU A 1 405 ? -14.174 -7.627 18.141 1.00 91.81 405 LEU A CA 1
ATOM 3216 C C . LEU A 1 405 ? -15.419 -6.771 17.967 1.00 91.81 405 LEU A C 1
ATOM 3218 O O . LEU A 1 405 ? -15.463 -5.870 17.128 1.00 91.81 405 LEU A O 1
ATOM 3222 N N . ARG A 1 406 ? -16.396 -7.002 18.837 1.00 93.38 406 ARG A N 1
ATOM 3223 C CA . ARG A 1 406 ? -17.651 -6.255 18.899 1.00 93.38 406 ARG A CA 1
ATOM 3224 C C . ARG A 1 406 ? -17.866 -5.689 20.297 1.00 93.38 406 ARG A C 1
ATOM 3226 O O . ARG A 1 406 ? -17.529 -6.337 21.291 1.00 93.38 406 ARG A O 1
ATOM 3233 N N . ILE A 1 407 ? -18.443 -4.492 20.366 1.00 93.62 407 ILE A N 1
ATOM 3234 C CA . ILE A 1 407 ? -18.908 -3.909 21.622 1.00 93.62 407 ILE A CA 1
ATOM 3235 C C . ILE A 1 407 ? -20.273 -4.510 21.966 1.00 93.62 407 ILE A C 1
ATOM 3237 O O . ILE A 1 407 ? -21.191 -4.502 21.150 1.00 93.62 407 ILE A O 1
ATOM 3241 N N . GLY A 1 408 ? -20.397 -5.047 23.174 1.00 89.69 408 GLY A N 1
ATOM 3242 C CA . GLY A 1 408 ? -21.654 -5.454 23.789 1.00 89.69 408 GLY A CA 1
ATOM 3243 C C . GLY A 1 408 ? -21.943 -4.604 25.022 1.00 89.69 408 GLY A C 1
ATOM 3244 O O . GLY A 1 408 ? -21.056 -3.956 25.570 1.00 89.69 408 GLY A O 1
ATOM 3245 N N . GLY A 1 409 ? -23.185 -4.603 25.480 1.00 87.62 409 GLY A N 1
ATOM 3246 C CA . GLY A 1 409 ? -23.619 -3.841 26.648 1.00 87.62 409 GLY A CA 1
ATOM 3247 C C . GLY A 1 409 ? -25.073 -4.146 26.968 1.00 87.62 409 GLY A C 1
ATOM 3248 O O . GLY A 1 409 ? -25.675 -5.020 26.341 1.00 87.62 409 GLY A O 1
ATOM 3249 N N . ASN A 1 410 ? -25.631 -3.443 27.949 1.00 81.75 410 ASN A N 1
ATOM 3250 C CA . ASN A 1 410 ? -27.081 -3.437 28.130 1.00 81.75 410 ASN A CA 1
ATOM 3251 C C . ASN A 1 410 ? -27.758 -2.663 26.978 1.00 81.75 410 ASN A C 1
ATOM 3253 O O . ASN A 1 410 ? -27.101 -1.936 26.232 1.00 81.75 410 ASN A O 1
ATOM 3257 N N . GLU A 1 411 ? -29.074 -2.807 26.836 1.00 74.19 411 GLU A N 1
ATOM 3258 C CA . GLU A 1 411 ? -29.829 -2.216 25.716 1.00 74.19 411 GLU A CA 1
ATOM 3259 C C . GLU A 1 411 ? -29.815 -0.683 25.710 1.00 74.19 411 GLU A C 1
ATOM 3261 O O . GLU A 1 411 ? -29.974 -0.071 24.659 1.00 74.19 411 GLU A O 1
ATOM 3266 N N . ASN A 1 412 ? -29.565 -0.072 26.870 1.00 78.19 412 ASN A N 1
ATOM 3267 C CA . ASN A 1 412 ? -29.423 1.376 27.008 1.00 78.19 412 ASN A CA 1
ATOM 3268 C C . ASN A 1 412 ? -28.048 1.872 26.526 1.00 78.19 412 ASN A C 1
ATOM 3270 O O . ASN A 1 412 ? -27.905 3.039 26.178 1.00 78.19 412 ASN A O 1
ATOM 3274 N N . ALA A 1 413 ? -27.036 1.001 26.520 1.00 80.88 413 ALA A N 1
ATOM 3275 C CA . ALA A 1 413 ? -25.656 1.332 26.183 1.00 80.88 413 ALA A CA 1
ATOM 3276 C C . ALA A 1 413 ? -25.265 0.938 24.754 1.00 80.88 413 ALA A C 1
ATOM 3278 O O . ALA A 1 413 ? -24.412 1.591 24.141 1.00 80.88 413 ALA A O 1
ATOM 3279 N N . VAL A 1 414 ? -25.831 -0.159 24.242 1.00 86.69 414 VAL A N 1
ATOM 3280 C CA . VAL A 1 414 ? -25.514 -0.720 22.924 1.00 86.69 414 VAL A CA 1
ATOM 3281 C C . VAL A 1 414 ? -26.805 -1.202 22.254 1.00 86.69 414 VAL A C 1
ATOM 3283 O O . VAL A 1 414 ? -27.498 -2.047 22.826 1.00 86.69 414 VAL A O 1
ATOM 3286 N N . PRO A 1 415 ? -27.132 -0.725 21.039 1.00 87.56 415 PRO A N 1
ATOM 3287 C CA . PRO A 1 415 ? -28.337 -1.158 20.340 1.00 87.56 415 PRO A CA 1
ATOM 3288 C C . PRO A 1 415 ? -28.372 -2.665 20.068 1.00 87.56 415 PRO A C 1
ATOM 3290 O O . PRO A 1 415 ? -27.355 -3.282 19.742 1.00 87.56 415 PRO A O 1
ATOM 3293 N N . ARG A 1 416 ? -29.573 -3.260 20.119 1.00 87.50 416 ARG A N 1
ATOM 3294 C CA . ARG A 1 416 ? -29.776 -4.706 19.901 1.00 87.50 416 ARG A CA 1
ATOM 3295 C C . ARG A 1 416 ? -29.232 -5.191 18.557 1.00 87.50 416 ARG A C 1
ATOM 3297 O O . ARG A 1 416 ? -28.702 -6.296 18.508 1.00 87.50 416 ARG A O 1
ATOM 3304 N N . TRP A 1 417 ? -29.334 -4.379 17.505 1.00 89.25 417 TRP A N 1
ATOM 3305 C CA . TRP A 1 417 ? -28.891 -4.728 16.151 1.00 89.25 417 TRP A CA 1
ATOM 3306 C C . TRP A 1 417 ? -27.369 -4.896 16.042 1.00 89.25 417 TRP A C 1
ATOM 3308 O O . TRP A 1 417 ? -26.890 -5.563 15.129 1.00 89.25 417 TRP A O 1
ATOM 3318 N N . VAL A 1 418 ? -26.577 -4.372 16.991 1.00 90.12 418 VAL A N 1
ATOM 3319 C CA . VAL A 1 418 ? -25.108 -4.510 16.970 1.00 90.12 418 VAL A CA 1
ATOM 3320 C C . VAL A 1 418 ? -24.692 -5.983 16.998 1.00 90.12 418 VAL A C 1
ATOM 3322 O O . VAL A 1 418 ? -23.682 -6.348 16.398 1.00 90.12 418 VAL A O 1
ATOM 3325 N N . LYS A 1 419 ? -25.484 -6.866 17.622 1.00 88.06 419 LYS A N 1
ATOM 3326 C CA . LYS A 1 419 ? -25.228 -8.318 17.630 1.00 88.06 419 LYS A CA 1
ATOM 3327 C C . LYS A 1 419 ? -25.343 -8.962 16.237 1.00 88.06 419 LYS A C 1
ATOM 3329 O O . LYS A 1 419 ? -24.711 -9.990 15.994 1.00 88.06 419 LYS A O 1
ATOM 3334 N N . ASP A 1 420 ? -26.106 -8.338 15.347 1.00 88.94 420 ASP A N 1
ATOM 3335 C CA . ASP A 1 420 ? -26.390 -8.806 13.992 1.00 88.94 420 ASP A CA 1
ATOM 3336 C C . ASP A 1 420 ? -25.478 -8.120 12.953 1.00 88.94 420 ASP A C 1
ATOM 3338 O O . ASP A 1 420 ? -25.471 -8.506 11.787 1.00 88.94 420 ASP A O 1
ATOM 3342 N N . LEU A 1 421 ? -24.659 -7.144 13.379 1.00 89.62 421 LEU A N 1
ATOM 3343 C CA . LEU A 1 421 ? -23.695 -6.430 12.537 1.00 89.62 421 LEU A CA 1
ATOM 3344 C C . LEU A 1 421 ? -22.636 -7.392 11.995 1.00 89.62 421 LEU A C 1
ATOM 3346 O O . LEU A 1 421 ? -21.878 -7.980 12.772 1.00 89.62 421 LEU A O 1
ATOM 3350 N N . LYS A 1 422 ? -22.516 -7.496 10.671 1.00 88.75 422 LYS A N 1
ATOM 3351 C CA . LYS A 1 422 ? -21.503 -8.334 10.014 1.00 88.75 422 LYS A CA 1
ATOM 3352 C C . LYS A 1 422 ? -20.535 -7.483 9.210 1.00 88.75 422 LYS A C 1
ATOM 3354 O O . LYS A 1 422 ? -20.890 -6.428 8.686 1.00 88.75 422 LYS A O 1
ATOM 3359 N N . TRP A 1 423 ? -19.302 -7.955 9.101 1.00 88.75 423 TRP A N 1
ATOM 3360 C CA . TRP A 1 423 ? -18.296 -7.343 8.248 1.00 88.75 423 TRP A CA 1
ATOM 3361 C C . TRP A 1 423 ? -17.315 -8.381 7.725 1.00 88.75 423 TRP A C 1
ATOM 3363 O O . TRP A 1 423 ? -17.112 -9.434 8.324 1.00 88.75 423 TRP A O 1
ATOM 3373 N N . GLU A 1 424 ? -16.657 -8.032 6.632 1.00 84.56 424 GLU A N 1
ATOM 3374 C CA . GLU A 1 424 ? -15.554 -8.784 6.053 1.00 84.56 424 GLU A CA 1
ATOM 3375 C C . GLU A 1 424 ? -14.422 -7.820 5.725 1.00 84.56 424 GLU A C 1
ATOM 3377 O O . GLU A 1 424 ? -14.661 -6.717 5.223 1.00 84.56 424 GLU A O 1
ATOM 3382 N N . MET A 1 425 ? -13.188 -8.238 6.004 1.00 83.25 425 MET A N 1
ATOM 3383 C CA . MET A 1 425 ? -11.995 -7.468 5.683 1.00 83.25 425 MET A CA 1
ATOM 3384 C C . MET A 1 425 ? -10.961 -8.340 4.980 1.00 83.25 425 MET A C 1
ATOM 3386 O O . MET A 1 425 ? -10.493 -9.346 5.517 1.00 83.25 425 MET A O 1
ATOM 3390 N N . TYR A 1 426 ? -10.540 -7.890 3.805 1.00 79.50 426 TYR A N 1
ATOM 3391 C CA . TYR A 1 426 ? -9.459 -8.498 3.042 1.00 79.50 426 TYR A CA 1
ATOM 3392 C C . TYR A 1 426 ? -8.292 -7.534 2.999 1.00 79.50 426 TYR A C 1
ATOM 3394 O O . TYR A 1 426 ? -8.455 -6.379 2.610 1.00 79.50 426 TYR A O 1
ATOM 3402 N N . TYR A 1 427 ? -7.105 -7.995 3.378 1.00 80.75 427 TYR A N 1
ATOM 3403 C CA . TYR A 1 427 ? -5.904 -7.220 3.107 1.00 80.75 427 TYR A CA 1
ATOM 3404 C C . TYR A 1 427 ? -5.607 -7.253 1.603 1.00 80.75 427 TYR A C 1
ATOM 3406 O O . TYR A 1 427 ? -5.882 -8.251 0.937 1.00 80.75 427 TYR A O 1
ATOM 3414 N N . LYS A 1 428 ? -5.071 -6.163 1.049 1.00 74.25 428 LYS A N 1
ATOM 3415 C CA . LYS A 1 428 ? -4.721 -6.077 -0.374 1.00 74.25 428 LYS A CA 1
ATOM 3416 C C . LYS A 1 428 ? -3.857 -7.267 -0.808 1.00 74.25 428 LYS A C 1
ATOM 3418 O O . LYS A 1 428 ? -2.986 -7.711 -0.061 1.00 74.25 428 LYS A O 1
ATOM 3423 N N . SER A 1 429 ? -4.066 -7.723 -2.044 1.00 64.12 429 SER A N 1
ATOM 3424 C CA . SER A 1 429 ? -3.194 -8.717 -2.674 1.00 64.12 429 SER A CA 1
ATOM 3425 C C . SER A 1 429 ? -1.778 -8.165 -2.823 1.00 64.12 429 SER A C 1
ATOM 3427 O O . SER A 1 429 ? -1.582 -6.989 -3.149 1.00 64.12 429 SER A O 1
ATOM 3429 N N . LEU A 1 430 ? -0.793 -9.026 -2.591 1.00 62.31 430 LEU A N 1
ATOM 3430 C CA . LEU A 1 430 ? 0.621 -8.686 -2.604 1.00 62.31 430 LEU A CA 1
ATOM 3431 C C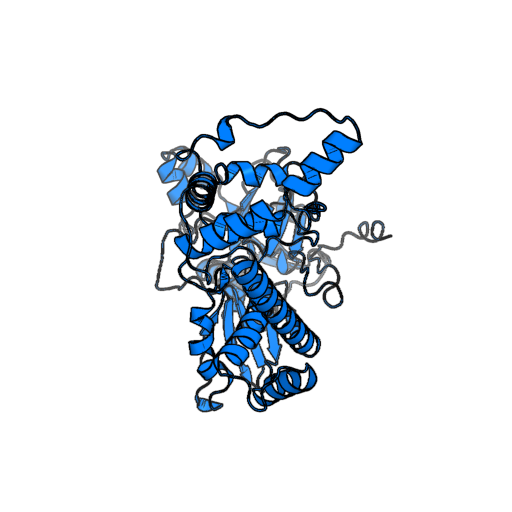 . LEU A 1 430 ? 1.309 -9.470 -3.723 1.00 62.31 430 LEU A C 1
ATOM 3433 O O . LEU A 1 430 ? 1.848 -10.546 -3.485 1.00 62.31 430 LEU A O 1
ATOM 3437 N N . ASP A 1 431 ? 1.301 -8.912 -4.939 1.00 52.16 431 ASP A N 1
ATOM 3438 C CA . ASP A 1 431 ? 1.860 -9.561 -6.141 1.00 52.16 431 ASP A CA 1
ATOM 3439 C C . ASP A 1 431 ? 3.343 -9.982 -5.964 1.00 52.16 431 ASP A C 1
ATOM 3441 O O . ASP A 1 431 ? 3.790 -10.962 -6.552 1.00 52.16 431 ASP A O 1
ATOM 3445 N N . ASP A 1 432 ? 4.118 -9.273 -5.132 1.00 50.41 432 ASP A N 1
ATOM 3446 C CA . ASP A 1 432 ? 5.539 -9.575 -4.882 1.00 50.41 432 ASP A CA 1
ATOM 3447 C C . ASP A 1 432 ? 5.774 -10.666 -3.813 1.00 50.41 432 ASP A C 1
ATOM 3449 O O . ASP A 1 432 ? 6.916 -11.090 -3.608 1.00 50.41 432 ASP A O 1
ATOM 3453 N N . PHE A 1 433 ? 4.718 -11.119 -3.128 1.00 53.06 433 PHE A N 1
ATOM 3454 C CA . PHE A 1 433 ? 4.792 -12.003 -1.958 1.00 53.06 433 PHE A CA 1
ATOM 3455 C C . PHE A 1 433 ? 3.863 -13.225 -2.048 1.00 53.06 433 PHE A C 1
ATOM 3457 O O . PHE A 1 433 ? 3.623 -13.863 -1.023 1.00 53.06 433 PHE A O 1
ATOM 3464 N N . GLU A 1 434 ? 3.368 -13.560 -3.246 1.00 49.41 434 GLU A N 1
ATOM 3465 C CA . GLU A 1 434 ? 2.405 -14.653 -3.486 1.00 49.41 434 GLU A CA 1
ATOM 3466 C C . GLU A 1 434 ? 2.814 -15.984 -2.825 1.00 49.41 434 GLU A C 1
ATOM 3468 O O . GLU A 1 434 ? 1.961 -16.662 -2.264 1.00 49.41 434 GLU A O 1
ATOM 3473 N N . ASP A 1 435 ? 4.113 -16.307 -2.779 1.00 42.06 435 ASP A N 1
ATOM 3474 C CA . ASP A 1 435 ? 4.617 -17.557 -2.181 1.00 42.06 435 ASP A CA 1
ATOM 3475 C C . ASP A 1 435 ? 4.756 -17.523 -0.641 1.00 42.06 435 ASP A C 1
ATOM 3477 O O . ASP A 1 435 ? 5.041 -18.547 -0.025 1.00 42.06 435 ASP A O 1
ATOM 3481 N N . ARG A 1 436 ? 4.650 -16.349 0.005 1.00 44.78 436 ARG A N 1
ATOM 3482 C CA . ARG A 1 436 ? 4.920 -16.180 1.455 1.00 44.78 436 ARG A CA 1
ATOM 3483 C C . ARG A 1 436 ? 3.721 -15.699 2.265 1.00 44.78 436 ARG A C 1
ATOM 3485 O O . ARG A 1 436 ? 3.768 -15.766 3.491 1.00 44.78 436 ARG A O 1
ATOM 3492 N N . LEU A 1 437 ? 2.689 -15.168 1.616 1.00 48.56 437 LEU A N 1
ATOM 3493 C CA . LEU A 1 437 ? 1.549 -14.532 2.273 1.00 48.56 437 LEU A CA 1
ATOM 3494 C C . LEU A 1 437 ? 0.256 -15.021 1.611 1.00 48.56 437 LEU A C 1
ATOM 3496 O O . LEU A 1 437 ? -0.401 -14.276 0.886 1.00 48.56 437 LEU A O 1
ATOM 3500 N N . GLU A 1 438 ? -0.085 -16.291 1.843 1.00 37.25 438 GLU A N 1
ATOM 3501 C CA . GLU A 1 438 ? -1.390 -16.847 1.474 1.00 37.25 438 GLU A CA 1
ATOM 3502 C C . GLU A 1 438 ? -2.502 -15.939 2.016 1.00 37.25 438 GLU A C 1
ATOM 3504 O O . GLU A 1 438 ? -2.495 -15.607 3.202 1.00 37.25 438 GLU A O 1
ATOM 3509 N N . ASN A 1 439 ? -3.409 -15.513 1.125 1.00 40.66 439 ASN A N 1
ATOM 3510 C CA . ASN A 1 439 ? -4.669 -14.797 1.364 1.00 40.66 439 ASN A CA 1
ATOM 3511 C C . ASN A 1 439 ? -4.960 -14.509 2.851 1.00 40.66 439 ASN A C 1
ATOM 3513 O O . ASN A 1 439 ? -5.701 -15.241 3.507 1.00 40.66 439 ASN A O 1
ATOM 3517 N N . MET A 1 440 ? -4.366 -13.441 3.396 1.00 49.41 440 MET A N 1
ATOM 3518 C CA . MET A 1 440 ? -4.549 -13.072 4.801 1.00 49.41 440 MET A CA 1
ATOM 3519 C C . MET A 1 440 ? -5.909 -12.399 4.972 1.00 49.41 440 MET A C 1
ATOM 3521 O O . MET A 1 440 ? -6.037 -11.173 4.906 1.00 49.41 440 MET A O 1
ATOM 3525 N N . ILE A 1 441 ? -6.942 -13.219 5.151 1.00 48.78 441 ILE A N 1
ATOM 3526 C CA . ILE A 1 441 ? -8.288 -12.737 5.424 1.00 48.78 441 ILE A CA 1
ATOM 3527 C C . ILE A 1 441 ? -8.443 -12.491 6.924 1.00 48.78 441 ILE A C 1
ATOM 3529 O O . ILE A 1 441 ? -8.149 -13.362 7.742 1.00 48.78 441 ILE A O 1
ATOM 3533 N N . VAL A 1 442 ? -8.951 -11.315 7.292 1.00 49.94 442 VAL A N 1
ATOM 3534 C CA . VAL A 1 442 ? -9.483 -11.081 8.637 1.00 49.94 442 VAL A CA 1
ATOM 3535 C C . VAL A 1 442 ? -10.987 -11.348 8.551 1.00 49.94 442 VAL A C 1
ATOM 3537 O O . VAL A 1 442 ? -11.786 -10.426 8.400 1.00 49.94 442 VAL A O 1
ATOM 3540 N N . LEU A 1 443 ? -11.372 -12.630 8.540 1.00 48.44 443 LEU A N 1
ATOM 3541 C CA . LEU A 1 443 ? -12.783 -13.027 8.591 1.00 48.44 443 LEU A CA 1
ATOM 3542 C C . LEU A 1 443 ? -13.259 -13.154 10.043 1.00 48.44 443 LEU A C 1
ATOM 3544 O O . LEU A 1 443 ? -12.543 -13.736 10.865 1.00 48.44 443 LEU A O 1
ATOM 3548 N N . PRO A 1 444 ? -14.513 -12.779 10.342 1.00 40.25 444 PRO A N 1
ATOM 3549 C CA . PRO A 1 444 ? -15.312 -13.594 11.237 1.00 40.25 444 PRO A CA 1
ATOM 3550 C C . PRO A 1 444 ? -15.563 -14.928 10.528 1.00 40.25 444 PRO A C 1
ATOM 3552 O O . PRO A 1 444 ? -16.252 -14.999 9.512 1.00 40.25 444 PRO A O 1
ATOM 3555 N N . THR A 1 445 ? -14.960 -16.003 11.022 1.00 36.31 445 THR A N 1
ATOM 3556 C CA . THR A 1 445 ? -15.268 -17.362 10.575 1.00 36.31 445 THR A CA 1
ATOM 3557 C C . THR A 1 445 ? -16.721 -17.687 10.912 1.00 36.31 445 THR A C 1
ATOM 3559 O O . THR A 1 445 ? -17.016 -18.203 11.987 1.00 36.31 445 THR A O 1
ATOM 3562 N N . THR A 1 446 ? -17.642 -17.466 9.979 1.00 36.56 446 THR A N 1
ATOM 3563 C CA . THR A 1 446 ? -18.813 -18.337 9.888 1.00 36.56 446 THR A CA 1
ATOM 3564 C C . THR A 1 446 ? -18.331 -19.665 9.307 1.00 36.56 446 THR A C 1
ATOM 3566 O O . THR A 1 446 ? -17.549 -19.703 8.354 1.00 36.56 446 THR A O 1
ATOM 3569 N N . LYS A 1 447 ? -18.745 -20.781 9.917 1.00 35.09 447 LYS A N 1
ATOM 3570 C CA . LYS A 1 447 ? -18.321 -22.153 9.568 1.00 35.09 447 LYS A CA 1
ATOM 3571 C C . LYS A 1 447 ? -18.559 -22.551 8.097 1.00 35.09 447 LYS A C 1
ATOM 3573 O O . LYS A 1 447 ? -18.083 -23.604 7.688 1.00 35.09 447 LYS A O 1
ATOM 3578 N N . GLU A 1 448 ? -19.243 -21.732 7.305 1.00 35.41 448 GLU A N 1
ATOM 3579 C CA . GLU A 1 448 ? -19.624 -22.022 5.918 1.00 35.41 448 GLU A CA 1
ATOM 3580 C C . GLU A 1 448 ? -18.557 -21.639 4.874 1.00 35.41 448 GLU A C 1
ATOM 3582 O O . GLU A 1 448 ? -18.568 -22.169 3.767 1.00 35.41 448 GLU A O 1
ATOM 3587 N N . SER A 1 449 ? -17.569 -20.800 5.208 1.00 33.28 449 SER A N 1
ATOM 3588 C CA . SER A 1 449 ? -16.570 -20.322 4.229 1.00 33.28 449 SER A CA 1
ATOM 3589 C C . SER A 1 449 ? -15.424 -21.302 3.925 1.00 33.28 449 SER A C 1
ATOM 3591 O O . SER A 1 449 ? -14.611 -21.041 3.041 1.00 33.28 449 SER A O 1
ATOM 3593 N N . LYS A 1 450 ? -15.371 -22.473 4.580 1.00 30.77 450 LYS A N 1
ATOM 3594 C CA . LYS A 1 450 ? -14.386 -23.531 4.264 1.00 30.77 450 LYS A CA 1
ATOM 3595 C C . LYS A 1 450 ? -14.690 -24.315 2.975 1.00 30.77 450 LYS A C 1
ATOM 3597 O O . LYS A 1 450 ? -13.887 -25.159 2.598 1.00 30.77 450 LYS A O 1
ATOM 3602 N N . GLY A 1 451 ? -15.815 -24.054 2.303 1.00 26.91 451 GLY A N 1
ATOM 3603 C CA . GLY A 1 451 ? -16.247 -24.802 1.115 1.00 26.91 451 GLY A CA 1
ATOM 3604 C C . GLY A 1 451 ? -15.855 -24.223 -0.251 1.00 26.91 451 GLY A C 1
ATOM 3605 O O . GLY A 1 451 ? -16.192 -24.836 -1.256 1.00 26.91 451 GLY A O 1
ATOM 3606 N N . LEU A 1 452 ? -15.191 -23.062 -0.324 1.00 28.53 452 LEU A N 1
ATOM 3607 C CA . LEU A 1 452 ? -14.974 -22.339 -1.596 1.00 28.53 452 LEU A CA 1
ATOM 3608 C C . LEU A 1 452 ? -13.502 -22.066 -1.945 1.00 28.53 452 LEU A C 1
ATOM 3610 O O . LEU A 1 452 ? -13.209 -21.184 -2.748 1.00 28.53 452 LEU A O 1
ATOM 3614 N N . VAL A 1 453 ? -12.572 -22.839 -1.383 1.00 28.31 453 VAL A N 1
ATOM 3615 C CA . VAL A 1 453 ? -11.181 -22.880 -1.861 1.00 28.31 453 VAL A CA 1
ATOM 3616 C C . VAL A 1 453 ? -10.900 -24.297 -2.351 1.00 28.31 453 VAL A C 1
ATOM 3618 O O . VAL A 1 453 ? -10.455 -25.152 -1.588 1.00 28.31 453 VAL A O 1
ATOM 3621 N N . GLY A 1 454 ? -11.255 -24.536 -3.612 1.00 23.39 454 GLY A N 1
ATOM 3622 C CA . GLY A 1 454 ? -10.878 -25.699 -4.408 1.00 23.39 454 GLY A CA 1
ATOM 3623 C C . GLY A 1 454 ? -10.251 -25.225 -5.704 1.00 23.39 454 GLY A C 1
ATOM 3624 O O . GLY A 1 454 ? -10.831 -24.287 -6.299 1.00 23.39 454 GLY A O 1
#

Sequence (454 aa):
MTAHHLGDQYETILMRLAMAGSSFHVREISQAPRSLNHFAKESLRCGWSVPSPKSVECFGVLGIPNLRISLRRPLLNFSKERLIATCHAANIPWVEDESNADRKLTPRNAVRHIVRKHALPGALSQSSLLEMARHVGRRTAAVHSISKKILQGTDLKLDVRTGSVVATLPTLETVETMLHVSGFPSLQPSTATLSWVIGTYLRSIASLVSHKDEAHQAVYSGKLSHLFGSPKELKSFTFSHALFEPLSNNRWIASSQPMRANGLHKTRLEHACIRYPYVLSPDQSRYKDFDGRWWVRVENPSDDTTLALRYMYLEDLRSLLQRLKSGEIHIRDVNDPLGSPRNLNTILDSLGPYRLRWWLPIIVQRSSDFDTYLQRLSPLEQLLEASNPRTPGAESIVAFPTLNLRIGGNENAVPRWVKDLKWEMYYKSLDDFEDRLENMIVLPTTKESKGLVG

Nearest PDB structures (foldseek):
  1ni5-assembly1_A-2  TM=5.317E-01  e=4.353E-07  Escherichia coli
  2e89-assembly2_C  TM=6.489E-01  e=1.959E-03  Aquifex aeolicus
  5mko-assembly1_A  TM=6.084E-01  e=5.151E-01  Pyrococcus horikoshii OT3

Foldseek 3Di:
DDAAALLNQLLQQVLCVVQPVDLVSLAGDDQWFDFVVVVVVVCVVSVHPDPPPVVVCVVCVPLDFPPGHTDHHPRHHDDPVRVVVVCVVVVNDDDDDPVLCDLVPDSSSVSVVCVVPDDDPPCSDSVNSVVSNVVSVVLLVLLLVLLLVQLVVWDKDAQLQLLKMKIQHDEPVRSQVSCVVSCPPDPGDPLLSSLSSVLSNVLLRQVSAAQAPDDDSVVRSVCPCLLHPDPVNNQWDDHRQWIWDDDPPSMIMTHRHDPPPPDPPVPPLLPAKDKDDLDPDPCLQHFDQGRNWKTKHKNQPDNQWMKIKHFADPLQVVVVVVCVVVQQKFKDALLCPVDDTDDPVVVCVVSDDNVSNRSFIFMKIFDSVVVVVLVPDDPVVNSSVVSDPPPPPRIHTADRQSVNMGMDGPCVRHPPCSNVMAMWMWTRDSPSQCPPDPGPTSHPDPVPVVPPDD